Protein AF-A0A1Q9NWJ8-F1 (afdb_monomer)

Nearest PDB structures (foldseek):
  6skg-assembly1_Bf  TM=8.603E-01  e=3.031E-06  Thermococcus kodakarensis
  8p5d-assembly1_LFF  TM=8.339E-01  e=5.371E-06  Spraguea lophii 42_110
  6zu5-assembly1_LFF  TM=8.234E-01  e=5.371E-06  Paranosema locustae
  4v6u-assembly1_Bc  TM=7.972E-01  e=3.756E-05  Pyrococcus furiosus DSM 3638

Radius of gyration: 43.09 Å; Cα contacts (8 Å, |Δi|>4): 353; chains: 1; bounding box: 93×105×101 Å

Secondary structure (DSSP, 8-state):
--GGGSTT--HHHHHHHHHTT--SHHHHHHS-HHHHHHTT--HHHHHHHHHHHHHHHHHHHT-------------------TTTHHHHHHHS--BGGGSTT--HHHHHHHHHTT--BHHHHHHS-HHHHHHTT--HHHHHHHHHHHHHHHHTS-----S-SS--SS----------------------------------------------S-------PPPP-----------------------HHHHHHHHHHHHHHHHHHS--S---PPPP-----PPP-PPPP-----------------------------TTTTT---------S---------------TT-EEEEEEEEEEETTEEEEEEEEEEEPTT--HHHHTT-EEEEE-TTT--EEEEEEEEE-S-GGG-EEEEEESSPPPGGGTT-EEEE-

Sequence (436 aa):
MELTEVKGIGPATAIKLKSAGISTAEDLAKASIDEIVSAGIRKPTATKIAQNAKDVVGTSSDKKVEEKPKKAPKTTSKKPEAKKAKREIRAVKIPISYVKGVGPKTRNILENAEINFAKDLASTKVEKLVEIGISKATALKILANAQEQVGTLPSDKKEEKIHKVEKKEVEVVTKDIVEEKTPAAKPKKEKKKPAKDVAEHERSPIPQGIPTKKKRGVQVRKVDEIEEDTELVEKPAGWGVQAKELTKEEIELRKARQEEIARSRQITRQIPVKPSPVKAIKPKKLPPKGGKPEKQVKDKKVGKRAKKKTKVVIEYYSQEDLYSQTLISRKRGITGKEGTKKPRISLERDTKLGRISSHRRSRRVIHETQVILKLENGFNPDQIVGKKVYFIYPETTTKVPGSISKRFGKASSGKVLVYFKKGIRVNAINQPIFIK

Mean predicted aligned error: 23.36 Å

Solvent-accessible surface area (backbone atoms only — not comparable to full-atom values): 28926 Å² total; per-residue (Å²): 106,62,42,67,74,32,69,90,37,48,72,75,53,41,53,34,32,41,76,64,73,38,67,36,33,66,51,42,41,69,51,54,63,65,60,45,29,72,42,75,38,56,65,81,56,31,53,51,43,33,51,40,19,41,52,57,55,60,62,55,74,78,59,81,74,85,87,78,84,89,81,87,81,89,85,82,89,81,89,87,64,85,69,58,67,65,53,59,65,68,71,65,73,50,51,41,83,74,34,62,87,47,48,74,70,58,42,53,52,34,46,76,68,71,42,56,29,33,63,57,47,46,72,53,59,65,64,63,40,39,75,71,69,36,56,64,74,56,38,53,50,37,37,54,40,20,40,48,67,66,60,71,52,87,69,75,93,72,89,84,87,75,83,89,68,90,86,77,88,88,80,90,91,84,87,84,90,82,86,90,85,85,90,88,87,88,82,91,88,80,90,86,84,91,81,90,86,84,90,80,79,97,71,78,89,74,80,87,72,79,82,75,91,82,78,91,70,83,80,78,74,84,74,78,87,74,87,74,80,85,74,88,75,86,74,78,96,60,98,67,80,77,74,77,80,72,52,73,66,57,53,50,52,53,50,53,54,50,50,52,55,50,55,74,63,53,73,82,66,80,72,80,75,75,80,75,82,78,77,80,80,75,79,81,81,78,81,88,78,85,76,90,80,82,91,82,81,86,81,92,74,93,73,77,92,68,80,74,76,74,69,82,67,75,74,72,72,54,83,65,65,76,72,64,77,76,73,83,73,79,87,79,79,83,79,65,84,73,66,85,72,66,85,72,71,73,85,50,70,68,39,77,49,30,29,33,70,46,65,43,66,58,103,88,46,74,40,50,36,31,34,34,31,37,48,45,93,89,61,60,54,81,79,46,46,70,40,48,28,33,34,63,42,88,90,72,66,49,74,46,54,29,34,29,70,40,73,44,79,58,87,90,61,36,25,31,32,33,42,34,81,57,65,57,61,82,85,55,59,63,42,64,32,27,33,95

Structure (mmCIF, N/CA/C/O backbone):
data_AF-A0A1Q9NWJ8-F1
#
_entry.id   AF-A0A1Q9NWJ8-F1
#
loop_
_atom_site.group_PDB
_atom_site.id
_atom_site.type_symbol
_atom_site.label_atom_id
_atom_site.label_alt_id
_atom_site.label_comp_id
_atom_site.label_asym_id
_atom_site.label_entity_id
_atom_site.label_seq_id
_atom_site.pdbx_PDB_ins_code
_atom_site.Cartn_x
_atom_site.Cartn_y
_atom_site.Cartn_z
_atom_site.occupancy
_atom_site.B_iso_or_equiv
_atom_site.auth_seq_id
_atom_site.auth_comp_id
_atom_site.auth_asym_id
_atom_site.auth_atom_id
_atom_site.pdbx_PDB_model_num
ATOM 1 N N . MET A 1 1 ? -14.585 -13.970 34.152 1.00 88.31 1 MET A N 1
ATOM 2 C CA . MET A 1 1 ? -13.619 -13.177 33.356 1.00 88.31 1 MET A CA 1
ATOM 3 C C . MET A 1 1 ? -14.063 -11.731 33.297 1.00 88.31 1 MET A C 1
ATOM 5 O O . MET A 1 1 ? -15.257 -11.482 33.116 1.00 88.31 1 MET A O 1
ATOM 9 N N . GLU A 1 2 ? -13.134 -10.792 33.475 1.00 94.38 2 GLU A N 1
ATOM 10 C CA . GLU A 1 2 ? -13.462 -9.367 33.390 1.00 94.38 2 GLU A CA 1
ATOM 11 C C . GLU A 1 2 ? -13.669 -8.936 31.930 1.00 94.38 2 GLU A C 1
ATOM 13 O O . GLU A 1 2 ? -12.972 -9.380 31.021 1.00 94.38 2 GLU A O 1
ATOM 18 N N . LEU A 1 3 ? -14.595 -8.000 31.689 1.00 96.25 3 LEU A N 1
ATOM 19 C CA . LEU A 1 3 ? -14.855 -7.444 30.350 1.00 96.25 3 LEU A CA 1
ATOM 20 C C . LEU A 1 3 ? -13.605 -6.828 29.698 1.00 96.25 3 LEU A C 1
ATOM 22 O O . LEU A 1 3 ? -13.499 -6.778 28.477 1.00 96.25 3 LEU A O 1
ATOM 26 N N . THR A 1 4 ? -12.667 -6.336 30.505 1.00 96.56 4 THR A N 1
ATOM 27 C CA . THR A 1 4 ? -11.408 -5.701 30.082 1.00 96.56 4 THR A CA 1
ATOM 28 C C . THR A 1 4 ? -10.417 -6.680 29.451 1.00 96.56 4 THR A C 1
ATOM 30 O O . THR A 1 4 ? -9.517 -6.243 28.731 1.00 96.56 4 THR A O 1
ATOM 33 N N . GLU A 1 5 ? -10.584 -7.986 29.669 1.00 95.12 5 GLU A N 1
ATOM 34 C CA . GLU A 1 5 ? -9.757 -9.033 29.058 1.00 95.12 5 GLU A CA 1
ATOM 35 C C . GLU A 1 5 ? -10.129 -9.259 27.583 1.00 95.12 5 GLU A C 1
ATOM 37 O O . GLU A 1 5 ? -9.292 -9.669 26.773 1.00 95.12 5 GLU A O 1
ATOM 42 N N . VAL A 1 6 ? -11.363 -8.919 27.191 1.00 96.69 6 VAL A N 1
ATOM 43 C CA . VAL A 1 6 ? -11.819 -9.031 25.804 1.00 96.69 6 VAL A CA 1
ATOM 44 C C . VAL A 1 6 ? -11.183 -7.931 24.956 1.00 96.69 6 VAL A C 1
ATOM 46 O O . VAL A 1 6 ? -11.378 -6.726 25.151 1.00 96.69 6 VAL A O 1
ATOM 49 N N . LYS A 1 7 ? -10.434 -8.347 23.932 1.00 96.94 7 LYS A N 1
ATOM 50 C CA . LYS A 1 7 ? -9.739 -7.434 23.021 1.00 96.94 7 LYS A CA 1
ATOM 51 C C . LYS A 1 7 ? -10.712 -6.439 22.381 1.00 96.94 7 LYS A C 1
ATOM 53 O O . LYS A 1 7 ? -11.616 -6.810 21.637 1.00 96.94 7 LYS A O 1
ATOM 58 N N . GLY A 1 8 ? -10.455 -5.149 22.594 1.00 96.12 8 GLY A N 1
ATOM 59 C CA . GLY A 1 8 ? -11.266 -4.058 22.044 1.00 96.12 8 GLY A CA 1
ATOM 60 C C . GLY A 1 8 ? -12.268 -3.452 23.026 1.00 96.12 8 GLY A C 1
ATOM 61 O O . GLY A 1 8 ? -12.877 -2.439 22.680 1.00 96.12 8 GLY A O 1
ATOM 62 N N . ILE A 1 9 ? -12.387 -3.996 24.240 1.00 97.31 9 ILE A N 1
ATOM 63 C CA . ILE A 1 9 ? -13.128 -3.376 25.339 1.00 97.31 9 ILE A CA 1
ATOM 64 C C . ILE A 1 9 ? -12.142 -2.602 26.224 1.00 97.31 9 ILE A C 1
ATOM 66 O O . ILE A 1 9 ? -11.305 -3.169 26.915 1.00 97.31 9 ILE A O 1
ATOM 70 N N . GLY A 1 10 ? -12.223 -1.272 26.185 1.00 97.44 10 GLY A N 1
ATOM 71 C CA . GLY A 1 10 ? -11.563 -0.399 27.158 1.00 97.44 10 GLY A CA 1
ATOM 72 C C . GLY A 1 10 ? -12.426 -0.156 28.406 1.00 97.44 10 GLY A C 1
ATOM 73 O O . GLY A 1 10 ? -13.609 -0.510 28.417 1.00 97.44 10 GLY A O 1
ATOM 74 N N . PRO A 1 11 ? -11.890 0.529 29.433 1.00 97.69 11 PRO A N 1
ATOM 75 C CA . PRO A 1 11 ? -12.619 0.811 30.674 1.00 97.69 11 PRO A CA 1
ATOM 76 C C . PRO A 1 11 ? -13.917 1.597 30.427 1.00 97.69 11 PRO A C 1
ATOM 78 O O . PRO A 1 11 ? -14.961 1.261 30.973 1.00 97.69 11 PRO A O 1
ATOM 81 N N . ALA A 1 12 ? -13.896 2.579 29.518 1.00 97.56 12 ALA A N 1
ATOM 82 C CA . ALA A 1 12 ? -15.084 3.364 29.175 1.00 97.56 12 ALA A CA 1
ATOM 83 C C . ALA A 1 12 ? -16.200 2.522 28.528 1.00 97.56 12 ALA A C 1
ATOM 85 O O . ALA A 1 12 ? -17.378 2.737 28.796 1.00 97.56 12 ALA A O 1
ATOM 86 N N . THR A 1 13 ? -15.848 1.558 27.674 1.00 97.62 13 THR A N 1
ATOM 87 C CA . THR A 1 13 ? -16.820 0.626 27.080 1.00 97.62 13 THR A CA 1
ATOM 88 C C . THR A 1 13 ? -17.304 -0.411 28.085 1.00 97.62 13 THR A C 1
ATOM 90 O O . THR A 1 13 ? -18.480 -0.751 28.054 1.00 97.62 13 THR A O 1
ATOM 93 N N . ALA A 1 14 ? -16.444 -0.862 29.003 1.00 97.94 14 ALA A N 1
ATOM 94 C CA . ALA A 1 14 ? -16.841 -1.780 30.066 1.00 97.94 14 ALA A CA 1
ATOM 95 C C . ALA A 1 14 ? -17.899 -1.151 30.989 1.00 97.94 14 ALA A C 1
ATOM 97 O O . ALA A 1 14 ? -18.861 -1.821 31.339 1.00 97.94 14 ALA A O 1
ATOM 98 N N . ILE A 1 15 ? -17.781 0.143 31.318 1.00 97.94 15 ILE A N 1
ATOM 99 C CA . ILE A 1 15 ? -18.798 0.866 32.105 1.00 97.94 15 ILE A CA 1
ATOM 100 C C . ILE A 1 15 ? -20.151 0.888 31.376 1.00 97.94 15 ILE A C 1
ATOM 102 O O . ILE A 1 15 ? -21.170 0.593 31.989 1.00 97.94 15 ILE A O 1
ATOM 106 N N . LYS A 1 16 ? -20.160 1.163 30.063 1.00 97.81 16 LYS A N 1
ATOM 107 C CA . LYS A 1 16 ? -21.392 1.178 29.248 1.00 97.81 16 LYS A CA 1
ATOM 108 C C . LYS A 1 16 ? -22.075 -0.188 29.160 1.00 97.81 16 LYS A C 1
ATOM 110 O O . LYS A 1 16 ? -23.297 -0.275 29.185 1.00 97.81 16 LYS A O 1
ATOM 115 N N . LEU A 1 17 ? -21.282 -1.250 29.049 1.00 97.81 17 LEU A N 1
ATOM 116 C CA . LEU A 1 17 ? -21.788 -2.622 29.007 1.00 97.81 17 LEU A CA 1
ATOM 117 C C . LEU A 1 17 ? -22.349 -3.044 30.367 1.00 97.81 17 LEU A C 1
ATOM 119 O O . LEU A 1 17 ? -23.457 -3.566 30.423 1.00 97.81 17 LEU A O 1
ATOM 123 N N . LYS A 1 18 ? -21.657 -2.696 31.461 1.00 97.62 18 LYS A N 1
ATOM 124 C CA . LYS A 1 18 ? -22.156 -2.913 32.826 1.00 97.62 18 LYS A CA 1
ATOM 125 C C . LYS A 1 18 ? -23.469 -2.173 33.080 1.00 97.62 18 LYS A C 1
ATOM 127 O O . LYS A 1 18 ? -24.376 -2.758 33.658 1.00 97.62 18 LYS A O 1
ATOM 132 N N . SER A 1 19 ? -23.613 -0.931 32.601 1.00 97.31 19 SER A N 1
ATOM 133 C CA . SER A 1 19 ? -24.887 -0.198 32.703 1.00 97.31 19 SER A CA 1
ATOM 134 C C . SER A 1 19 ? -26.018 -0.812 31.873 1.00 97.31 19 SER A C 1
ATOM 136 O O . SER A 1 19 ? -27.178 -0.565 32.170 1.00 97.31 19 SER A O 1
ATOM 138 N N . ALA A 1 20 ? -25.692 -1.615 30.857 1.00 97.19 20 ALA A N 1
ATOM 139 C CA . ALA A 1 20 ? -26.656 -2.363 30.053 1.00 97.19 20 ALA A CA 1
ATOM 140 C C . ALA A 1 20 ? -26.921 -3.785 30.594 1.00 97.19 20 ALA A C 1
ATOM 142 O O . ALA A 1 20 ? -27.537 -4.589 29.905 1.00 97.19 20 ALA A O 1
ATOM 143 N N . GLY A 1 21 ? -26.432 -4.117 31.796 1.00 97.56 21 GLY A N 1
ATOM 144 C CA . GLY A 1 21 ? -26.608 -5.435 32.418 1.00 97.56 21 GLY A CA 1
ATOM 145 C C . GLY A 1 21 ? -25.612 -6.507 31.960 1.00 97.56 21 GLY A C 1
ATOM 146 O O . GLY A 1 21 ? -25.655 -7.626 32.457 1.00 97.56 21 GLY A O 1
ATOM 147 N N . ILE A 1 22 ? -24.675 -6.180 31.066 1.00 98.00 22 ILE A N 1
ATOM 148 C CA . ILE A 1 22 ? -23.657 -7.115 30.570 1.00 98.00 22 ILE A CA 1
ATOM 149 C C . ILE A 1 22 ? -22.400 -6.946 31.424 1.00 98.00 22 ILE A C 1
ATOM 151 O O . ILE A 1 22 ? -21.603 -6.027 31.207 1.00 98.00 22 ILE A O 1
ATOM 155 N N . SER A 1 23 ? -22.238 -7.806 32.432 1.00 97.38 23 SER A N 1
ATOM 156 C CA . SER A 1 23 ? -21.186 -7.651 33.447 1.00 97.38 23 SER A CA 1
ATOM 157 C C . SER A 1 23 ? -19.971 -8.558 33.232 1.00 97.38 23 SER A C 1
ATOM 159 O O . SER A 1 23 ? -18.859 -8.176 33.618 1.00 97.38 23 SER A O 1
ATOM 161 N N . THR A 1 24 ? -20.151 -9.704 32.567 1.00 98.00 24 THR A N 1
ATOM 162 C CA . THR A 1 24 ? -19.099 -10.704 32.326 1.00 98.00 24 THR A CA 1
ATOM 163 C C . THR A 1 24 ? -18.815 -10.921 30.835 1.00 98.00 24 THR A C 1
ATOM 165 O O . THR A 1 24 ? -19.613 -10.571 29.964 1.00 98.00 24 THR A O 1
ATOM 168 N N . ALA A 1 25 ? -17.653 -11.507 30.516 1.00 96.81 25 ALA A N 1
ATOM 169 C CA . ALA A 1 25 ? -17.318 -11.883 29.137 1.00 96.81 25 ALA A CA 1
ATOM 170 C C . ALA A 1 25 ? -18.260 -12.964 28.563 1.00 96.81 25 ALA A C 1
ATOM 172 O O . ALA A 1 25 ? -18.474 -13.005 27.354 1.00 96.81 25 ALA A O 1
ATOM 173 N N . GLU A 1 26 ? -18.844 -13.803 29.422 1.00 96.56 26 GLU A N 1
ATOM 174 C CA . GLU A 1 26 ? -19.799 -14.848 29.038 1.00 96.56 26 GLU A CA 1
ATOM 175 C C . GLU A 1 26 ? -21.153 -14.259 28.645 1.00 96.56 26 GLU A C 1
ATOM 177 O O . GLU A 1 26 ? -21.689 -14.618 27.593 1.00 96.56 26 GLU A O 1
ATOM 182 N N . ASP A 1 27 ? -21.659 -13.300 29.430 1.00 97.44 27 ASP A N 1
ATOM 183 C CA . ASP A 1 27 ? -22.872 -12.545 29.090 1.00 97.44 27 ASP A CA 1
ATOM 184 C C . ASP A 1 27 ? -22.698 -11.874 27.729 1.00 97.44 27 ASP A C 1
ATOM 186 O O . ASP A 1 27 ? -23.563 -11.941 26.861 1.00 97.44 27 ASP A O 1
ATOM 190 N N . LEU A 1 28 ? -21.522 -11.286 27.505 1.00 97.25 28 LEU A N 1
ATOM 191 C CA . LEU A 1 28 ? -21.203 -10.569 26.280 1.00 97.25 28 LEU A CA 1
ATOM 192 C C . LEU A 1 28 ? -21.042 -11.488 25.053 1.00 97.25 28 LEU A C 1
ATOM 194 O O . LEU A 1 28 ? -21.271 -11.047 23.927 1.00 97.25 28 LEU A O 1
ATOM 198 N N . ALA A 1 29 ? -20.666 -12.755 25.248 1.00 97.12 29 ALA A N 1
ATOM 199 C CA . ALA A 1 29 ? -20.606 -13.752 24.178 1.00 97.12 29 ALA A CA 1
ATOM 200 C C . ALA A 1 29 ? -22.001 -14.265 23.766 1.00 97.12 29 ALA A C 1
ATOM 202 O O . ALA A 1 29 ? -22.186 -14.665 22.609 1.00 97.12 29 ALA A O 1
ATOM 203 N N . LYS A 1 30 ? -22.964 -14.250 24.701 1.00 97.56 30 LYS A N 1
ATOM 204 C CA . LYS A 1 30 ? -24.365 -14.658 24.496 1.00 97.56 30 LYS A CA 1
ATOM 205 C C . LYS A 1 30 ? -25.267 -13.507 24.038 1.00 97.56 30 LYS A C 1
ATOM 207 O O . LYS A 1 30 ? -26.232 -13.764 23.324 1.00 97.56 30 LYS A O 1
ATOM 212 N N . ALA A 1 31 ? -24.944 -12.271 24.420 1.00 97.81 31 ALA A N 1
ATOM 213 C CA . ALA A 1 31 ? -25.721 -11.075 24.108 1.00 97.81 31 ALA A CA 1
ATOM 214 C C . ALA A 1 31 ? -25.919 -10.876 22.598 1.00 97.81 31 ALA A C 1
ATOM 216 O O . ALA A 1 31 ? -25.017 -11.115 21.780 1.00 97.81 31 ALA A O 1
ATOM 217 N N . SER A 1 32 ? -27.101 -10.385 22.226 1.00 97.81 32 SER A N 1
ATOM 218 C CA . SER A 1 32 ? -27.397 -10.045 20.837 1.00 97.81 32 SER A CA 1
ATOM 219 C C . SER A 1 32 ? -26.633 -8.785 20.403 1.00 97.81 32 SER A C 1
ATOM 221 O O . SER A 1 32 ? -26.268 -7.920 21.203 1.00 97.81 32 SER A O 1
ATOM 223 N N . ILE A 1 33 ? -26.369 -8.645 19.099 1.00 98.00 33 ILE A N 1
ATOM 224 C CA . ILE A 1 33 ? -25.666 -7.458 18.580 1.00 98.00 33 ILE A CA 1
ATOM 225 C C . ILE A 1 33 ? -26.467 -6.183 18.889 1.00 98.00 33 ILE A C 1
ATOM 227 O O . ILE A 1 33 ? -25.866 -5.139 19.147 1.00 98.00 33 ILE A O 1
ATOM 231 N N . ASP A 1 34 ? -27.798 -6.259 18.890 1.00 98.00 34 ASP A N 1
ATOM 232 C CA . ASP A 1 34 ? -28.670 -5.113 19.136 1.00 98.00 34 ASP A CA 1
ATOM 233 C C . ASP A 1 34 ? -28.679 -4.680 20.613 1.00 98.00 34 ASP A C 1
ATOM 235 O O . ASP A 1 34 ? -28.692 -3.476 20.882 1.00 98.00 34 ASP A O 1
ATOM 239 N N . GLU A 1 35 ? -28.532 -5.603 21.570 1.00 97.69 35 GLU A N 1
ATOM 240 C CA . GLU A 1 35 ? -28.295 -5.269 22.989 1.00 97.69 35 GLU A CA 1
ATOM 241 C C . GLU A 1 35 ? -26.984 -4.490 23.169 1.00 97.69 35 GLU A C 1
ATOM 243 O O . GLU A 1 35 ? -26.945 -3.432 23.805 1.00 97.69 35 GLU A O 1
ATOM 248 N N . ILE A 1 36 ? -25.906 -4.948 22.523 1.00 97.62 36 ILE A N 1
ATOM 249 C CA . ILE A 1 36 ? -24.596 -4.278 22.577 1.00 97.62 36 ILE A CA 1
ATOM 250 C C . ILE A 1 36 ? -24.665 -2.889 21.920 1.00 97.62 36 ILE A C 1
ATOM 252 O O . ILE A 1 36 ? -24.008 -1.940 22.360 1.00 97.62 36 ILE A O 1
ATOM 256 N N . VAL A 1 37 ? -25.461 -2.741 20.859 1.00 98.12 37 VAL A N 1
ATOM 257 C CA . VAL A 1 37 ? -25.671 -1.450 20.187 1.00 98.12 37 VAL A CA 1
ATOM 258 C C . VAL A 1 37 ? -26.502 -0.501 21.045 1.00 98.12 37 VAL A C 1
ATOM 260 O O . VAL A 1 37 ? -26.187 0.692 21.091 1.00 98.12 37 VAL A O 1
ATOM 263 N N . SER A 1 38 ? -27.487 -1.025 21.774 1.00 97.44 38 SER A N 1
ATOM 264 C CA . SER A 1 38 ? -28.309 -0.268 22.726 1.00 97.44 38 SER A CA 1
ATOM 265 C C . SER A 1 38 ? -27.476 0.304 23.878 1.00 97.44 38 SER A C 1
ATOM 267 O O . SER A 1 38 ? -27.737 1.416 24.329 1.00 97.44 38 SER A O 1
ATOM 269 N N . ALA A 1 39 ? -26.366 -0.350 24.245 1.00 97.19 39 ALA A N 1
ATOM 270 C CA . ALA A 1 39 ? -25.351 0.195 25.158 1.00 97.19 39 ALA A CA 1
ATOM 271 C C . ALA A 1 39 ? -24.526 1.374 24.572 1.00 97.19 39 ALA A C 1
ATOM 273 O O . ALA A 1 39 ? -23.557 1.850 25.176 1.00 97.19 39 ALA A O 1
ATOM 274 N N . GLY A 1 40 ? -24.856 1.856 23.368 1.00 97.12 40 GLY A N 1
ATOM 275 C CA . GLY A 1 40 ? -24.198 2.989 22.713 1.00 97.12 40 GLY A CA 1
ATOM 276 C C . GLY A 1 40 ? -22.902 2.628 21.981 1.00 97.12 40 GLY A C 1
ATOM 277 O O . GLY A 1 40 ? -22.045 3.496 21.760 1.00 97.12 40 GLY A O 1
ATOM 278 N N . ILE A 1 41 ? -22.724 1.355 21.611 1.00 97.56 41 ILE A N 1
ATOM 279 C CA . ILE A 1 41 ? -21.590 0.872 20.813 1.00 97.56 41 ILE A CA 1
ATOM 280 C C . ILE A 1 41 ? -22.011 0.782 19.341 1.00 97.56 41 ILE A C 1
ATOM 282 O O . ILE A 1 41 ? -23.091 0.329 18.989 1.00 97.56 41 ILE A O 1
ATOM 286 N N . ARG A 1 42 ? -21.146 1.216 18.418 1.00 97.56 42 ARG A N 1
ATOM 287 C CA . ARG A 1 42 ? -21.457 1.138 16.981 1.00 97.56 42 ARG A CA 1
ATOM 288 C C . ARG A 1 42 ? -21.507 -0.322 16.514 1.00 97.56 42 ARG A C 1
ATOM 290 O O . ARG A 1 42 ? -20.574 -1.068 16.802 1.00 97.56 42 ARG A O 1
ATOM 297 N N . LYS A 1 43 ? -22.492 -0.672 15.672 1.00 97.62 43 LYS A N 1
ATOM 298 C CA . LYS A 1 43 ? -22.666 -2.003 15.039 1.00 97.62 43 LYS A CA 1
ATOM 299 C C . LYS A 1 43 ? -21.361 -2.716 14.616 1.00 97.62 43 LYS A C 1
ATOM 301 O O . LYS A 1 43 ? -21.136 -3.828 15.079 1.00 97.62 43 LYS A O 1
ATOM 306 N N . PRO A 1 44 ? -20.444 -2.118 13.822 1.00 97.69 44 PRO A N 1
ATOM 307 C CA . PRO A 1 44 ? -19.218 -2.811 13.391 1.00 97.69 44 PRO A CA 1
ATOM 308 C C . PRO A 1 44 ? -18.203 -3.066 14.515 1.00 97.69 44 PRO A C 1
ATOM 310 O O . PRO A 1 44 ? -17.283 -3.864 14.350 1.00 97.69 44 PRO A O 1
ATOM 313 N N . THR A 1 45 ? -18.303 -2.331 15.621 1.00 97.56 45 THR A N 1
ATOM 314 C CA . THR A 1 45 ? -17.482 -2.553 16.813 1.00 97.56 45 THR A CA 1
ATOM 315 C C . THR A 1 45 ? -18.129 -3.616 17.695 1.00 97.56 45 THR A C 1
ATOM 317 O O . THR A 1 45 ? -17.421 -4.491 18.178 1.00 97.56 45 THR A O 1
ATOM 320 N N . ALA A 1 46 ? -19.459 -3.581 17.836 1.00 98.00 46 ALA A N 1
ATOM 321 C CA . ALA A 1 46 ? -20.238 -4.573 18.570 1.00 98.00 46 ALA A CA 1
ATOM 322 C C . ALA A 1 46 ? -20.015 -5.994 18.027 1.00 98.00 46 ALA A C 1
ATOM 324 O O . ALA A 1 46 ? -19.711 -6.897 18.798 1.00 98.00 46 ALA A O 1
ATOM 325 N N . THR A 1 47 ? -20.037 -6.177 16.702 1.00 97.88 47 THR A N 1
ATOM 326 C CA . THR A 1 47 ? -19.788 -7.489 16.075 1.00 97.88 47 THR A CA 1
ATOM 327 C C . THR A 1 47 ? -18.401 -8.049 16.390 1.00 97.88 47 THR A C 1
ATOM 329 O O . THR A 1 47 ? -18.269 -9.223 16.719 1.00 97.88 47 THR A O 1
ATOM 332 N N . LYS A 1 48 ? -17.361 -7.207 16.337 1.00 97.88 48 LYS A N 1
ATOM 333 C CA . LYS A 1 48 ? -15.984 -7.608 16.669 1.00 97.88 48 LYS A CA 1
ATOM 334 C C . LYS A 1 48 ? -15.820 -7.949 18.144 1.00 97.88 48 LYS A C 1
ATOM 336 O O . LYS A 1 48 ? -15.092 -8.874 18.476 1.00 97.88 48 LYS A O 1
ATOM 341 N N . ILE A 1 49 ? -16.464 -7.174 19.013 1.00 97.56 49 ILE A N 1
ATOM 342 C CA . ILE A 1 49 ? -16.435 -7.378 20.460 1.00 97.56 49 ILE A CA 1
ATOM 343 C C . ILE A 1 49 ? -17.114 -8.711 20.816 1.00 97.56 49 ILE A C 1
ATOM 345 O O . ILE A 1 49 ? -16.520 -9.500 21.544 1.00 97.56 49 ILE A O 1
ATOM 349 N N . ALA A 1 50 ? -18.275 -9.005 20.224 1.00 97.56 50 ALA A N 1
ATOM 350 C CA . ALA A 1 50 ? -18.977 -10.274 20.410 1.00 97.56 50 ALA A CA 1
ATOM 351 C C . ALA A 1 50 ? -18.162 -11.480 19.901 1.00 97.56 50 ALA A C 1
ATOM 353 O O . ALA A 1 50 ? -18.071 -12.492 20.588 1.00 97.56 50 ALA A O 1
ATOM 354 N N . GLN A 1 51 ? -17.522 -11.371 18.728 1.00 97.69 51 GLN A N 1
ATOM 355 C CA . GLN A 1 51 ? -16.638 -12.425 18.206 1.00 97.69 51 GLN A CA 1
ATOM 356 C C . GLN A 1 51 ? -15.442 -12.680 19.130 1.00 97.69 51 GLN A C 1
ATOM 358 O O . GLN A 1 51 ? -15.222 -13.813 19.540 1.00 97.69 51 GLN A O 1
ATOM 363 N N . ASN A 1 52 ? -14.726 -11.627 19.537 1.00 97.31 52 ASN A N 1
ATOM 364 C CA . ASN A 1 52 ? -13.572 -11.775 20.426 1.00 97.31 52 ASN A CA 1
ATOM 365 C C . ASN A 1 52 ? -13.961 -12.368 21.789 1.00 97.31 52 ASN A C 1
ATOM 367 O O . ASN A 1 52 ? -13.165 -13.076 22.394 1.00 97.31 52 ASN A O 1
ATOM 371 N N . ALA A 1 53 ? -15.160 -12.071 22.293 1.00 97.12 53 ALA A N 1
ATOM 372 C CA . ALA A 1 53 ? -15.642 -12.664 23.534 1.00 97.12 53 ALA A CA 1
ATOM 373 C C . ALA A 1 53 ? -15.936 -14.157 23.383 1.00 97.12 53 ALA A C 1
ATOM 375 O O . ALA A 1 53 ? -15.555 -14.930 24.256 1.00 97.12 53 ALA A O 1
ATOM 376 N N . LYS A 1 54 ? -16.524 -14.579 22.254 1.00 96.69 54 LYS A N 1
ATOM 377 C CA . LYS A 1 54 ? -16.699 -16.004 21.936 1.00 96.69 54 LYS A CA 1
ATOM 378 C C . LYS A 1 54 ? -15.361 -16.736 21.873 1.00 96.69 54 LYS A C 1
ATOM 380 O O . LYS A 1 54 ? -15.262 -17.830 22.415 1.00 96.69 54 LYS A O 1
ATOM 385 N N . ASP A 1 55 ? -14.330 -16.114 21.303 1.00 95.56 55 ASP A N 1
ATOM 386 C CA . ASP A 1 55 ? -12.986 -16.701 21.250 1.00 95.56 55 ASP A CA 1
ATOM 387 C C . ASP A 1 55 ? -12.375 -16.856 22.654 1.00 95.56 55 ASP A C 1
ATOM 389 O O . ASP A 1 55 ? -11.780 -17.884 22.974 1.00 95.56 55 ASP A O 1
ATOM 393 N N . VAL A 1 56 ? -12.531 -15.850 23.521 1.00 94.88 56 VAL A N 1
ATOM 394 C CA . VAL A 1 56 ? -12.000 -15.876 24.896 1.00 94.88 56 VAL A CA 1
ATOM 395 C C . VAL A 1 56 ? -12.730 -16.910 25.761 1.00 94.88 56 VAL A C 1
ATOM 397 O O . VAL A 1 56 ? -12.087 -17.657 26.494 1.00 94.88 56 VAL A O 1
ATOM 400 N N . VAL A 1 57 ? -14.055 -17.005 25.638 1.00 94.62 57 VAL A N 1
ATOM 401 C CA . VAL A 1 57 ? -14.856 -17.996 26.373 1.00 94.62 57 VAL A CA 1
ATOM 402 C C . VAL A 1 57 ? -14.593 -19.407 25.834 1.00 94.62 57 VAL A C 1
ATOM 404 O O . VAL A 1 57 ? -14.326 -20.318 26.614 1.00 94.62 57 VAL A O 1
ATOM 407 N N . GLY A 1 58 ? -14.561 -19.588 24.510 1.00 88.69 58 GLY A N 1
ATOM 408 C CA . GLY A 1 58 ? -14.325 -20.890 23.876 1.00 88.69 58 GLY A CA 1
ATOM 409 C C . GLY A 1 58 ? -12.913 -21.438 24.094 1.00 88.69 58 GLY A C 1
ATOM 410 O O . GLY A 1 58 ? -12.727 -22.641 24.212 1.00 88.69 58 GLY A O 1
ATOM 411 N N . THR A 1 59 ? -11.903 -20.576 24.236 1.00 78.00 59 THR A N 1
ATOM 412 C CA . THR A 1 59 ? -10.535 -21.031 24.553 1.00 78.00 59 THR A CA 1
ATOM 413 C C . THR A 1 59 ? -10.337 -21.418 26.018 1.00 78.00 59 THR A C 1
ATOM 415 O O . THR A 1 59 ? -9.305 -22.003 26.355 1.00 78.00 59 THR A O 1
ATOM 418 N N . SER A 1 60 ? -11.304 -21.124 26.890 1.00 63.69 60 SER A N 1
ATOM 419 C CA . SER A 1 60 ? -11.226 -21.471 28.310 1.00 63.69 60 SER A CA 1
ATOM 420 C C . SER A 1 60 ? -11.863 -22.814 28.667 1.00 63.69 60 SER A C 1
ATOM 422 O O . SER A 1 60 ? -11.479 -23.391 29.682 1.00 63.69 60 SER A O 1
ATOM 424 N N . SER A 1 61 ? -12.752 -23.361 27.827 1.00 58.53 61 SER A N 1
ATOM 425 C CA . SER A 1 61 ? -13.324 -24.699 28.042 1.00 58.53 61 SER A CA 1
ATOM 426 C C . SER A 1 61 ? -12.346 -25.841 27.743 1.00 58.53 61 SER A C 1
ATOM 428 O O . SER A 1 61 ? -12.455 -26.893 28.363 1.00 58.53 61 SER A O 1
ATOM 430 N N . ASP A 1 62 ? -11.338 -25.621 26.890 1.00 55.44 62 ASP A N 1
ATOM 431 C CA . ASP A 1 62 ? -10.395 -26.678 26.473 1.00 55.44 62 ASP A CA 1
ATOM 432 C C . ASP A 1 62 ? -9.058 -26.671 27.235 1.00 55.44 62 ASP A C 1
ATOM 434 O O . ASP A 1 62 ? -8.167 -27.477 26.969 1.00 55.44 62 ASP A O 1
ATOM 438 N N . LYS A 1 63 ? -8.895 -25.786 28.225 1.00 50.00 63 LYS A N 1
ATOM 439 C CA . LYS A 1 63 ? -7.705 -25.747 29.092 1.00 50.00 63 LYS A CA 1
ATOM 440 C C . LYS A 1 63 ? -8.052 -26.099 30.532 1.00 50.00 63 LYS A C 1
ATOM 442 O O . LYS A 1 63 ? -7.876 -25.301 31.452 1.00 50.00 63 LYS A O 1
ATOM 447 N N . LYS A 1 64 ? -8.478 -27.345 30.736 1.00 44.75 64 LYS A N 1
ATOM 448 C CA . LYS A 1 64 ? -8.478 -27.988 32.054 1.00 44.75 64 LYS A CA 1
ATOM 449 C C . LYS A 1 64 ? -7.037 -28.373 32.435 1.00 44.75 64 LYS A C 1
ATOM 451 O O . LYS A 1 64 ? -6.577 -29.467 32.157 1.00 44.75 64 LYS A O 1
ATOM 456 N N . VAL A 1 65 ? -6.336 -27.382 32.985 1.00 43.69 65 VAL A N 1
ATOM 457 C CA . VAL A 1 65 ? -5.357 -27.438 34.088 1.00 43.69 65 VAL A CA 1
ATOM 458 C C . VAL A 1 65 ? -4.533 -28.733 34.240 1.00 43.69 65 VAL A C 1
ATOM 460 O O . VAL A 1 65 ? -4.987 -29.694 34.849 1.00 43.69 65 VAL A O 1
ATOM 463 N N . GLU A 1 66 ? -3.262 -28.684 33.824 1.00 41.91 66 GLU A N 1
ATOM 464 C CA . GLU A 1 66 ? -2.175 -29.427 34.476 1.00 41.91 66 GLU A CA 1
ATOM 465 C C . GLU A 1 66 ? -1.485 -28.451 35.449 1.00 41.91 66 GLU A C 1
ATOM 467 O O . GLU A 1 66 ? -0.868 -27.460 35.045 1.00 41.91 66 GLU A O 1
ATOM 472 N N . GLU A 1 67 ? -1.700 -28.668 36.748 1.00 44.84 67 GLU A N 1
ATOM 473 C CA . GLU A 1 67 ? -1.134 -27.889 37.850 1.00 44.84 67 GLU A CA 1
ATOM 474 C C . GLU A 1 67 ? 0.392 -28.048 37.916 1.00 44.84 67 GLU A C 1
ATOM 476 O O . GLU A 1 67 ? 0.913 -29.155 38.042 1.00 44.84 67 GLU A O 1
ATOM 481 N N . LYS A 1 68 ? 1.126 -26.928 37.954 1.00 41.25 68 LYS A N 1
ATOM 482 C CA . LYS A 1 68 ? 2.465 -26.882 38.559 1.00 41.25 68 LYS A CA 1
ATOM 483 C C . LYS A 1 68 ? 2.527 -25.829 39.667 1.00 41.25 68 LYS A C 1
ATOM 485 O O . LYS A 1 68 ? 1.922 -24.763 39.534 1.00 41.25 68 LYS A O 1
ATOM 490 N N . PRO A 1 69 ? 3.225 -26.132 40.776 1.00 45.31 69 PRO A N 1
ATOM 491 C CA . PRO A 1 69 ? 2.950 -25.523 42.064 1.00 45.31 69 PRO A CA 1
ATOM 492 C C . PRO A 1 69 ? 3.618 -24.161 42.277 1.00 45.31 69 PRO A C 1
ATOM 494 O O . PRO A 1 69 ? 4.685 -23.834 41.759 1.00 45.31 69 PRO A O 1
ATOM 497 N N . LYS A 1 70 ? 2.917 -23.410 43.126 1.00 54.12 70 LYS A N 1
ATOM 498 C CA . LYS A 1 70 ? 3.204 -22.143 43.804 1.00 54.12 70 LYS A CA 1
ATOM 499 C C . LYS A 1 70 ? 4.692 -21.811 44.015 1.00 54.12 70 LYS A C 1
ATOM 501 O O . LYS A 1 70 ? 5.404 -22.506 44.734 1.00 54.12 70 LYS A O 1
ATOM 506 N N . LYS A 1 71 ? 5.082 -20.608 43.578 1.00 39.78 71 LYS A N 1
ATOM 507 C CA . LYS A 1 71 ? 6.109 -19.799 44.255 1.00 39.78 71 LYS A CA 1
ATOM 508 C C . LYS A 1 71 ? 5.631 -18.348 44.391 1.00 39.78 71 LYS A C 1
ATOM 510 O O . LYS A 1 71 ? 5.418 -17.653 43.403 1.00 39.78 71 LYS A O 1
ATOM 515 N N . ALA A 1 72 ? 5.415 -17.936 45.638 1.00 46.44 72 ALA A N 1
ATOM 516 C CA . ALA A 1 72 ? 5.170 -16.558 46.070 1.00 46.44 72 ALA A CA 1
ATOM 517 C C . ALA A 1 72 ? 6.522 -15.815 46.283 1.00 46.44 72 ALA A C 1
ATOM 519 O O . ALA A 1 72 ? 7.571 -16.437 46.125 1.00 46.44 72 ALA A O 1
ATOM 520 N N . PRO A 1 73 ? 6.559 -14.548 46.745 1.00 55.53 73 PRO A N 1
ATOM 521 C CA . PRO A 1 73 ? 6.080 -13.337 46.075 1.00 55.53 73 PRO A CA 1
ATOM 522 C C . PRO A 1 73 ? 7.153 -12.211 45.979 1.00 55.53 73 PRO A C 1
ATOM 524 O O . PRO A 1 73 ? 8.092 -12.153 46.759 1.00 55.53 73 PRO A O 1
ATOM 527 N N . LYS A 1 74 ? 6.931 -11.290 45.022 1.00 56.12 74 LYS A N 1
ATOM 528 C CA . LYS A 1 74 ? 7.354 -9.867 44.899 1.00 56.12 74 LYS A CA 1
ATOM 529 C C . LYS A 1 74 ? 8.699 -9.395 45.495 1.00 56.12 74 LYS A C 1
ATOM 531 O O . LYS A 1 74 ? 8.810 -9.245 46.701 1.00 56.12 74 LYS A O 1
ATOM 536 N N . THR A 1 75 ? 9.546 -8.808 44.640 1.00 36.47 75 THR A N 1
ATOM 537 C CA . THR A 1 75 ? 10.223 -7.526 44.935 1.00 36.47 75 THR A CA 1
ATOM 538 C C . THR A 1 75 ? 10.404 -6.668 43.676 1.00 36.47 75 THR A C 1
ATOM 540 O O . THR A 1 75 ? 10.288 -7.106 42.535 1.00 36.47 75 THR A O 1
ATOM 543 N N . THR A 1 76 ? 10.543 -5.381 43.943 1.00 42.38 76 THR A N 1
ATOM 544 C CA . THR A 1 76 ? 10.293 -4.188 43.141 1.00 42.38 76 THR A CA 1
ATOM 545 C C . THR A 1 76 ? 11.343 -3.847 42.076 1.00 42.38 76 THR A C 1
ATOM 547 O O . THR A 1 76 ? 12.515 -4.188 42.178 1.00 42.38 76 THR A O 1
ATOM 550 N N . SER A 1 77 ? 10.908 -3.007 41.126 1.00 47.59 77 SER A N 1
ATOM 551 C CA . SER A 1 77 ? 11.705 -2.042 40.346 1.00 47.59 77 SER A CA 1
ATOM 552 C C . SER A 1 77 ? 12.782 -2.570 39.383 1.00 47.59 77 SER A C 1
ATOM 554 O O . SER A 1 77 ? 13.917 -2.799 39.780 1.00 47.59 77 SER A O 1
ATOM 556 N N . LYS A 1 78 ? 12.465 -2.581 38.075 1.00 39.75 78 LYS A N 1
ATOM 557 C CA . LYS A 1 78 ? 13.308 -2.008 36.996 1.00 39.75 78 LYS A CA 1
ATOM 558 C C . LYS A 1 78 ? 12.593 -2.039 35.632 1.00 39.75 78 LYS A C 1
ATOM 560 O O . LYS A 1 78 ? 12.505 -3.043 34.940 1.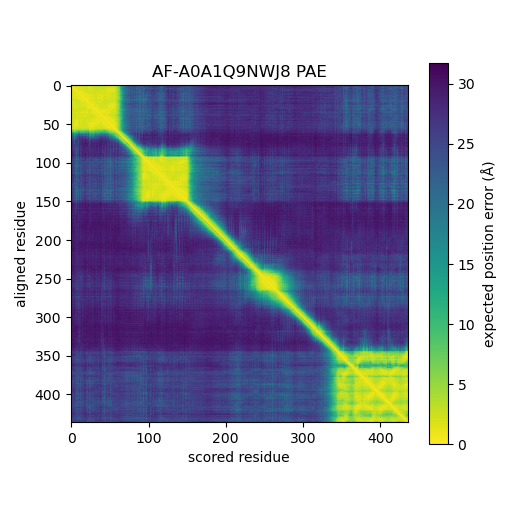00 39.75 78 LYS A O 1
ATOM 565 N N . LYS A 1 79 ? 12.100 -0.868 35.235 1.00 50.09 79 LYS A N 1
ATOM 566 C CA . LYS A 1 79 ? 11.956 -0.392 33.844 1.00 50.09 79 LYS A CA 1
ATOM 567 C C . LYS A 1 79 ? 13.398 -0.202 33.316 1.00 50.09 79 LYS A C 1
ATOM 569 O O . LYS A 1 79 ? 14.133 0.415 34.086 1.00 50.09 79 LYS A O 1
ATOM 574 N N . PRO A 1 80 ? 13.852 -0.637 32.107 1.00 49.44 80 PRO A N 1
ATOM 575 C CA . PRO A 1 80 ? 13.112 -0.859 30.845 1.00 49.44 80 PRO A CA 1
ATOM 576 C C . PRO A 1 80 ? 13.622 -2.017 29.914 1.00 49.44 80 PRO A C 1
ATOM 578 O O . PRO A 1 80 ? 14.739 -1.944 29.421 1.00 49.44 80 PRO A O 1
ATOM 581 N N . GLU A 1 81 ? 12.788 -2.979 29.477 1.00 44.78 81 GLU A N 1
ATOM 582 C CA . GLU A 1 81 ? 13.183 -3.913 28.375 1.00 44.78 81 GLU A CA 1
ATOM 583 C C . GLU A 1 81 ? 12.141 -4.163 27.265 1.00 44.78 81 GLU A C 1
ATOM 585 O O . GLU A 1 81 ? 12.437 -4.767 26.236 1.00 44.78 81 GLU A O 1
ATOM 590 N N . ALA A 1 82 ? 10.946 -3.574 27.342 1.00 45.75 82 ALA A N 1
ATOM 591 C CA . ALA A 1 82 ? 9.883 -3.821 26.354 1.00 45.75 82 ALA A CA 1
ATOM 592 C C . ALA A 1 82 ? 10.113 -3.209 24.944 1.00 45.75 82 ALA A C 1
ATOM 594 O O . ALA A 1 82 ? 9.263 -3.341 24.060 1.00 45.75 82 ALA A O 1
ATOM 595 N N . LYS A 1 83 ? 11.243 -2.525 24.696 1.00 47.19 83 LYS A N 1
ATOM 596 C CA . LYS A 1 83 ? 11.596 -1.967 23.370 1.00 47.19 83 LYS A CA 1
ATOM 597 C C . LYS A 1 83 ? 12.568 -2.830 22.553 1.00 47.19 83 LYS A C 1
ATOM 599 O O . LYS A 1 83 ? 12.638 -2.609 21.344 1.00 47.19 83 LYS A O 1
ATOM 604 N N . LYS A 1 84 ? 13.262 -3.807 23.153 1.00 48.00 84 LYS A N 1
ATOM 605 C CA . LYS A 1 84 ? 14.177 -4.706 22.419 1.00 48.00 84 LYS A CA 1
ATOM 606 C C . LYS A 1 84 ? 13.421 -5.837 21.709 1.00 48.00 84 LYS A C 1
ATOM 608 O O . LYS A 1 84 ? 13.570 -5.983 20.499 1.00 48.00 84 LYS A O 1
ATOM 613 N N . ALA A 1 85 ? 12.447 -6.463 22.375 1.00 50.00 85 ALA A N 1
ATOM 614 C CA . ALA A 1 85 ? 11.620 -7.519 21.773 1.00 50.00 85 ALA A CA 1
ATOM 615 C C . ALA A 1 85 ? 10.823 -7.058 20.528 1.00 50.00 85 ALA A C 1
ATOM 617 O O . ALA A 1 85 ? 10.660 -7.798 19.565 1.00 50.00 85 ALA A O 1
ATOM 618 N N . LYS A 1 86 ? 10.367 -5.795 20.467 1.00 48.62 86 LYS A N 1
ATOM 619 C CA . LYS A 1 86 ? 9.659 -5.265 19.278 1.00 48.62 86 LYS A CA 1
ATOM 620 C C . LYS A 1 86 ? 10.569 -4.935 18.087 1.00 48.62 86 LYS A C 1
ATOM 622 O O . LYS A 1 86 ? 10.049 -4.769 16.981 1.00 48.62 86 LYS A O 1
ATOM 627 N N . ARG A 1 87 ? 11.888 -4.806 18.282 1.00 48.12 87 ARG A N 1
ATOM 628 C CA . ARG A 1 87 ? 12.846 -4.576 17.185 1.00 48.12 87 ARG A CA 1
ATOM 629 C C . ARG A 1 87 ? 13.314 -5.886 16.560 1.00 48.12 87 ARG A C 1
ATOM 631 O O . ARG A 1 87 ? 13.382 -5.943 15.337 1.00 48.12 87 ARG A O 1
ATOM 638 N N . GLU A 1 88 ? 13.486 -6.940 17.353 1.00 51.09 88 GLU A N 1
ATOM 639 C CA . GLU A 1 88 ? 13.774 -8.284 16.835 1.00 51.09 88 GLU A CA 1
ATOM 640 C C . GLU A 1 88 ? 12.634 -8.813 15.960 1.00 51.09 88 GLU A C 1
ATOM 642 O O . GLU A 1 88 ? 12.882 -9.287 14.861 1.00 51.09 88 GLU A O 1
ATOM 647 N N . ILE A 1 89 ? 11.368 -8.603 16.340 1.00 52.03 89 ILE A N 1
ATOM 648 C CA . ILE A 1 89 ? 10.216 -9.100 15.559 1.00 52.03 89 ILE A CA 1
ATOM 649 C C . ILE A 1 89 ? 10.104 -8.441 14.163 1.00 52.03 89 ILE A C 1
ATOM 651 O O . ILE A 1 89 ? 9.545 -9.036 13.240 1.00 52.03 89 ILE A O 1
ATOM 655 N N . ARG A 1 90 ? 10.647 -7.229 13.958 1.00 50.81 90 ARG A N 1
ATOM 656 C CA . ARG A 1 90 ? 10.635 -6.559 12.638 1.00 50.81 90 ARG A CA 1
ATOM 657 C C . ARG A 1 90 ? 11.781 -6.977 11.717 1.00 50.81 90 ARG A C 1
ATOM 659 O O . ARG A 1 90 ? 11.664 -6.755 10.516 1.00 50.81 90 ARG A O 1
ATOM 666 N N . ALA A 1 91 ? 12.830 -7.599 12.248 1.00 53.09 91 ALA A N 1
ATOM 667 C CA . ALA A 1 91 ? 13.942 -8.127 11.460 1.00 53.09 91 ALA A CA 1
ATOM 668 C C . ALA A 1 91 ? 13.599 -9.440 10.725 1.00 53.09 91 ALA A C 1
ATOM 670 O O . ALA A 1 91 ? 14.308 -9.834 9.808 1.00 53.09 91 ALA A O 1
ATOM 671 N N . VAL A 1 92 ? 12.506 -10.119 11.096 1.00 61.31 92 VAL A N 1
ATOM 672 C CA . VAL A 1 92 ? 12.299 -11.533 10.721 1.00 61.31 92 VAL A CA 1
ATOM 673 C C . VAL A 1 92 ? 11.563 -11.734 9.391 1.00 61.31 92 VAL A C 1
ATOM 675 O O . VAL A 1 92 ? 11.619 -12.820 8.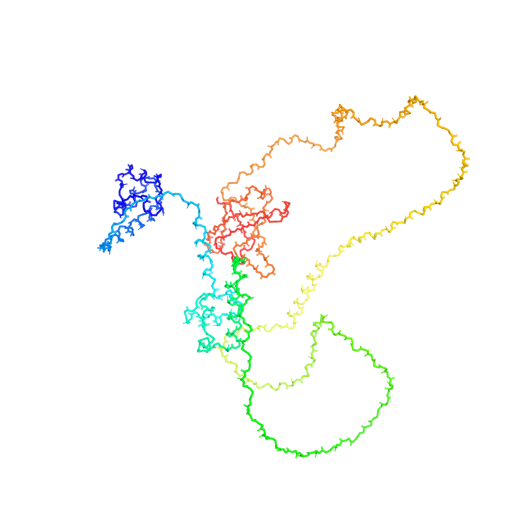830 1.00 61.31 92 VAL A O 1
ATOM 678 N N . LYS A 1 93 ? 10.891 -10.720 8.832 1.00 83.88 93 LYS A N 1
ATOM 679 C CA . LYS A 1 93 ? 9.987 -10.923 7.679 1.00 83.88 93 LYS A CA 1
ATOM 680 C C . LYS A 1 93 ? 10.362 -10.106 6.447 1.00 83.88 93 LYS A C 1
ATOM 682 O O . LYS A 1 93 ? 9.522 -9.389 5.912 1.00 83.88 93 LYS A O 1
ATOM 687 N N . ILE A 1 94 ? 11.610 -10.200 5.991 1.00 91.62 94 ILE A N 1
ATOM 688 C CA . ILE A 1 94 ? 11.969 -9.743 4.639 1.00 91.62 94 ILE A CA 1
ATOM 689 C C . ILE A 1 94 ? 11.559 -10.859 3.666 1.00 91.62 94 ILE A C 1
ATOM 691 O O . ILE A 1 94 ? 12.138 -11.947 3.738 1.00 91.62 94 ILE A O 1
ATOM 695 N N . PRO A 1 95 ? 10.562 -10.643 2.788 1.00 95.38 95 PRO A N 1
ATOM 696 C CA . PRO A 1 95 ? 10.179 -11.662 1.826 1.00 95.38 95 PRO A CA 1
ATOM 697 C C . PRO A 1 95 ? 11.237 -11.781 0.728 1.00 95.38 95 PRO A C 1
ATOM 699 O O . PRO A 1 95 ? 11.881 -10.798 0.344 1.00 95.38 95 PRO A O 1
ATOM 702 N N . ILE A 1 96 ? 11.386 -12.990 0.193 1.00 96.00 96 ILE A N 1
ATOM 703 C CA . ILE A 1 96 ? 12.433 -13.351 -0.777 1.00 96.00 96 ILE A CA 1
ATOM 704 C C . ILE A 1 96 ? 12.406 -12.513 -2.056 1.00 96.00 96 ILE A C 1
ATOM 706 O O . ILE A 1 96 ? 13.445 -12.311 -2.681 1.00 96.00 96 ILE A O 1
ATOM 710 N N . SER A 1 97 ? 11.257 -11.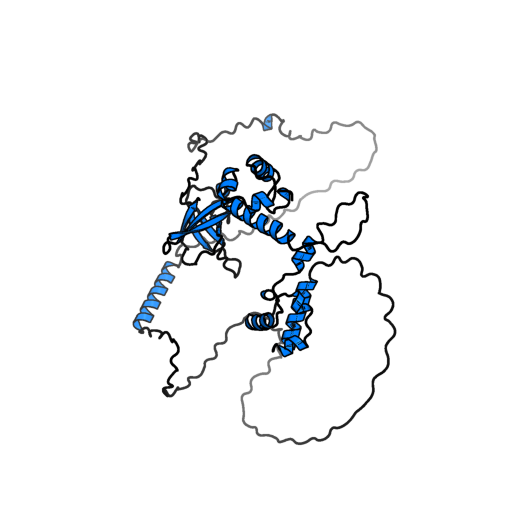931 -2.407 1.00 95.50 97 SER A N 1
ATOM 711 C CA . SER A 1 97 ? 11.124 -11.016 -3.547 1.00 95.50 97 SER A CA 1
ATOM 712 C C . SER A 1 97 ? 12.050 -9.795 -3.491 1.00 95.50 97 SER A C 1
ATOM 714 O O . SER A 1 97 ? 12.260 -9.148 -4.514 1.00 95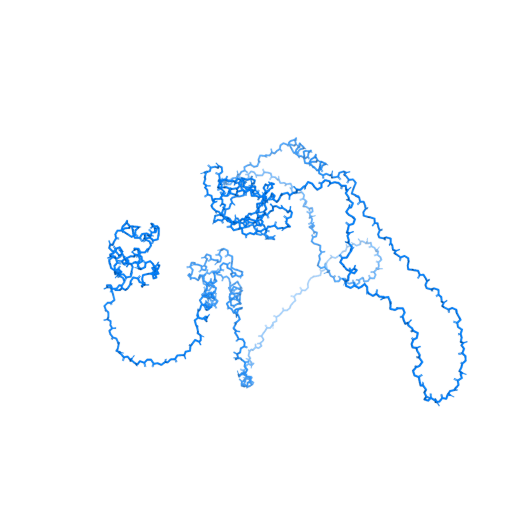.50 97 SER A O 1
ATOM 716 N N . TYR A 1 98 ? 12.562 -9.436 -2.309 1.00 95.12 98 TYR A N 1
ATOM 717 C CA . TYR A 1 98 ? 13.482 -8.310 -2.130 1.00 95.12 98 TYR A CA 1
ATOM 718 C C . TYR A 1 98 ? 14.961 -8.722 -2.128 1.00 95.12 98 TYR A C 1
ATOM 720 O O . TYR A 1 98 ? 15.831 -7.844 -2.149 1.00 95.12 98 TYR A O 1
ATOM 728 N N . VAL A 1 99 ? 15.271 -10.023 -2.138 1.00 95.88 99 VAL A N 1
ATOM 729 C CA . VAL A 1 99 ? 16.651 -10.512 -2.218 1.00 95.88 99 VAL A CA 1
ATOM 730 C C . VAL A 1 99 ? 17.167 -10.295 -3.638 1.00 95.88 99 VAL A C 1
ATOM 732 O O . VAL A 1 99 ? 16.597 -10.761 -4.627 1.00 95.88 99 VAL A O 1
ATOM 735 N N . LYS A 1 100 ? 18.269 -9.552 -3.763 1.00 96.56 100 LYS A N 1
ATOM 736 C CA . LYS A 1 100 ? 18.875 -9.252 -5.063 1.00 96.56 100 LYS A CA 1
ATOM 737 C C . LYS A 1 100 ? 19.306 -10.553 -5.750 1.00 96.56 100 LYS A C 1
ATOM 739 O O . LYS A 1 100 ? 19.982 -11.384 -5.154 1.00 96.56 100 LYS A O 1
ATOM 744 N N . GLY A 1 101 ? 18.949 -10.706 -7.023 1.00 96.25 101 GLY A N 1
ATOM 745 C CA . GLY A 1 101 ? 19.252 -11.912 -7.802 1.00 96.25 101 GLY A CA 1
ATOM 746 C C . GLY A 1 101 ? 18.151 -12.973 -7.780 1.00 96.25 101 GLY A C 1
ATOM 747 O O . GLY A 1 101 ? 18.224 -13.901 -8.579 1.00 96.25 101 GLY A O 1
ATOM 748 N N . VAL A 1 102 ? 17.107 -12.807 -6.961 1.00 97.44 102 VAL A N 1
ATOM 749 C CA . VAL A 1 102 ? 15.911 -13.652 -7.028 1.00 97.44 102 VAL A CA 1
ATOM 750 C C . VAL A 1 102 ? 14.896 -13.023 -7.987 1.00 97.44 102 VAL A C 1
ATOM 752 O O . VAL A 1 102 ? 14.245 -12.027 -7.677 1.00 97.44 102 VAL A O 1
ATOM 755 N N . GLY A 1 103 ? 14.787 -13.587 -9.189 1.00 97.00 103 GLY A N 1
ATOM 756 C CA . GLY A 1 103 ? 13.743 -13.251 -10.160 1.00 97.00 103 GLY A CA 1
ATOM 757 C C . GLY A 1 103 ? 12.439 -14.034 -9.928 1.00 97.00 103 GLY A C 1
ATOM 758 O O . GLY A 1 103 ? 12.394 -14.912 -9.068 1.00 97.00 103 GLY A O 1
ATOM 759 N N . PRO A 1 104 ? 11.378 -13.779 -10.719 1.00 97.62 104 PRO A N 1
ATOM 760 C CA . PRO A 1 104 ? 10.081 -14.450 -10.563 1.00 97.62 104 PRO A CA 1
ATOM 761 C C . PRO A 1 104 ? 10.159 -15.979 -10.674 1.00 97.62 104 PRO A C 1
ATOM 763 O O . PRO A 1 104 ? 9.570 -16.683 -9.867 1.00 97.62 104 PRO A O 1
ATOM 766 N N . LYS A 1 105 ? 10.949 -16.502 -11.624 1.00 97.75 105 LYS A N 1
ATOM 767 C CA . LYS A 1 105 ? 11.121 -17.953 -11.803 1.00 97.75 105 LYS A CA 1
ATOM 768 C C . LYS A 1 105 ? 11.786 -18.603 -10.589 1.00 97.75 105 LYS A C 1
ATOM 770 O O . LYS A 1 105 ? 11.241 -19.533 -10.016 1.00 97.75 105 LYS A O 1
ATOM 775 N N . THR A 1 106 ? 12.928 -18.067 -10.156 1.00 97.69 106 THR A N 1
ATOM 776 C CA . THR A 1 106 ? 13.637 -18.547 -8.958 1.00 97.69 106 THR A CA 1
ATOM 777 C C . THR A 1 106 ? 12.800 -18.384 -7.695 1.00 97.69 106 THR A C 1
ATOM 779 O O . THR A 1 106 ? 12.908 -19.198 -6.792 1.00 97.69 106 THR A O 1
ATOM 782 N N . ARG A 1 107 ? 11.947 -17.356 -7.631 1.00 97.69 107 ARG A N 1
ATOM 783 C CA . ARG A 1 107 ? 11.037 -17.148 -6.508 1.00 97.69 107 ARG A CA 1
ATOM 784 C C . ARG A 1 107 ? 10.012 -18.274 -6.404 1.00 97.69 107 ARG A C 1
ATOM 786 O O . ARG A 1 107 ? 9.885 -18.827 -5.326 1.00 97.69 107 ARG A O 1
ATOM 793 N N . ASN A 1 108 ? 9.349 -18.640 -7.500 1.00 97.75 108 ASN A N 1
ATOM 794 C CA . ASN A 1 108 ? 8.375 -19.737 -7.491 1.00 97.75 108 ASN A CA 1
ATOM 795 C C . ASN A 1 108 ? 9.033 -21.066 -7.089 1.00 97.75 108 ASN A C 1
ATOM 797 O O . ASN A 1 108 ? 8.463 -21.831 -6.325 1.00 97.75 108 ASN A O 1
ATOM 801 N N . ILE A 1 109 ? 10.259 -21.309 -7.565 1.00 98.00 109 ILE A N 1
ATOM 802 C CA . ILE A 1 109 ? 11.056 -22.489 -7.201 1.00 98.00 109 ILE A CA 1
ATOM 803 C C . ILE A 1 109 ? 11.339 -22.518 -5.685 1.00 98.00 109 ILE A C 1
ATOM 805 O O . ILE A 1 109 ? 11.184 -23.557 -5.054 1.00 98.00 109 ILE A O 1
ATOM 809 N N . LEU A 1 110 ? 11.710 -21.378 -5.091 1.00 97.81 110 LEU A N 1
ATOM 810 C CA . LEU A 1 110 ? 11.978 -21.261 -3.651 1.00 97.81 110 LEU A CA 1
ATOM 811 C C . LEU A 1 110 ? 10.704 -21.347 -2.795 1.00 97.81 110 LEU A C 1
ATOM 813 O O . LEU A 1 110 ? 10.725 -22.001 -1.757 1.00 97.81 110 LEU A O 1
ATOM 817 N N . GLU A 1 111 ? 9.601 -20.735 -3.238 1.00 96.50 111 GLU A N 1
ATOM 818 C CA . GLU A 1 111 ? 8.297 -20.804 -2.560 1.00 96.50 111 GLU A CA 1
ATOM 819 C C . GLU A 1 111 ? 7.743 -22.240 -2.565 1.00 96.50 111 GLU A C 1
ATOM 821 O O . GLU A 1 111 ? 7.246 -22.698 -1.538 1.00 96.50 111 GLU A O 1
ATOM 826 N N . ASN A 1 112 ? 7.913 -22.983 -3.667 1.00 97.25 112 ASN A N 1
ATOM 827 C CA . ASN A 1 112 ? 7.562 -24.407 -3.743 1.00 97.25 112 ASN A CA 1
ATOM 828 C C . ASN A 1 112 ? 8.408 -25.281 -2.801 1.00 97.25 112 ASN A C 1
ATOM 830 O O . ASN A 1 112 ? 7.956 -26.341 -2.386 1.00 97.25 112 ASN A O 1
ATOM 834 N N . ALA A 1 113 ? 9.620 -24.838 -2.458 1.00 97.38 113 ALA A N 1
ATOM 835 C CA . ALA A 1 113 ? 10.488 -25.478 -1.471 1.00 97.38 113 ALA A CA 1
ATOM 836 C C . ALA A 1 113 ? 10.254 -24.962 -0.036 1.00 97.38 113 ALA A C 1
ATOM 838 O O . ALA A 1 113 ? 11.095 -25.174 0.835 1.00 97.38 113 ALA A O 1
ATOM 839 N N . GLU A 1 114 ? 9.154 -24.236 0.199 1.00 96.88 114 GLU A N 1
ATOM 840 C CA . GLU A 1 114 ? 8.760 -23.629 1.480 1.00 96.88 114 GLU A CA 1
ATOM 841 C C . GLU A 1 114 ? 9.740 -22.581 2.045 1.00 96.88 114 GLU A C 1
ATOM 843 O O . GLU A 1 114 ? 9.568 -22.075 3.158 1.00 96.88 114 GLU A O 1
ATOM 848 N N . ILE A 1 115 ? 10.734 -22.162 1.260 1.00 97.12 115 ILE A N 1
ATOM 849 C CA . ILE A 1 115 ? 11.671 -21.101 1.622 1.00 97.12 115 ILE A CA 1
ATOM 850 C C . ILE A 1 115 ? 11.002 -19.782 1.230 1.00 97.12 115 ILE A C 1
ATOM 852 O O . ILE A 1 115 ? 10.990 -19.412 0.059 1.00 97.12 115 ILE A O 1
ATOM 856 N N . ASN A 1 116 ? 10.420 -19.079 2.209 1.00 95.94 116 ASN A N 1
ATOM 857 C CA . ASN A 1 116 ? 9.604 -17.873 1.984 1.00 95.94 116 ASN A CA 1
ATOM 858 C C . ASN A 1 116 ? 10.296 -16.560 2.406 1.00 95.94 116 ASN A C 1
ATOM 860 O O . ASN A 1 116 ? 10.003 -15.482 1.865 1.00 95.94 116 ASN A O 1
ATOM 864 N N . PHE A 1 117 ? 11.241 -16.627 3.350 1.00 96.25 117 PHE A N 1
ATOM 865 C CA . PHE A 1 117 ? 11.924 -15.456 3.904 1.00 96.25 117 PHE A CA 1
ATOM 866 C C . PHE A 1 117 ? 13.435 -15.468 3.651 1.00 96.25 117 PHE A C 1
ATOM 868 O O . PHE A 1 117 ? 14.068 -16.513 3.527 1.00 96.25 117 PHE A O 1
ATOM 875 N N . ALA A 1 118 ? 14.038 -14.273 3.616 1.00 95.38 118 ALA A N 1
ATOM 876 C CA . ALA A 1 118 ? 15.483 -14.120 3.418 1.00 95.38 118 ALA A CA 1
ATOM 877 C C . ALA A 1 118 ? 16.313 -14.815 4.516 1.00 95.38 118 ALA A C 1
ATOM 879 O O . ALA A 1 118 ? 17.427 -15.259 4.251 1.00 95.38 118 ALA A O 1
ATOM 880 N N . LYS A 1 119 ? 15.761 -14.934 5.732 1.00 94.62 119 LYS A N 1
ATOM 881 C CA . LYS A 1 119 ? 16.394 -15.628 6.861 1.00 94.62 119 LYS A CA 1
ATOM 882 C C . LYS A 1 119 ? 16.499 -17.134 6.617 1.00 94.62 119 LYS A C 1
ATOM 884 O O . LYS A 1 119 ? 17.571 -17.692 6.817 1.00 94.62 119 LYS A O 1
ATOM 889 N N . ASP A 1 120 ? 15.414 -17.749 6.154 1.00 95.69 120 ASP A N 1
ATOM 890 C CA . ASP A 1 120 ? 15.369 -19.180 5.839 1.00 95.69 120 ASP A CA 1
ATOM 891 C C . ASP A 1 120 ? 16.300 -19.485 4.667 1.00 95.69 120 ASP A C 1
ATOM 893 O O . ASP A 1 120 ? 17.028 -20.470 4.666 1.00 95.69 120 ASP A O 1
ATOM 897 N N . LEU A 1 121 ? 16.350 -18.576 3.690 1.00 96.31 121 LEU A N 1
ATOM 898 C CA . LEU A 1 121 ? 17.271 -18.708 2.578 1.00 96.31 121 LEU A CA 1
ATOM 899 C C . LEU A 1 121 ? 18.734 -18.606 3.038 1.00 96.31 121 LEU A C 1
ATOM 901 O O . LEU A 1 121 ? 19.548 -19.425 2.630 1.00 96.31 121 LEU A O 1
ATOM 905 N N . ALA A 1 122 ? 19.077 -17.665 3.920 1.00 95.69 122 ALA A N 1
ATOM 906 C CA . ALA A 1 122 ? 20.442 -17.500 4.425 1.00 95.69 122 ALA A CA 1
ATOM 907 C C . ALA A 1 122 ? 20.956 -18.693 5.258 1.00 95.69 122 ALA A C 1
ATOM 909 O O . ALA A 1 122 ? 22.171 -18.877 5.346 1.00 95.69 122 ALA A O 1
ATOM 910 N N . SER A 1 123 ? 20.063 -19.492 5.859 1.00 95.50 123 SER A N 1
ATOM 911 C CA . SER A 1 123 ? 20.416 -20.715 6.598 1.00 95.50 123 SER A CA 1
ATOM 912 C C . SER A 1 123 ? 20.461 -21.977 5.727 1.00 95.50 123 SER A C 1
ATOM 914 O O . SER A 1 123 ? 20.917 -23.024 6.193 1.00 95.50 123 SER A O 1
ATOM 916 N N . THR A 1 124 ? 20.016 -21.910 4.468 1.00 97.19 124 THR A N 1
ATOM 917 C CA . THR A 1 124 ? 20.046 -23.063 3.556 1.00 97.19 124 THR A CA 1
ATOM 918 C C . THR A 1 124 ? 21.455 -23.366 3.037 1.00 97.19 124 THR A C 1
ATOM 920 O O . THR A 1 124 ? 22.260 -22.473 2.773 1.00 97.19 124 THR A O 1
ATOM 923 N N . LYS A 1 125 ? 21.763 -24.661 2.874 1.00 98.00 125 LYS A N 1
ATOM 924 C CA . LYS A 1 125 ? 23.007 -25.123 2.240 1.00 98.00 125 LYS A CA 1
ATOM 925 C C . LYS A 1 125 ? 22.915 -24.977 0.719 1.00 98.00 125 LYS A C 1
ATOM 927 O O . LYS A 1 125 ? 21.846 -25.151 0.138 1.00 98.00 125 LYS A O 1
ATOM 932 N N . VAL A 1 126 ? 24.058 -24.733 0.075 1.00 98.19 126 VAL A N 1
ATOM 933 C CA . VAL A 1 126 ? 24.164 -24.582 -1.390 1.00 98.19 126 VAL A CA 1
ATOM 934 C C . VAL A 1 126 ? 23.628 -25.814 -2.126 1.00 98.19 126 VAL A C 1
ATOM 936 O O . VAL A 1 126 ? 22.962 -25.664 -3.142 1.00 98.19 126 VAL A O 1
ATOM 939 N N . GLU A 1 127 ? 23.883 -27.013 -1.601 1.00 98.12 127 GLU A N 1
ATOM 940 C CA . GLU A 1 127 ? 23.475 -28.297 -2.192 1.00 98.12 127 GLU A CA 1
ATOM 941 C C . GLU A 1 127 ? 21.958 -28.405 -2.355 1.00 98.12 127 GLU A C 1
ATOM 943 O O . GLU A 1 127 ? 21.488 -28.667 -3.457 1.00 98.12 127 GLU A O 1
ATOM 948 N N . LYS A 1 128 ? 21.189 -28.047 -1.316 1.00 97.75 128 LYS A N 1
ATOM 949 C CA . LYS A 1 128 ? 19.720 -28.033 -1.378 1.00 97.75 128 LYS A CA 1
ATOM 950 C C . LYS A 1 128 ? 19.202 -27.116 -2.484 1.00 97.75 128 LYS A C 1
ATOM 952 O O . LYS A 1 128 ? 18.243 -27.442 -3.161 1.00 97.75 128 LYS A O 1
ATOM 957 N N . LEU A 1 129 ? 19.840 -25.967 -2.713 1.00 97.81 129 LEU A N 1
ATOM 958 C CA . LEU A 1 129 ? 19.427 -25.058 -3.789 1.00 97.81 129 LEU A CA 1
ATOM 959 C C . LEU A 1 129 ? 19.725 -25.633 -5.181 1.00 97.81 129 LEU A C 1
ATOM 961 O O . LEU A 1 129 ? 18.976 -25.370 -6.122 1.00 97.81 129 LEU A O 1
ATOM 965 N N . VAL A 1 130 ? 20.797 -26.419 -5.307 1.00 98.19 130 VAL A N 1
ATOM 966 C CA . VAL A 1 130 ? 21.139 -27.120 -6.551 1.00 98.19 130 VAL A CA 1
ATOM 967 C C . VAL A 1 130 ? 20.147 -28.249 -6.834 1.00 98.19 130 VAL A C 1
ATOM 969 O O . VAL A 1 130 ? 19.717 -28.376 -7.978 1.00 98.19 130 VAL A O 1
ATOM 972 N N . GLU A 1 131 ? 19.712 -28.988 -5.810 1.00 98.19 131 GLU A N 1
ATOM 973 C CA . GLU A 1 131 ? 18.677 -30.031 -5.923 1.00 98.19 131 GLU A CA 1
ATOM 974 C C . GLU A 1 131 ? 17.336 -29.478 -6.424 1.00 98.19 131 GLU A C 1
ATOM 976 O O . GLU A 1 131 ? 16.688 -30.093 -7.266 1.00 98.19 131 GLU A O 1
ATOM 981 N N . ILE A 1 132 ? 16.950 -28.271 -5.994 1.00 97.38 132 ILE A N 1
ATOM 982 C CA . ILE A 1 132 ? 15.715 -27.601 -6.450 1.00 97.38 132 ILE A CA 1
ATOM 983 C C . ILE A 1 132 ? 15.905 -26.962 -7.857 1.00 97.38 132 ILE A C 1
ATOM 985 O O . ILE A 1 132 ? 15.047 -26.244 -8.370 1.00 97.38 132 ILE A O 1
ATOM 989 N N . GLY A 1 133 ? 17.039 -27.199 -8.526 1.00 97.31 133 GLY A N 1
ATOM 990 C CA . GLY A 1 133 ? 17.280 -26.778 -9.912 1.00 97.31 133 GLY A CA 1
ATOM 991 C C . GLY A 1 133 ? 17.878 -25.377 -10.079 1.00 97.31 133 GLY A C 1
ATOM 992 O O . GLY A 1 133 ? 17.823 -24.804 -11.172 1.00 97.31 133 GLY A O 1
ATOM 993 N N . ILE A 1 134 ? 18.472 -24.791 -9.033 1.00 97.81 134 ILE A N 1
ATOM 994 C CA . ILE A 1 134 ? 19.205 -23.520 -9.133 1.00 97.81 134 ILE A CA 1
ATOM 995 C C . ILE A 1 134 ? 20.690 -23.809 -9.371 1.00 97.81 134 ILE A C 1
ATOM 997 O O . ILE A 1 134 ? 21.359 -24.434 -8.558 1.00 97.81 134 ILE A O 1
ATOM 1001 N N . SER A 1 135 ? 21.266 -23.280 -10.456 1.00 98.00 135 SER A N 1
ATOM 1002 C CA . SER A 1 135 ? 22.705 -23.444 -10.731 1.00 98.00 135 SER A CA 1
ATOM 1003 C C . SER A 1 135 ? 23.580 -22.996 -9.543 1.00 98.00 135 SER A C 1
ATOM 1005 O O . SER A 1 135 ? 23.334 -21.931 -8.965 1.00 98.00 135 SER A O 1
ATOM 1007 N N . LYS A 1 136 ? 24.654 -23.741 -9.240 1.00 98.19 136 LYS A N 1
ATOM 1008 C CA . LYS A 1 136 ? 25.570 -23.499 -8.103 1.00 98.19 136 LYS A CA 1
ATOM 1009 C C . LYS A 1 136 ? 26.077 -22.051 -8.017 1.00 98.19 136 LYS A C 1
ATOM 1011 O O . LYS A 1 136 ? 26.086 -21.454 -6.943 1.00 98.19 136 LYS A O 1
ATOM 1016 N N . ALA A 1 137 ? 26.439 -21.450 -9.153 1.00 97.75 137 ALA A N 1
ATOM 1017 C CA . ALA A 1 137 ? 26.909 -20.062 -9.212 1.00 97.75 137 ALA A CA 1
ATOM 1018 C C . ALA A 1 137 ? 25.826 -19.042 -8.813 1.00 97.75 137 ALA A C 1
ATOM 1020 O O . ALA A 1 137 ? 26.117 -18.036 -8.164 1.00 97.75 137 ALA A O 1
ATOM 1021 N N . THR A 1 138 ? 24.574 -19.295 -9.195 1.00 97.75 138 THR A N 1
ATOM 1022 C CA . THR A 1 138 ? 23.431 -18.449 -8.834 1.00 97.75 138 THR A CA 1
ATOM 1023 C C . THR A 1 138 ? 23.039 -18.661 -7.373 1.00 97.75 138 THR A C 1
ATOM 1025 O O . THR A 1 138 ? 22.809 -17.676 -6.675 1.00 97.75 138 THR A O 1
ATOM 1028 N N . ALA A 1 139 ? 23.058 -19.905 -6.884 1.00 98.12 139 ALA A N 1
ATOM 1029 C CA . ALA A 1 139 ? 22.803 -20.233 -5.481 1.00 98.12 139 ALA A CA 1
ATOM 1030 C C . ALA A 1 139 ? 23.765 -19.489 -4.537 1.00 98.12 139 ALA A C 1
ATOM 1032 O O . ALA A 1 139 ? 23.316 -18.806 -3.618 1.00 98.12 139 ALA A O 1
ATOM 1033 N N . LEU A 1 140 ? 25.073 -19.511 -4.823 1.00 98.00 140 LEU A N 1
ATOM 1034 C CA . LEU A 1 140 ? 26.081 -18.780 -4.041 1.00 98.00 140 LEU A CA 1
ATOM 1035 C C . LEU A 1 140 ? 25.834 -17.263 -4.022 1.00 98.00 140 LEU A C 1
ATOM 1037 O O . LEU A 1 140 ? 25.926 -16.633 -2.970 1.00 98.00 140 LEU A O 1
ATOM 1041 N N . LYS A 1 141 ? 25.478 -16.666 -5.169 1.00 97.81 141 LYS A N 1
ATOM 1042 C CA . LYS A 1 141 ? 25.158 -15.229 -5.253 1.00 97.81 141 LYS A CA 1
ATOM 1043 C C . LYS A 1 141 ? 23.913 -14.866 -4.442 1.00 97.81 141 LYS A C 1
ATOM 1045 O O . LYS A 1 141 ? 23.894 -13.819 -3.801 1.00 97.81 141 LYS A O 1
ATOM 1050 N N . ILE A 1 142 ? 22.875 -15.702 -4.493 1.00 97.44 142 ILE A N 1
ATOM 1051 C CA . ILE A 1 142 ? 21.625 -15.475 -3.759 1.00 97.44 142 ILE A CA 1
ATOM 1052 C C . ILE A 1 142 ? 21.870 -15.605 -2.247 1.00 97.44 142 ILE A C 1
ATOM 1054 O O . ILE A 1 142 ? 21.426 -14.735 -1.499 1.00 97.44 142 ILE A O 1
ATOM 1058 N N . LEU A 1 143 ? 22.635 -16.612 -1.811 1.00 97.00 143 LEU A N 1
ATOM 1059 C CA . LEU A 1 143 ? 23.017 -16.796 -0.407 1.00 97.00 143 LEU A CA 1
ATOM 1060 C C . LEU A 1 143 ? 23.829 -15.616 0.131 1.00 97.00 143 LEU A C 1
ATOM 1062 O O . LEU A 1 143 ? 23.481 -15.080 1.179 1.00 97.00 143 LEU A O 1
ATOM 1066 N N . ALA A 1 144 ? 24.843 -15.153 -0.608 1.00 96.62 144 ALA A N 1
ATOM 1067 C CA . ALA A 1 144 ? 25.643 -13.995 -0.207 1.00 96.62 144 ALA A CA 1
ATOM 1068 C C . ALA A 1 144 ? 24.781 -12.728 -0.045 1.00 96.62 144 ALA A C 1
ATOM 1070 O O . ALA A 1 144 ? 24.887 -12.028 0.960 1.00 96.62 144 ALA A O 1
ATOM 1071 N N . ASN A 1 145 ? 23.865 -12.465 -0.987 1.00 96.06 145 ASN A N 1
ATOM 1072 C CA . ASN A 1 145 ? 22.963 -11.310 -0.909 1.00 96.06 145 ASN A CA 1
ATOM 1073 C C . ASN A 1 145 ? 21.945 -11.437 0.237 1.00 96.06 145 ASN A C 1
ATOM 1075 O O . ASN A 1 145 ? 21.589 -10.435 0.855 1.00 96.06 145 ASN A O 1
ATOM 1079 N N . ALA A 1 146 ? 21.448 -12.644 0.517 1.00 95.38 146 ALA A N 1
ATOM 1080 C CA . ALA A 1 146 ? 20.535 -12.880 1.631 1.00 95.38 146 ALA A CA 1
ATOM 1081 C C . ALA A 1 146 ? 21.243 -12.707 2.979 1.00 95.38 146 ALA A C 1
ATOM 1083 O O . ALA A 1 146 ? 20.712 -12.032 3.859 1.00 95.38 146 ALA A O 1
ATOM 1084 N N . GLN A 1 147 ? 22.463 -13.231 3.117 1.00 94.38 147 GLN A N 1
ATOM 1085 C CA . GLN A 1 147 ? 23.303 -13.027 4.298 1.00 94.38 147 GLN A CA 1
ATOM 1086 C C . GLN A 1 147 ? 23.628 -11.546 4.511 1.00 94.38 147 GLN A C 1
ATOM 1088 O O . GLN A 1 147 ? 23.522 -11.067 5.635 1.00 94.38 147 GLN A O 1
ATOM 1093 N N . GLU A 1 148 ? 23.931 -10.789 3.453 1.00 92.81 148 GLU A N 1
ATOM 1094 C CA . GLU A 1 148 ? 24.132 -9.338 3.544 1.00 92.81 148 GLU A CA 1
ATOM 1095 C C . GLU A 1 148 ? 22.853 -8.620 4.010 1.00 92.81 148 GLU A C 1
ATOM 1097 O O . GLU A 1 148 ? 22.908 -7.762 4.888 1.00 92.81 148 GLU A O 1
ATOM 1102 N N . GLN A 1 149 ? 21.677 -8.990 3.494 1.00 91.25 149 GLN A N 1
ATOM 1103 C CA . GLN A 1 149 ? 20.404 -8.380 3.907 1.00 91.25 149 GLN A CA 1
ATOM 1104 C C . GLN A 1 149 ? 19.997 -8.723 5.346 1.00 91.25 149 GLN A C 1
ATOM 1106 O O . GLN A 1 149 ? 19.372 -7.899 6.013 1.00 91.25 149 GLN A O 1
ATOM 1111 N N . VAL A 1 150 ? 20.346 -9.917 5.827 1.00 89.38 150 VAL A N 1
ATOM 1112 C CA . VAL A 1 150 ? 20.095 -10.338 7.213 1.00 89.38 150 VAL A CA 1
ATOM 1113 C C . VAL A 1 150 ? 21.141 -9.738 8.166 1.00 89.38 150 VAL A C 1
ATOM 1115 O O . VAL A 1 150 ? 20.792 -9.326 9.271 1.00 89.38 150 VAL A O 1
ATOM 1118 N N . GLY A 1 151 ? 22.401 -9.635 7.731 1.00 76.38 151 GLY A N 1
ATOM 1119 C CA . GLY A 1 151 ? 23.541 -9.158 8.521 1.00 76.38 151 GLY A CA 1
ATOM 1120 C C . GLY A 1 151 ? 23.750 -7.639 8.536 1.00 76.38 151 GLY A C 1
ATOM 1121 O O . GLY A 1 151 ? 24.412 -7.129 9.430 1.00 76.38 151 GLY A O 1
ATOM 1122 N N . THR A 1 152 ? 23.162 -6.877 7.608 1.00 56.91 152 THR A N 1
ATOM 1123 C CA . THR A 1 152 ? 23.211 -5.395 7.613 1.00 56.91 152 THR A CA 1
ATOM 1124 C C . THR A 1 152 ? 22.239 -4.742 8.599 1.00 56.91 152 THR A C 1
ATOM 1126 O O . THR A 1 152 ? 22.060 -3.520 8.602 1.00 56.91 152 THR A O 1
ATOM 1129 N N . LEU A 1 153 ? 21.641 -5.523 9.497 1.00 51.25 153 LEU A N 1
ATOM 1130 C CA . LEU A 1 153 ? 21.095 -4.971 10.727 1.00 51.25 153 LEU A CA 1
ATOM 1131 C C . LEU A 1 153 ? 22.277 -4.574 11.623 1.00 51.25 153 LEU A C 1
ATOM 1133 O O . LEU A 1 153 ? 23.192 -5.375 11.779 1.00 51.25 153 LEU A O 1
ATOM 1137 N N . PRO A 1 154 ? 22.305 -3.356 12.195 1.00 41.84 154 PRO A N 1
ATOM 1138 C CA . PRO A 1 154 ? 23.370 -2.941 13.096 1.00 41.84 154 PRO A CA 1
ATOM 1139 C C . PRO A 1 154 ? 23.334 -3.835 14.338 1.00 41.84 154 PRO A C 1
ATOM 1141 O O . PRO A 1 154 ? 22.619 -3.553 15.295 1.00 41.84 154 PRO A O 1
ATOM 1144 N N . SER A 1 155 ? 24.079 -4.936 14.308 1.00 43.00 155 SER A N 1
ATOM 1145 C CA . SER A 1 155 ? 24.551 -5.587 15.514 1.00 43.00 155 SER A CA 1
ATOM 1146 C C . SER A 1 155 ? 25.467 -4.573 16.180 1.00 43.00 155 SER A C 1
ATOM 1148 O O . SER A 1 155 ? 26.449 -4.130 15.573 1.00 43.00 155 SER A O 1
ATOM 1150 N N . ASP A 1 156 ? 25.091 -4.128 17.375 1.00 44.19 156 ASP A N 1
ATOM 1151 C CA . ASP A 1 156 ? 25.904 -3.248 18.197 1.00 44.19 156 ASP A CA 1
ATOM 1152 C C . ASP A 1 156 ? 27.339 -3.796 18.223 1.00 44.19 156 ASP A C 1
ATOM 1154 O O . ASP A 1 156 ? 27.605 -4.856 18.779 1.00 44.19 156 ASP A O 1
ATOM 1158 N N . LYS A 1 157 ? 28.271 -3.087 17.571 1.00 43.00 157 LYS A N 1
ATOM 1159 C CA . LYS A 1 157 ? 29.712 -3.325 17.689 1.00 43.00 157 LYS A CA 1
ATOM 1160 C C . LYS A 1 157 ? 30.131 -2.964 19.112 1.00 43.00 157 LYS A C 1
ATOM 1162 O O . LYS A 1 157 ? 30.641 -1.875 19.373 1.00 43.00 157 LYS A O 1
ATOM 1167 N N . LYS A 1 158 ? 29.892 -3.877 20.037 1.00 44.31 158 LYS A N 1
ATOM 1168 C CA . LYS A 1 158 ? 30.530 -3.953 21.343 1.00 44.31 158 LYS A CA 1
ATOM 1169 C C . LYS A 1 158 ? 30.693 -5.442 21.599 1.00 44.31 158 LYS A C 1
ATOM 1171 O O . LYS A 1 158 ? 29.704 -6.148 21.547 1.00 44.31 158 LYS A O 1
ATOM 1176 N N . GLU A 1 159 ? 31.933 -5.858 21.848 1.00 44.06 159 GLU A N 1
ATOM 1177 C CA . GLU A 1 159 ? 32.362 -7.242 22.129 1.00 44.06 159 GLU A CA 1
ATOM 1178 C C . GLU A 1 159 ? 32.905 -8.050 20.938 1.00 44.06 159 GLU A C 1
ATOM 1180 O O . GLU A 1 159 ? 32.588 -9.210 20.761 1.00 44.06 159 GLU A O 1
ATOM 1185 N N . GLU A 1 160 ? 33.848 -7.477 20.187 1.00 43.22 160 GLU A N 1
ATOM 1186 C CA . GLU A 1 160 ? 34.963 -8.266 19.632 1.00 43.22 160 GLU A CA 1
ATOM 1187 C C . GLU A 1 160 ? 36.263 -7.488 19.867 1.00 43.22 160 GLU A C 1
ATOM 1189 O O . GLU A 1 160 ? 36.776 -6.757 19.019 1.00 43.22 160 GLU A O 1
ATOM 1194 N N . LYS A 1 161 ? 36.755 -7.563 21.106 1.00 41.03 161 LYS A N 1
ATOM 1195 C CA . LYS A 1 161 ? 38.116 -7.143 21.480 1.00 41.03 161 LYS A CA 1
ATOM 1196 C C . LYS A 1 161 ? 38.821 -8.174 22.370 1.00 41.03 161 LYS A C 1
ATOM 1198 O O . LYS A 1 161 ? 39.847 -7.869 22.961 1.00 41.03 161 LYS A O 1
ATOM 1203 N N . ILE A 1 162 ? 38.290 -9.390 22.439 1.00 40.31 162 ILE A N 1
ATOM 1204 C CA . ILE A 1 162 ? 38.850 -10.525 23.174 1.00 40.31 162 ILE A CA 1
ATOM 1205 C C . ILE A 1 162 ? 38.826 -11.690 22.174 1.00 40.31 162 ILE A C 1
ATOM 1207 O O . ILE A 1 162 ? 37.841 -11.828 21.461 1.00 40.31 162 ILE A O 1
ATOM 1211 N N . HIS A 1 163 ? 39.914 -12.451 22.059 1.00 37.03 163 HIS A N 1
ATOM 1212 C CA . HIS A 1 163 ? 40.274 -13.356 20.944 1.00 37.03 163 HIS A CA 1
ATOM 1213 C C . HIS A 1 163 ? 41.019 -12.695 19.773 1.00 37.03 163 HIS A C 1
ATOM 1215 O O . HIS A 1 163 ? 40.745 -12.914 18.596 1.00 37.03 163 HIS A O 1
ATOM 1221 N N . LYS A 1 164 ? 42.048 -11.912 20.114 1.00 38.06 164 LYS A N 1
ATOM 1222 C CA . LYS A 1 164 ? 43.215 -11.696 19.244 1.00 38.06 164 LYS A CA 1
ATOM 1223 C C . LYS A 1 164 ? 44.495 -12.121 19.969 1.00 38.06 164 LYS A C 1
ATOM 1225 O O . LYS A 1 164 ? 45.446 -11.359 20.058 1.00 38.06 164 LYS A O 1
ATOM 1230 N N . VAL A 1 165 ? 44.469 -13.321 20.533 1.00 39.19 165 VAL A N 1
ATOM 1231 C CA . VAL A 1 165 ? 45.614 -14.112 21.004 1.00 39.19 165 VAL A CA 1
ATOM 1232 C C . VAL A 1 165 ? 45.165 -15.564 20.794 1.00 39.19 165 VAL A C 1
ATOM 1234 O O . VAL A 1 165 ? 43.983 -15.830 20.977 1.00 39.19 165 VAL A O 1
ATOM 1237 N N . GLU A 1 166 ? 46.052 -16.451 20.345 1.00 40.62 166 GLU A N 1
ATOM 1238 C CA . GLU A 1 166 ? 45.778 -17.857 19.964 1.00 40.62 166 GLU A CA 1
ATOM 1239 C C . GLU A 1 166 ? 45.178 -18.067 18.562 1.00 40.62 166 GLU A C 1
ATOM 1241 O O . GLU A 1 166 ? 44.029 -18.458 18.380 1.00 40.62 166 GLU A O 1
ATOM 1246 N N . LYS A 1 167 ? 45.998 -17.791 17.542 1.00 38.12 167 LYS A N 1
ATOM 1247 C CA . LYS A 1 167 ? 46.067 -18.554 16.275 1.00 38.12 167 LYS A CA 1
ATOM 1248 C C . LYS A 1 167 ? 47.324 -18.131 15.504 1.00 38.12 167 LYS A C 1
ATOM 1250 O O . LYS A 1 167 ? 47.284 -17.575 14.410 1.00 38.12 167 LYS A O 1
ATOM 1255 N N . LYS A 1 168 ? 48.461 -18.324 16.166 1.00 40.78 168 LYS A N 1
ATOM 1256 C CA . LYS A 1 168 ? 49.741 -18.698 15.555 1.00 40.78 168 LYS A CA 1
ATOM 1257 C C . LYS A 1 168 ? 49.982 -20.127 16.040 1.00 40.78 168 LYS A C 1
ATOM 1259 O O . LYS A 1 168 ? 49.596 -20.402 17.166 1.00 40.78 168 LYS A O 1
ATOM 1264 N N . GLU A 1 169 ? 50.583 -20.967 15.205 1.00 41.81 169 GLU A N 1
ATOM 1265 C CA . GLU A 1 169 ? 50.706 -22.430 15.358 1.00 41.81 169 GLU A CA 1
ATOM 1266 C C . GLU A 1 169 ? 49.481 -23.188 14.831 1.00 41.81 169 GLU A C 1
ATOM 1268 O O . GLU A 1 169 ? 48.543 -23.472 15.558 1.00 41.81 169 GLU A O 1
ATOM 1273 N N . VAL A 1 170 ? 49.439 -23.393 13.512 1.00 37.84 170 VAL A N 1
ATOM 1274 C CA . VAL A 1 170 ? 49.518 -24.714 12.855 1.00 37.84 170 VAL A CA 1
ATOM 1275 C C . VAL A 1 170 ? 49.793 -24.405 11.380 1.00 37.84 170 VAL A C 1
ATOM 1277 O O . VAL A 1 170 ? 48.892 -24.193 10.572 1.00 37.84 170 VAL A O 1
ATOM 1280 N N . GLU A 1 171 ? 51.075 -24.284 11.065 1.00 39.91 171 GLU A N 1
ATOM 1281 C CA . GLU A 1 171 ? 51.606 -24.484 9.722 1.00 39.91 171 GLU A CA 1
ATOM 1282 C C . GLU A 1 171 ? 52.344 -25.831 9.762 1.00 39.91 171 GLU A C 1
ATOM 1284 O O . GLU A 1 171 ? 52.793 -26.244 10.831 1.00 39.91 171 GLU A O 1
ATOM 1289 N N . VAL A 1 172 ? 52.506 -26.456 8.595 1.00 40.97 172 VAL A N 1
ATOM 1290 C CA . VAL A 1 172 ? 53.272 -27.682 8.300 1.00 40.97 172 VAL A CA 1
ATOM 1291 C C . VAL A 1 172 ? 52.427 -28.964 8.175 1.00 40.97 172 VAL A C 1
ATOM 1293 O O . VAL A 1 172 ? 51.573 -29.275 8.993 1.00 40.97 172 VAL A O 1
ATOM 1296 N N . VAL A 1 173 ? 52.757 -29.720 7.117 1.00 36.94 173 VAL A N 1
ATOM 1297 C CA . VAL A 1 173 ? 52.285 -31.055 6.695 1.00 36.94 173 VAL A CA 1
ATOM 1298 C C . VAL A 1 173 ? 51.119 -31.071 5.692 1.00 36.94 173 VAL A C 1
ATOM 1300 O O . VAL A 1 173 ? 49.967 -31.326 6.021 1.00 36.94 173 VAL A O 1
ATOM 1303 N N . THR A 1 174 ? 51.433 -30.807 4.419 1.00 35.06 174 THR A N 1
ATOM 1304 C CA . THR A 1 174 ? 51.350 -31.793 3.309 1.00 35.06 174 THR A CA 1
ATOM 1305 C C . THR A 1 174 ? 51.561 -31.088 1.960 1.00 35.06 174 THR A C 1
ATOM 1307 O O . THR A 1 174 ? 50.632 -30.671 1.273 1.00 35.06 174 THR A O 1
ATOM 1310 N N . LYS A 1 175 ? 52.833 -30.947 1.578 1.00 39.34 175 LYS A N 1
ATOM 1311 C CA . LYS A 1 175 ? 53.256 -31.107 0.185 1.00 39.34 175 LYS A CA 1
ATOM 1312 C C . LYS A 1 175 ? 53.796 -32.528 0.096 1.00 39.34 175 LYS A C 1
ATOM 1314 O O . LYS A 1 175 ? 54.509 -32.918 1.012 1.00 39.34 175 LYS A O 1
ATOM 1319 N N . ASP A 1 176 ? 53.365 -33.272 -0.915 1.00 38.72 176 ASP A N 1
ATOM 1320 C CA . ASP A 1 176 ? 54.158 -34.198 -1.737 1.00 38.72 176 ASP A CA 1
ATOM 1321 C C . ASP A 1 176 ? 53.214 -35.161 -2.473 1.00 38.72 176 ASP A C 1
ATOM 1323 O O . ASP A 1 176 ? 52.139 -35.479 -1.967 1.00 38.72 176 ASP A O 1
ATOM 1327 N N . ILE A 1 177 ? 53.671 -35.631 -3.645 1.00 38.84 177 ILE A N 1
ATOM 1328 C CA . ILE A 1 177 ? 53.096 -36.648 -4.555 1.00 38.84 177 ILE A CA 1
ATOM 1329 C C . ILE A 1 177 ? 52.198 -36.059 -5.672 1.00 38.84 177 ILE A C 1
ATOM 1331 O O . ILE A 1 177 ? 51.145 -35.503 -5.392 1.00 38.84 177 ILE A O 1
ATOM 1335 N N . VAL A 1 178 ? 52.482 -36.160 -6.980 1.00 38.97 178 VAL A N 1
ATOM 1336 C CA . VAL A 1 178 ? 53.560 -36.796 -7.765 1.00 38.97 178 VAL A CA 1
ATOM 1337 C C . VAL A 1 178 ? 53.592 -36.143 -9.165 1.00 38.97 178 VAL A C 1
ATOM 1339 O O . VAL A 1 178 ? 52.563 -35.694 -9.678 1.00 38.97 178 VAL A O 1
ATOM 1342 N N . GLU A 1 179 ? 54.789 -36.089 -9.750 1.00 40.06 179 GLU A N 1
ATOM 1343 C CA . GLU A 1 179 ? 55.121 -35.649 -11.109 1.00 40.06 179 GLU A CA 1
ATOM 1344 C C . GLU A 1 179 ? 54.685 -36.619 -12.229 1.00 40.06 179 GLU A C 1
ATOM 1346 O O . GLU A 1 179 ? 54.391 -37.789 -12.013 1.00 40.06 179 GLU A O 1
ATOM 1351 N N . GLU A 1 180 ? 54.808 -36.096 -13.456 1.00 37.34 180 GLU A N 1
ATOM 1352 C CA . GLU A 1 180 ? 55.203 -36.804 -14.684 1.00 37.34 180 GLU A CA 1
ATOM 1353 C C . GLU A 1 180 ? 54.127 -37.499 -15.545 1.00 37.34 180 GLU A C 1
ATOM 1355 O O . GLU A 1 180 ? 53.708 -38.629 -15.311 1.00 37.34 180 GLU A O 1
ATOM 1360 N N . LYS A 1 181 ? 53.787 -36.853 -16.674 1.00 37.94 181 LYS A N 1
ATOM 1361 C CA . LYS A 1 181 ? 54.200 -37.303 -18.025 1.00 37.94 181 LYS A CA 1
ATOM 1362 C C . LYS A 1 181 ? 53.650 -36.380 -19.123 1.00 37.94 181 LYS A C 1
ATOM 1364 O O . LYS A 1 181 ? 52.451 -36.304 -19.367 1.00 37.94 181 LYS A O 1
ATOM 1369 N N . THR A 1 182 ? 54.564 -35.731 -19.841 1.00 43.06 182 THR A N 1
ATOM 1370 C CA . THR A 1 182 ? 54.428 -35.464 -21.287 1.00 43.06 182 THR A CA 1
ATOM 1371 C C . THR A 1 182 ? 55.360 -36.451 -21.998 1.00 43.06 182 THR A C 1
ATOM 1373 O O . THR A 1 182 ? 56.346 -36.869 -21.389 1.00 43.06 182 THR A O 1
ATOM 1376 N N . PRO A 1 183 ? 55.056 -36.896 -23.232 1.00 50.44 183 PRO A N 1
ATOM 1377 C CA . PRO A 1 183 ? 55.589 -36.175 -24.392 1.00 50.44 183 PRO A CA 1
ATOM 1378 C C . PRO A 1 183 ? 54.716 -36.268 -25.662 1.00 50.44 183 PRO A C 1
ATOM 1380 O O . PRO A 1 183 ? 53.936 -37.196 -25.836 1.00 50.44 183 PRO A O 1
ATOM 1383 N N . ALA A 1 184 ? 54.906 -35.319 -26.582 1.00 36.59 184 ALA A N 1
ATOM 1384 C CA . ALA A 1 184 ? 55.277 -35.566 -27.986 1.00 36.59 184 ALA A CA 1
ATOM 1385 C C . ALA A 1 184 ? 54.834 -34.407 -28.892 1.00 36.59 184 ALA A C 1
ATOM 1387 O O . ALA A 1 184 ? 53.685 -33.979 -28.914 1.00 36.59 184 ALA A O 1
ATOM 1388 N N . ALA A 1 185 ? 55.804 -33.909 -29.649 1.00 45.09 185 ALA A N 1
ATOM 1389 C CA . ALA A 1 185 ? 55.717 -32.781 -30.556 1.00 45.09 185 ALA A CA 1
ATOM 1390 C C . ALA A 1 185 ? 55.738 -33.228 -32.031 1.00 45.09 185 ALA A C 1
ATOM 1392 O O . ALA A 1 185 ? 56.219 -34.321 -32.328 1.00 45.09 185 ALA A O 1
ATOM 1393 N N . LYS A 1 186 ? 55.405 -32.258 -32.910 1.00 47.44 186 LYS A N 1
ATOM 1394 C CA . LYS A 1 186 ? 55.708 -32.086 -34.362 1.00 47.44 186 LYS A CA 1
ATOM 1395 C C . LYS A 1 186 ? 54.561 -32.419 -35.349 1.00 47.44 186 LYS A C 1
ATOM 1397 O O . LYS A 1 186 ? 53.745 -33.269 -35.023 1.00 47.44 186 LYS A O 1
ATOM 1402 N N . PRO A 1 187 ? 54.542 -31.865 -36.594 1.00 52.28 187 PRO A N 1
ATOM 1403 C CA . PRO A 1 187 ? 55.292 -30.727 -37.163 1.00 52.28 187 PRO A CA 1
ATOM 1404 C C . PRO A 1 187 ? 54.457 -29.706 -37.990 1.00 52.28 187 PRO A C 1
ATOM 1406 O O . PRO A 1 187 ? 53.300 -29.903 -38.344 1.00 52.28 187 PRO A O 1
ATOM 1409 N N . LYS A 1 188 ? 55.156 -28.613 -38.333 1.00 48.00 188 LYS A N 1
ATOM 1410 C CA . LYS A 1 188 ? 54.895 -27.558 -39.331 1.00 48.00 188 LYS A CA 1
ATOM 1411 C C . LYS A 1 188 ? 54.324 -28.041 -40.680 1.00 48.00 188 LYS A C 1
ATOM 1413 O O . LYS A 1 188 ? 54.800 -29.037 -41.221 1.00 48.00 188 LYS A O 1
ATOM 1418 N N . LYS A 1 189 ? 53.519 -27.188 -41.332 1.00 46.09 189 LYS A N 1
ATOM 1419 C CA . LYS A 1 189 ? 53.552 -27.034 -42.799 1.00 46.09 189 LYS A CA 1
ATOM 1420 C C . LYS A 1 189 ? 53.432 -25.567 -43.223 1.00 46.09 189 LYS A C 1
ATOM 1422 O O . LYS A 1 189 ? 52.685 -24.785 -42.644 1.00 46.09 189 LYS A O 1
ATOM 1427 N N . GLU A 1 190 ? 54.279 -25.222 -44.183 1.00 41.09 190 GLU A N 1
ATOM 1428 C CA . GLU A 1 190 ? 54.626 -23.892 -44.671 1.00 41.09 190 GLU A CA 1
ATOM 1429 C C . GLU A 1 190 ? 53.708 -23.366 -45.793 1.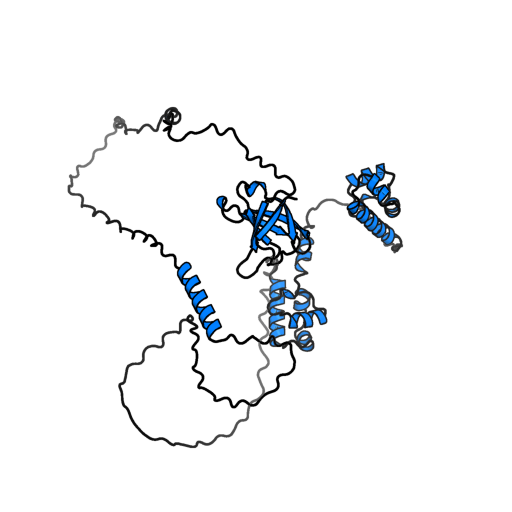00 41.09 190 GLU A C 1
ATOM 1431 O O . GLU A 1 190 ? 53.155 -24.136 -46.568 1.00 41.09 190 GLU A O 1
ATOM 1436 N N . LYS A 1 191 ? 53.697 -22.025 -45.903 1.00 42.31 191 LYS A N 1
ATOM 1437 C CA . LYS A 1 191 ? 53.748 -21.170 -47.113 1.00 42.31 191 LYS A CA 1
ATOM 1438 C C . LYS A 1 191 ? 52.757 -21.400 -48.269 1.00 42.31 191 LYS A C 1
ATOM 1440 O O . LYS A 1 191 ? 52.856 -22.370 -49.007 1.00 42.31 191 LYS A O 1
ATOM 1445 N N . LYS A 1 192 ? 52.032 -20.318 -48.598 1.00 40.16 192 LYS A N 1
ATOM 1446 C CA . LYS A 1 192 ? 52.056 -19.671 -49.932 1.00 40.16 192 LYS A CA 1
ATOM 1447 C C . LYS A 1 192 ? 51.570 -18.205 -49.851 1.00 40.16 192 LYS A C 1
ATOM 1449 O O . LYS A 1 192 ? 50.397 -17.934 -49.640 1.00 40.16 192 LYS A O 1
ATOM 1454 N N . LYS A 1 193 ? 52.512 -17.266 -49.996 1.00 45.66 193 LYS A N 1
ATOM 1455 C CA . LYS A 1 193 ? 52.372 -15.959 -50.692 1.00 45.66 193 LYS A CA 1
ATOM 1456 C C . LYS A 1 193 ? 52.901 -16.190 -52.137 1.00 45.66 193 LYS A C 1
ATOM 1458 O O . LYS A 1 193 ? 53.592 -17.207 -52.273 1.00 45.66 193 LYS A O 1
ATOM 1463 N N . PRO A 1 194 ? 52.692 -15.341 -53.181 1.00 54.56 194 PRO A N 1
ATOM 1464 C CA . PRO A 1 194 ? 52.659 -13.863 -53.111 1.00 54.56 194 PRO A CA 1
ATOM 1465 C C . PRO A 1 194 ? 51.824 -13.091 -54.175 1.00 54.56 194 PRO A C 1
ATOM 1467 O O . PRO A 1 194 ? 51.394 -13.656 -55.169 1.00 54.56 194 PRO A O 1
ATOM 1470 N N . ALA A 1 195 ? 51.672 -11.773 -53.967 1.00 39.09 195 ALA A N 1
ATOM 1471 C CA . ALA A 1 195 ? 51.891 -10.655 -54.921 1.00 39.09 195 ALA A CA 1
ATOM 1472 C C . ALA A 1 195 ? 51.341 -9.356 -54.275 1.00 39.09 195 ALA A C 1
ATOM 1474 O O . ALA A 1 195 ? 50.204 -9.362 -53.817 1.00 39.09 195 ALA A O 1
ATOM 1475 N N . LYS A 1 196 ? 52.213 -8.398 -53.902 1.00 40.84 196 LYS A N 1
ATOM 1476 C CA . LYS A 1 196 ? 52.545 -7.126 -54.606 1.00 40.84 196 LYS A CA 1
ATOM 1477 C C . LYS A 1 196 ? 51.374 -6.138 -54.654 1.00 40.84 196 LYS A C 1
ATOM 1479 O O . LYS A 1 196 ? 50.271 -6.545 -54.971 1.00 40.84 196 LYS A O 1
ATOM 1484 N N . ASP A 1 197 ? 51.486 -4.835 -54.449 1.00 44.28 197 ASP A N 1
ATOM 1485 C CA . ASP A 1 197 ? 52.503 -3.859 -54.031 1.00 44.28 197 ASP A CA 1
ATOM 1486 C C . ASP A 1 197 ? 51.669 -2.577 -53.842 1.00 44.28 197 ASP A C 1
ATOM 1488 O O . ASP A 1 197 ? 50.876 -2.303 -54.731 1.00 44.28 197 ASP A O 1
ATOM 1492 N N . VAL A 1 198 ? 51.820 -1.807 -52.760 1.00 40.44 198 VAL A N 1
ATOM 1493 C CA . VAL A 1 198 ? 51.850 -0.325 -52.786 1.00 40.44 198 VAL A CA 1
ATOM 1494 C C . VAL A 1 198 ? 52.511 0.113 -51.479 1.00 40.44 198 VAL A C 1
ATOM 1496 O O . VAL A 1 198 ? 52.012 -0.142 -50.383 1.00 40.44 198 VAL A O 1
ATOM 1499 N N . ALA A 1 199 ? 53.678 0.730 -51.619 1.00 52.16 199 ALA A N 1
ATOM 1500 C CA . ALA A 1 199 ? 54.401 1.395 -50.555 1.00 52.16 199 ALA A CA 1
ATOM 1501 C C . ALA A 1 199 ? 53.709 2.715 -50.211 1.00 52.16 199 ALA A C 1
ATOM 1503 O O . ALA A 1 199 ? 53.459 3.502 -51.113 1.00 52.16 199 ALA A O 1
ATOM 1504 N N . GLU A 1 200 ? 53.485 2.994 -48.926 1.00 44.12 200 GLU A N 1
ATOM 1505 C CA . GLU A 1 200 ? 53.359 4.372 -48.453 1.00 44.12 200 GLU A CA 1
ATOM 1506 C C . GLU A 1 200 ? 53.714 4.479 -46.961 1.00 44.12 200 GLU A C 1
ATOM 1508 O O . GLU A 1 200 ? 53.041 3.953 -46.080 1.00 44.12 200 GLU A O 1
ATOM 1513 N N . HIS A 1 201 ? 54.838 5.158 -46.741 1.00 45.78 201 HIS A N 1
ATOM 1514 C CA . HIS A 1 201 ? 55.273 5.909 -45.568 1.00 45.78 201 HIS A CA 1
ATOM 1515 C C . HIS A 1 201 ? 55.051 5.367 -44.148 1.00 45.78 201 HIS A C 1
ATOM 1517 O O . HIS A 1 201 ? 53.986 5.470 -43.541 1.00 45.78 201 HIS A O 1
ATOM 1523 N N . GLU A 1 202 ? 56.188 5.011 -43.549 1.00 50.72 202 GLU A N 1
ATOM 1524 C CA . GLU A 1 202 ? 56.462 5.066 -42.117 1.00 50.72 202 GLU A CA 1
ATOM 1525 C C . GLU A 1 202 ? 55.944 6.377 -41.495 1.00 50.72 202 GLU A C 1
ATOM 1527 O O . GLU A 1 202 ? 56.485 7.465 -41.709 1.00 50.72 202 GLU A O 1
ATOM 1532 N N . ARG A 1 203 ? 54.885 6.272 -40.688 1.00 46.34 203 ARG A N 1
ATOM 1533 C CA . ARG A 1 203 ? 54.531 7.272 -39.679 1.00 46.34 203 ARG A CA 1
ATOM 1534 C C . ARG A 1 203 ? 54.588 6.615 -38.307 1.00 46.34 203 ARG A C 1
ATOM 1536 O O . ARG A 1 203 ? 54.092 5.513 -38.094 1.00 46.34 203 ARG A O 1
ATOM 1543 N N . SER A 1 204 ? 55.257 7.325 -37.415 1.00 55.09 204 SER A N 1
ATOM 1544 C CA . SER A 1 204 ? 55.614 6.997 -36.040 1.00 55.09 204 SER A CA 1
ATOM 1545 C C . SER A 1 204 ? 54.481 6.385 -35.194 1.00 55.09 204 SER A C 1
ATOM 1547 O O . SER A 1 204 ? 53.305 6.700 -35.391 1.00 55.09 204 SER A O 1
ATOM 1549 N N . PRO A 1 205 ? 54.821 5.538 -34.200 1.00 53.97 205 PRO A N 1
ATOM 1550 C CA . PRO A 1 205 ? 53.842 4.916 -33.319 1.00 53.97 205 PRO A CA 1
ATOM 1551 C C . PRO A 1 205 ? 53.204 5.974 -32.412 1.00 53.97 205 PRO A C 1
ATOM 1553 O O . PRO A 1 205 ? 53.818 6.492 -31.481 1.00 53.97 205 PRO A O 1
ATOM 1556 N N . ILE A 1 206 ? 51.946 6.304 -32.696 1.00 53.12 206 ILE A N 1
ATOM 1557 C CA . ILE A 1 206 ? 51.115 7.164 -31.851 1.00 53.12 206 ILE A CA 1
ATOM 1558 C C . ILE A 1 206 ? 50.837 6.404 -30.538 1.00 53.12 206 ILE A C 1
ATOM 1560 O O . ILE A 1 206 ? 50.416 5.244 -30.590 1.00 53.12 206 ILE A O 1
ATOM 1564 N N . PRO A 1 207 ? 51.049 7.013 -29.356 1.00 51.25 207 PRO A N 1
ATOM 1565 C CA . PRO A 1 207 ? 50.831 6.348 -28.076 1.00 51.25 207 PRO A CA 1
ATOM 1566 C C . PRO A 1 207 ? 49.367 5.922 -27.927 1.00 51.25 207 PRO A C 1
ATOM 1568 O O . PRO A 1 207 ? 48.446 6.713 -28.141 1.00 51.25 207 PRO A O 1
ATOM 1571 N N . GLN A 1 208 ? 49.165 4.660 -27.541 1.00 48.19 208 GLN A N 1
ATOM 1572 C CA . GLN A 1 208 ? 47.863 4.063 -27.252 1.00 48.19 208 GLN A CA 1
ATOM 1573 C C . GLN A 1 208 ? 47.141 4.855 -26.152 1.00 48.19 208 GLN A C 1
ATOM 1575 O O . GLN A 1 208 ? 47.348 4.659 -24.955 1.00 48.19 208 GLN A O 1
ATOM 1580 N N . GLY A 1 209 ? 46.273 5.768 -26.581 1.00 44.59 209 GLY A N 1
ATOM 1581 C CA . GLY A 1 209 ? 45.352 6.485 -25.718 1.00 44.59 209 GLY A CA 1
ATOM 1582 C C . GLY A 1 209 ? 44.367 5.520 -25.065 1.00 44.59 209 GLY A C 1
ATOM 1583 O O . GLY A 1 209 ? 43.633 4.793 -25.733 1.00 44.59 209 GLY A O 1
ATOM 1584 N N . ILE A 1 210 ? 44.347 5.548 -23.736 1.00 53.69 210 ILE A N 1
ATOM 1585 C CA . ILE A 1 210 ? 43.403 4.855 -22.860 1.00 53.69 210 ILE A CA 1
ATOM 1586 C C . ILE A 1 210 ? 41.964 5.079 -23.369 1.00 53.69 210 ILE A C 1
ATOM 1588 O O . ILE A 1 210 ? 41.517 6.230 -23.446 1.00 53.69 210 ILE A O 1
ATOM 1592 N N . PRO A 1 211 ? 41.192 4.020 -23.685 1.00 46.81 211 PRO A N 1
ATOM 1593 C CA . PRO A 1 211 ? 39.833 4.173 -24.180 1.00 46.81 211 PRO A CA 1
ATOM 1594 C C . PRO A 1 211 ? 38.930 4.658 -23.044 1.00 46.81 211 PRO A C 1
ATOM 1596 O O . PRO A 1 211 ? 38.528 3.909 -22.147 1.00 46.81 211 PRO A O 1
ATOM 1599 N N . THR A 1 212 ? 38.584 5.944 -23.076 1.00 53.84 212 THR A N 1
ATOM 1600 C CA . THR A 1 212 ? 37.584 6.502 -22.170 1.00 53.84 212 THR A CA 1
ATOM 1601 C C . THR A 1 212 ? 36.209 5.942 -22.535 1.00 53.84 212 THR A C 1
ATOM 1603 O O . THR A 1 212 ? 35.628 6.194 -23.590 1.00 53.84 212 THR A O 1
ATOM 1606 N N . LYS A 1 213 ? 35.666 5.133 -21.624 1.00 57.56 213 LYS A N 1
ATOM 1607 C CA . LYS A 1 213 ? 34.285 4.645 -21.646 1.00 57.56 213 LYS A CA 1
ATOM 1608 C C . LYS A 1 213 ? 33.322 5.835 -21.685 1.00 57.56 213 LYS A C 1
ATOM 1610 O O . LYS A 1 213 ? 33.020 6.375 -20.624 1.00 57.56 213 LYS A O 1
ATOM 1615 N N . LYS A 1 214 ? 32.825 6.218 -22.867 1.00 58.38 214 LYS A N 1
ATOM 1616 C CA . LYS A 1 214 ? 31.488 6.811 -23.114 1.00 58.38 214 LYS A CA 1
ATOM 1617 C C . LYS A 1 214 ? 31.373 7.292 -24.561 1.00 58.38 214 LYS A C 1
ATOM 1619 O O . LYS A 1 214 ? 31.648 8.447 -24.854 1.00 58.38 214 LYS A O 1
ATOM 1624 N N . LYS A 1 215 ? 30.887 6.409 -25.431 1.00 55.16 215 LYS A N 1
ATOM 1625 C CA . LYS A 1 215 ? 29.982 6.702 -26.558 1.00 55.16 215 LYS A CA 1
ATOM 1626 C C . LYS A 1 215 ? 29.603 5.355 -27.177 1.00 55.16 215 LYS A C 1
ATOM 1628 O O . LYS A 1 215 ? 30.309 4.824 -28.020 1.00 55.16 215 LYS A O 1
ATOM 1633 N N . ARG A 1 216 ? 28.503 4.760 -26.702 1.00 49.59 216 ARG A N 1
ATOM 1634 C CA . ARG A 1 216 ? 27.826 3.678 -27.431 1.00 49.59 216 ARG A CA 1
ATOM 1635 C C . ARG A 1 216 ? 27.127 4.323 -28.628 1.00 49.59 216 ARG A C 1
ATOM 1637 O O . ARG A 1 216 ? 25.959 4.681 -28.532 1.00 49.59 216 ARG A O 1
ATOM 1644 N N . GLY A 1 217 ? 27.879 4.558 -29.698 1.00 45.41 217 GLY A N 1
ATOM 1645 C CA . GLY A 1 217 ? 27.309 4.714 -31.029 1.00 45.41 217 GLY A CA 1
ATOM 1646 C C . GLY A 1 217 ? 26.918 3.324 -31.509 1.00 45.41 217 GLY A C 1
ATOM 1647 O O . GLY A 1 217 ? 27.756 2.427 -31.536 1.00 45.41 217 GLY A O 1
ATOM 1648 N N . VAL A 1 218 ? 25.636 3.124 -31.792 1.00 48.03 218 VAL A N 1
ATOM 1649 C CA . VAL A 1 218 ? 25.148 1.915 -32.451 1.00 48.03 218 VAL A CA 1
ATOM 1650 C C . VAL A 1 218 ? 25.700 1.958 -33.874 1.00 48.03 218 VAL A C 1
ATOM 1652 O O . VAL A 1 218 ? 25.236 2.747 -34.691 1.00 48.03 218 VAL A O 1
ATOM 1655 N N . GLN A 1 219 ? 26.744 1.176 -34.147 1.00 44.44 219 GLN A N 1
ATOM 1656 C CA . GLN A 1 219 ? 27.161 0.889 -35.515 1.00 44.44 219 GLN A CA 1
ATOM 1657 C C . GLN A 1 219 ? 26.085 -0.001 -36.134 1.00 44.44 219 GLN A C 1
ATOM 1659 O O . GLN A 1 219 ? 25.987 -1.185 -35.817 1.00 44.44 219 GLN A O 1
ATOM 1664 N N . VAL A 1 220 ? 25.254 0.595 -36.984 1.00 41.81 220 VAL A N 1
ATOM 1665 C CA . VAL A 1 220 ? 24.401 -0.142 -37.913 1.00 41.81 220 VAL A CA 1
ATOM 1666 C C . VAL A 1 220 ? 25.344 -0.753 -38.944 1.00 41.81 220 VAL A C 1
ATOM 1668 O O . VAL A 1 220 ? 25.936 -0.036 -39.749 1.00 41.81 220 VAL A O 1
ATOM 1671 N N . ARG A 1 221 ? 25.558 -2.068 -38.864 1.00 46.34 221 ARG A N 1
ATOM 1672 C CA . ARG A 1 221 ? 26.167 -2.814 -39.965 1.00 46.34 221 ARG A CA 1
ATOM 1673 C C . ARG A 1 221 ? 25.133 -2.855 -41.085 1.00 46.34 221 ARG A C 1
ATOM 1675 O O . ARG A 1 221 ? 23.990 -3.224 -40.827 1.00 46.34 221 ARG A O 1
ATOM 1682 N N . LYS A 1 222 ? 25.527 -2.429 -42.286 1.00 48.50 222 LYS A N 1
ATOM 1683 C CA . LYS A 1 222 ? 24.789 -2.755 -43.506 1.00 48.50 222 LYS A CA 1
ATOM 1684 C C . LYS A 1 222 ? 24.784 -4.280 -43.601 1.00 48.50 222 LYS A C 1
ATOM 1686 O O . LYS A 1 222 ? 25.848 -4.889 -43.532 1.00 48.50 222 LYS A O 1
ATOM 1691 N N . VAL A 1 223 ? 23.591 -4.857 -43.584 1.00 44.50 223 VAL A N 1
ATOM 1692 C CA . VAL A 1 223 ? 23.367 -6.262 -43.903 1.00 44.50 223 VAL A CA 1
ATOM 1693 C C . VAL A 1 223 ? 23.190 -6.267 -45.410 1.00 44.50 223 VAL A C 1
ATOM 1695 O O . VAL A 1 223 ? 22.331 -5.540 -45.908 1.00 44.50 223 VAL A O 1
ATOM 1698 N N . ASP A 1 224 ? 24.076 -6.972 -46.100 1.00 44.31 224 ASP A N 1
ATOM 1699 C CA . ASP A 1 224 ? 23.961 -7.200 -47.532 1.00 44.31 224 ASP A CA 1
ATOM 1700 C C . ASP A 1 224 ? 22.651 -7.948 -47.803 1.00 44.31 224 ASP A C 1
ATOM 1702 O O . ASP A 1 224 ? 22.250 -8.822 -47.029 1.00 44.31 224 ASP A O 1
ATOM 1706 N N . GLU A 1 225 ? 21.958 -7.508 -48.849 1.00 49.88 225 GLU A N 1
ATOM 1707 C CA . GLU A 1 225 ? 20.685 -8.043 -49.319 1.00 49.88 225 GLU A CA 1
ATOM 1708 C C . GLU A 1 225 ? 20.818 -9.550 -49.553 1.00 49.88 225 GLU A C 1
ATOM 1710 O O . GLU A 1 225 ? 21.577 -10.003 -50.406 1.00 49.88 225 GLU A O 1
ATOM 1715 N N . ILE A 1 226 ? 20.096 -10.323 -48.746 1.00 41.50 226 ILE A N 1
ATOM 1716 C CA . ILE A 1 226 ? 19.840 -11.735 -49.000 1.00 41.50 226 ILE A CA 1
ATOM 1717 C C . ILE A 1 226 ? 18.542 -11.750 -49.802 1.00 41.50 226 ILE A C 1
ATOM 1719 O O . ILE A 1 226 ? 17.495 -11.351 -49.290 1.00 41.50 226 ILE A O 1
ATOM 1723 N N . GLU A 1 227 ? 18.637 -12.139 -51.070 1.00 50.31 227 GLU A N 1
ATOM 1724 C CA . GLU A 1 227 ? 17.489 -12.492 -51.900 1.00 50.31 227 GLU A CA 1
ATOM 1725 C C . GLU A 1 227 ? 16.789 -13.687 -51.233 1.00 50.31 227 GLU A C 1
ATOM 1727 O O . GLU A 1 227 ? 17.312 -14.799 -51.204 1.00 50.31 227 GLU A O 1
ATOM 1732 N N . GLU A 1 228 ? 15.649 -13.430 -50.587 1.00 46.91 228 GLU A N 1
ATOM 1733 C CA . GLU A 1 228 ? 14.807 -14.465 -49.990 1.00 46.91 228 GLU A CA 1
ATOM 1734 C C . GLU A 1 228 ? 13.842 -14.994 -51.057 1.00 46.91 228 GLU A C 1
ATOM 1736 O O . GLU A 1 228 ? 12.830 -14.362 -51.378 1.00 46.91 228 GLU A O 1
ATOM 1741 N N . ASP A 1 229 ? 14.157 -16.178 -51.585 1.00 43.28 229 ASP A N 1
ATOM 1742 C CA . ASP A 1 229 ? 13.189 -17.049 -52.242 1.00 43.28 229 ASP A CA 1
ATOM 1743 C C . ASP A 1 229 ? 12.037 -17.337 -51.267 1.00 43.28 229 ASP A C 1
ATOM 1745 O O . ASP A 1 229 ? 12.216 -17.825 -50.147 1.00 43.28 229 ASP A O 1
ATOM 1749 N N . THR A 1 230 ? 10.828 -16.974 -51.684 1.00 44.72 230 THR A N 1
ATOM 1750 C CA . THR A 1 230 ? 9.614 -17.060 -50.869 1.00 44.72 230 THR A CA 1
ATOM 1751 C C . THR A 1 230 ? 9.036 -18.471 -50.907 1.00 44.72 230 THR A C 1
ATOM 1753 O O . THR A 1 230 ? 8.066 -18.750 -51.607 1.00 44.72 230 THR A O 1
ATOM 1756 N N . GLU A 1 231 ? 9.587 -19.371 -50.097 1.00 48.78 231 GLU A N 1
ATOM 1757 C CA . GLU A 1 231 ? 8.858 -20.579 -49.707 1.00 48.78 231 GLU A CA 1
ATOM 1758 C C . GLU A 1 231 ? 7.837 -20.229 -48.612 1.00 48.78 231 GLU A C 1
ATOM 1760 O O . GLU A 1 231 ? 8.173 -19.747 -47.525 1.00 48.78 231 GLU A O 1
ATOM 1765 N N . LEU A 1 232 ? 6.552 -20.443 -48.921 1.00 51.28 232 LEU A N 1
ATOM 1766 C CA . LEU A 1 232 ? 5.428 -20.295 -47.997 1.00 51.28 232 LEU A CA 1
ATOM 1767 C C . LEU A 1 232 ? 5.592 -21.245 -46.799 1.00 51.28 232 LEU A C 1
ATOM 1769 O O . LEU A 1 232 ? 5.171 -22.398 -46.826 1.00 51.28 232 LEU A O 1
ATOM 1773 N N . VAL A 1 233 ? 6.163 -20.739 -45.709 1.00 45.44 233 VAL A N 1
ATOM 1774 C CA . VAL A 1 233 ? 6.128 -21.414 -44.409 1.00 45.44 233 VAL A CA 1
ATOM 1775 C C . VAL A 1 233 ? 4.800 -21.087 -43.724 1.00 45.44 233 VAL A C 1
ATOM 1777 O O . VAL A 1 233 ? 4.589 -19.968 -43.241 1.00 45.44 233 VAL A O 1
ATOM 1780 N N . GLU A 1 234 ? 3.902 -22.072 -43.667 1.00 53.19 234 GLU A N 1
ATOM 1781 C CA . GLU A 1 234 ? 2.654 -22.014 -42.900 1.00 53.19 234 GLU A CA 1
ATOM 1782 C C . GLU A 1 234 ? 2.959 -21.801 -41.408 1.00 53.19 234 GLU A C 1
ATOM 1784 O O . GLU A 1 234 ? 3.474 -22.673 -40.705 1.00 53.19 234 GLU A O 1
ATOM 1789 N N . LYS A 1 235 ? 2.672 -20.595 -40.904 1.00 60.12 235 LYS A N 1
ATOM 1790 C CA . LYS A 1 235 ? 2.853 -20.258 -39.487 1.00 60.12 235 LYS A CA 1
ATOM 1791 C C . LYS A 1 235 ? 1.696 -20.835 -38.659 1.00 60.12 235 LYS A C 1
ATOM 1793 O O . LYS A 1 235 ? 0.538 -20.656 -39.036 1.00 60.12 235 LYS A O 1
ATOM 1798 N N . PRO A 1 236 ? 1.974 -21.460 -37.499 1.00 57.56 236 PRO A N 1
ATOM 1799 C CA . PRO A 1 236 ? 0.943 -22.054 -36.656 1.00 57.56 236 PRO A CA 1
ATOM 1800 C C . PRO A 1 236 ? -0.000 -20.988 -36.083 1.00 57.56 236 PRO A C 1
ATOM 1802 O O . PRO A 1 236 ? 0.424 -19.887 -35.722 1.00 57.56 236 PRO A O 1
ATOM 1805 N N . ALA A 1 237 ? -1.280 -21.352 -35.974 1.00 58.78 237 ALA A N 1
ATOM 1806 C CA . ALA A 1 237 ? -2.402 -20.531 -35.521 1.00 58.78 237 ALA A CA 1
ATOM 1807 C C . ALA A 1 237 ? -2.290 -20.101 -34.041 1.00 58.78 237 ALA A C 1
ATOM 1809 O O . ALA A 1 237 ? -3.011 -20.571 -33.164 1.00 58.78 237 ALA A O 1
ATOM 1810 N N . GLY A 1 238 ? -1.370 -19.188 -33.744 1.00 60.19 238 GLY A N 1
ATOM 1811 C CA . GLY A 1 238 ? -1.398 -18.359 -32.541 1.00 60.19 238 GLY A CA 1
ATOM 1812 C C . GLY A 1 238 ? -2.042 -17.013 -32.861 1.00 60.19 238 GLY A C 1
ATOM 1813 O O . GLY A 1 238 ? -1.959 -16.564 -33.999 1.00 60.19 238 GLY A O 1
ATOM 1814 N N . TRP A 1 239 ? -2.674 -16.365 -31.874 1.00 53.12 239 TRP A N 1
ATOM 1815 C CA . TRP A 1 239 ? -3.269 -15.020 -31.961 1.00 53.12 239 TRP A CA 1
ATOM 1816 C C . TRP A 1 239 ? -2.276 -13.961 -32.484 1.00 53.12 239 TRP A C 1
ATOM 1818 O O . TRP A 1 239 ? -1.692 -13.184 -31.728 1.00 53.12 239 TRP A O 1
ATOM 1828 N N . GLY A 1 240 ? -2.074 -13.931 -33.796 1.00 50.09 240 GLY A N 1
ATOM 1829 C CA . GLY A 1 240 ? -1.353 -12.897 -34.508 1.00 50.09 240 GLY A CA 1
ATOM 1830 C C . GLY A 1 240 ? -2.343 -11.803 -34.850 1.00 50.09 240 GLY A C 1
ATOM 1831 O O . GLY A 1 240 ? -3.199 -11.982 -35.711 1.00 50.09 240 GLY A O 1
ATOM 1832 N N . VAL A 1 241 ? -2.246 -10.662 -34.172 1.00 55.59 241 VAL A N 1
ATOM 1833 C CA . VAL A 1 241 ? -2.898 -9.444 -34.651 1.00 55.59 241 VAL A CA 1
ATOM 1834 C C . VAL A 1 241 ? -2.245 -9.122 -35.991 1.00 55.59 241 VAL A C 1
ATOM 1836 O O . VAL A 1 241 ? -1.090 -8.699 -36.020 1.00 55.59 241 VAL A O 1
ATOM 1839 N N . GLN A 1 242 ? -2.950 -9.384 -37.093 1.00 55.62 242 GLN A N 1
ATOM 1840 C CA . GLN A 1 242 ? -2.495 -8.995 -38.422 1.00 55.62 242 GLN A CA 1
ATOM 1841 C C . GLN A 1 242 ? -2.361 -7.473 -38.426 1.00 55.62 242 GLN A C 1
ATOM 1843 O O . GLN A 1 242 ? -3.346 -6.738 -38.316 1.00 55.62 242 GLN A O 1
ATOM 1848 N N . ALA A 1 243 ? -1.120 -6.989 -38.451 1.00 68.06 243 ALA A N 1
ATOM 1849 C CA . ALA A 1 243 ? -0.858 -5.575 -38.614 1.00 68.06 243 ALA A CA 1
ATOM 1850 C C . ALA A 1 243 ? -1.365 -5.204 -40.005 1.00 68.06 243 ALA A C 1
ATOM 1852 O O . ALA A 1 243 ? -0.824 -5.669 -41.001 1.00 68.06 243 ALA A O 1
ATOM 1853 N N . LYS A 1 244 ? -2.442 -4.417 -40.062 1.00 83.00 244 LYS A N 1
ATOM 1854 C CA . LYS A 1 244 ? -2.971 -3.902 -41.321 1.00 83.00 244 LYS A CA 1
ATOM 1855 C C . LYS A 1 244 ? -1.849 -3.128 -42.011 1.00 83.00 244 LYS A C 1
ATOM 1857 O O . LYS A 1 244 ? -1.396 -2.111 -41.480 1.00 83.00 244 LYS A O 1
ATOM 1862 N N . GLU A 1 245 ? -1.373 -3.650 -43.134 1.00 83.38 245 GLU A N 1
ATOM 1863 C CA . GLU A 1 245 ? -0.358 -2.992 -43.945 1.00 83.38 245 GLU A CA 1
ATOM 1864 C C . GLU A 1 245 ? -0.964 -1.689 -44.464 1.00 83.38 245 GLU A C 1
ATOM 1866 O O . GLU A 1 245 ? -1.967 -1.684 -45.175 1.00 83.38 245 GLU A O 1
ATOM 1871 N N . LEU A 1 246 ? -0.424 -0.568 -43.988 1.00 87.56 246 LEU A N 1
ATOM 1872 C CA . LEU A 1 246 ? -0.868 0.751 -44.415 1.00 87.56 246 LEU A CA 1
ATOM 1873 C C . LEU A 1 246 ? -0.381 0.976 -45.841 1.00 87.56 246 LEU A C 1
ATOM 1875 O O . LEU A 1 246 ? 0.778 0.703 -46.165 1.00 87.56 246 LEU A O 1
ATOM 1879 N N . THR A 1 247 ? -1.263 1.512 -46.672 1.00 93.94 247 THR A N 1
ATOM 1880 C CA . THR A 1 247 ? -0.911 1.898 -48.040 1.00 93.94 247 THR A CA 1
ATOM 1881 C C . THR A 1 247 ? 0.143 3.013 -48.021 1.00 93.94 247 THR A C 1
ATOM 1883 O O . THR A 1 247 ? 0.252 3.775 -47.055 1.00 93.94 247 THR A O 1
ATOM 1886 N N . LYS A 1 248 ? 0.950 3.129 -49.085 1.00 94.25 248 LYS A N 1
ATOM 1887 C CA . LYS A 1 248 ? 2.009 4.157 -49.179 1.00 94.25 248 LYS A CA 1
ATOM 1888 C C . LYS A 1 248 ? 1.449 5.575 -48.978 1.00 94.25 248 LYS A C 1
ATOM 1890 O O . LYS A 1 248 ? 2.062 6.378 -48.279 1.00 94.25 248 LYS A O 1
ATOM 1895 N N . GLU A 1 249 ? 0.243 5.830 -49.478 1.00 91.38 249 GLU A N 1
ATOM 1896 C CA . GLU A 1 249 ? -0.471 7.103 -49.327 1.00 91.38 249 GLU A CA 1
ATOM 1897 C C . GLU A 1 249 ? -0.832 7.414 -47.863 1.00 91.38 249 GLU A C 1
ATOM 1899 O O . GLU A 1 249 ? -0.631 8.532 -47.382 1.00 91.38 249 GLU A O 1
ATOM 1904 N N . GLU A 1 250 ? -1.294 6.421 -47.097 1.00 91.50 250 GLU A N 1
ATOM 1905 C CA . GLU A 1 250 ? -1.586 6.591 -45.667 1.00 91.50 250 GLU A CA 1
ATOM 1906 C C . GLU A 1 250 ? -0.317 6.859 -44.846 1.00 91.50 250 GLU A C 1
ATOM 1908 O O . GLU A 1 250 ? -0.348 7.610 -43.860 1.00 91.50 250 GLU A O 1
ATOM 1913 N N . ILE A 1 251 ? 0.813 6.267 -45.243 1.00 93.19 251 ILE A N 1
ATOM 1914 C CA . ILE A 1 251 ? 2.115 6.509 -44.610 1.00 93.19 251 ILE A CA 1
ATOM 1915 C C . ILE A 1 251 ? 2.554 7.959 -44.845 1.00 93.19 251 ILE A C 1
ATOM 1917 O O . ILE A 1 251 ? 2.980 8.631 -43.897 1.00 93.19 251 ILE A O 1
ATOM 1921 N N . GLU A 1 252 ? 2.405 8.467 -46.068 1.00 93.81 252 GLU A N 1
ATOM 1922 C CA . GLU A 1 252 ? 2.739 9.850 -46.421 1.00 93.81 252 GLU A CA 1
ATOM 1923 C C . GLU A 1 252 ? 1.835 10.863 -45.712 1.00 93.81 252 GLU A C 1
ATOM 1925 O O . GLU A 1 252 ? 2.343 11.806 -45.098 1.00 93.81 252 GLU A O 1
ATOM 1930 N N . LEU A 1 253 ? 0.522 10.619 -45.660 1.00 95.56 253 LEU A N 1
ATOM 1931 C CA . LEU A 1 253 ? -0.423 11.440 -44.891 1.00 95.56 253 LEU A CA 1
ATOM 1932 C C . LEU A 1 253 ? -0.062 11.494 -43.404 1.00 95.56 253 LEU A C 1
ATOM 1934 O O . LEU A 1 253 ? -0.103 12.551 -42.763 1.00 95.56 253 LEU A O 1
ATOM 1938 N N . ARG A 1 254 ? 0.331 10.354 -42.828 1.00 94.44 254 ARG A N 1
ATOM 1939 C CA . ARG A 1 254 ? 0.736 10.285 -41.421 1.00 94.44 254 ARG A CA 1
ATOM 1940 C C . ARG A 1 254 ? 2.040 11.040 -41.172 1.00 94.44 254 ARG A C 1
ATOM 1942 O O . ARG A 1 254 ? 2.174 11.665 -40.115 1.00 94.44 254 ARG A O 1
ATOM 1949 N N . LYS A 1 255 ? 2.972 11.012 -42.126 1.00 95.81 255 LYS A N 1
ATOM 1950 C CA . LYS A 1 255 ? 4.233 11.760 -42.073 1.00 95.81 255 LYS A CA 1
ATOM 1951 C C . LYS A 1 255 ? 3.993 13.268 -42.195 1.00 95.81 255 LYS A C 1
ATOM 1953 O O . LYS A 1 255 ? 4.463 14.012 -41.335 1.00 95.81 255 LYS A O 1
ATOM 1958 N N . ALA A 1 256 ? 3.167 13.703 -43.147 1.00 95.44 256 ALA A N 1
ATOM 1959 C CA . ALA A 1 256 ? 2.773 15.103 -43.317 1.00 95.44 256 ALA A CA 1
ATOM 1960 C C . ALA A 1 256 ? 2.110 15.670 -42.049 1.00 95.44 256 ALA A C 1
ATOM 1962 O O . ALA A 1 256 ? 2.498 16.728 -41.549 1.00 95.44 256 ALA A O 1
ATOM 1963 N N . ARG A 1 257 ? 1.191 14.910 -41.439 1.00 95.81 257 ARG A N 1
ATOM 1964 C CA . ARG A 1 257 ? 0.548 15.291 -40.171 1.00 95.81 257 ARG A CA 1
ATOM 1965 C C . ARG A 1 257 ? 1.547 15.430 -39.018 1.00 95.81 257 ARG A C 1
ATOM 1967 O O . ARG A 1 257 ? 1.395 16.303 -38.164 1.00 95.81 257 ARG A O 1
ATOM 1974 N N . GLN A 1 258 ? 2.564 14.569 -38.951 1.00 94.88 258 GLN A N 1
ATOM 1975 C CA . GLN A 1 258 ? 3.610 14.686 -37.929 1.00 94.88 258 GLN A CA 1
ATOM 1976 C C . GLN A 1 258 ? 4.495 15.917 -38.145 1.00 94.88 258 GLN A C 1
ATOM 1978 O O . GLN A 1 258 ? 4.847 16.580 -37.166 1.00 94.88 258 GLN A O 1
ATOM 1983 N N . GLU A 1 259 ? 4.817 16.252 -39.392 1.00 95.00 259 GLU A N 1
ATOM 1984 C CA . GLU A 1 259 ? 5.581 17.456 -39.725 1.00 95.00 259 GLU A CA 1
ATOM 1985 C C . GLU A 1 259 ? 4.810 18.739 -39.398 1.00 95.00 259 GLU A C 1
ATOM 1987 O O . GLU A 1 259 ? 5.390 19.674 -38.848 1.00 95.00 259 GLU A O 1
ATOM 1992 N N . GLU A 1 260 ? 3.498 18.775 -39.626 1.00 93.44 260 GLU A N 1
ATOM 1993 C CA . GLU A 1 260 ? 2.647 19.908 -39.244 1.00 93.44 260 GLU A CA 1
ATOM 1994 C C . GLU A 1 260 ? 2.596 20.101 -37.714 1.00 93.44 260 GLU A C 1
ATOM 1996 O O . GLU A 1 260 ? 2.739 21.213 -37.189 1.00 93.44 260 GLU A O 1
ATOM 2001 N N . ILE A 1 261 ? 2.501 19.000 -36.957 1.00 93.19 261 ILE A N 1
ATOM 2002 C CA . ILE A 1 261 ? 2.595 19.031 -35.489 1.00 93.19 261 ILE A CA 1
ATOM 2003 C C . ILE A 1 261 ? 3.987 19.508 -35.042 1.00 93.19 261 ILE A C 1
ATOM 2005 O O . ILE A 1 261 ? 4.107 20.235 -34.055 1.00 93.19 261 ILE A O 1
ATOM 2009 N N . ALA A 1 262 ? 5.051 19.115 -35.741 1.00 91.44 262 ALA A N 1
ATOM 2010 C CA . ALA A 1 262 ? 6.403 19.572 -35.437 1.00 91.44 262 ALA A CA 1
ATOM 2011 C C . ALA A 1 262 ? 6.581 21.074 -35.725 1.00 91.44 262 ALA A C 1
ATOM 2013 O O . ALA A 1 262 ? 7.132 21.784 -34.881 1.00 91.44 262 ALA A O 1
ATOM 2014 N N . ARG A 1 263 ? 6.054 21.574 -36.853 1.00 91.81 263 ARG A N 1
ATOM 2015 C CA . ARG A 1 263 ? 6.078 23.002 -37.215 1.00 91.81 263 ARG A CA 1
ATOM 2016 C C . ARG A 1 263 ? 5.289 23.856 -36.225 1.00 91.81 263 ARG A C 1
ATOM 2018 O O . ARG A 1 263 ? 5.813 24.849 -35.739 1.00 91.81 263 ARG A O 1
ATOM 2025 N N . SER A 1 264 ? 4.084 23.437 -35.837 1.00 86.88 264 SER A N 1
ATOM 2026 C CA . SER A 1 264 ? 3.280 24.163 -34.832 1.00 86.88 264 SER A CA 1
ATOM 2027 C C . SER A 1 264 ? 3.912 24.176 -33.433 1.00 86.88 264 SER A C 1
ATOM 2029 O O . SER A 1 264 ? 3.640 25.068 -32.629 1.00 86.88 264 SER A O 1
ATOM 2031 N N . ARG A 1 265 ? 4.785 23.207 -33.129 1.00 85.31 265 ARG A N 1
ATOM 2032 C CA . ARG A 1 265 ? 5.567 23.165 -31.884 1.00 85.31 265 ARG A CA 1
ATOM 2033 C C . ARG A 1 265 ? 6.858 23.972 -31.932 1.00 85.31 265 ARG A C 1
ATOM 2035 O O . ARG A 1 265 ? 7.413 24.233 -30.862 1.00 85.31 265 ARG A O 1
ATOM 2042 N N . GLN A 1 266 ? 7.357 24.359 -33.107 1.00 86.62 266 GLN A N 1
ATOM 2043 C CA . GLN A 1 266 ? 8.475 25.292 -33.173 1.00 86.62 266 GLN A CA 1
ATOM 2044 C C . GLN A 1 266 ? 7.997 26.646 -32.656 1.00 86.62 266 GLN A C 1
ATOM 2046 O O . GLN A 1 266 ? 7.193 27.343 -33.266 1.00 86.62 266 GLN A O 1
ATOM 2051 N N . ILE A 1 267 ? 8.482 27.003 -31.472 1.00 70.38 267 ILE A N 1
ATOM 2052 C CA . ILE A 1 267 ? 8.223 28.295 -30.853 1.00 70.38 267 ILE A CA 1
ATOM 2053 C C . ILE A 1 267 ? 8.964 29.337 -31.699 1.00 70.38 267 ILE A C 1
ATOM 2055 O O . ILE A 1 267 ? 10.158 29.548 -31.520 1.00 70.38 267 ILE A O 1
ATOM 2059 N N . THR A 1 268 ? 8.254 29.989 -32.620 1.00 76.62 268 THR A N 1
ATOM 2060 C CA . THR A 1 268 ? 8.772 31.073 -33.481 1.00 76.62 268 THR A CA 1
ATOM 2061 C C . THR A 1 268 ? 9.039 32.372 -32.720 1.00 76.62 268 THR A C 1
ATOM 2063 O O . THR A 1 268 ? 9.499 33.357 -33.292 1.00 76.62 268 THR A O 1
ATOM 2066 N N . ARG A 1 269 ? 8.774 32.402 -31.409 1.00 72.38 269 ARG A N 1
ATOM 2067 C CA . ARG A 1 269 ? 9.113 33.552 -30.574 1.00 72.38 269 ARG A CA 1
ATOM 2068 C C . ARG A 1 269 ? 10.628 33.623 -30.442 1.00 72.38 269 ARG A C 1
ATOM 2070 O O . ARG A 1 269 ? 11.229 32.705 -29.885 1.00 72.38 269 ARG A O 1
ATOM 2077 N N . GLN A 1 270 ? 11.217 34.722 -30.919 1.00 72.38 270 GLN A N 1
ATOM 2078 C CA . GLN A 1 270 ? 12.620 35.048 -30.677 1.00 72.38 270 GLN A CA 1
ATOM 2079 C C . GLN A 1 270 ? 12.891 34.913 -29.178 1.00 72.38 270 GLN A C 1
ATOM 2081 O O . GLN A 1 270 ? 12.334 35.645 -28.358 1.00 72.38 270 GLN A O 1
ATOM 2086 N N . ILE A 1 271 ? 13.694 33.912 -28.814 1.00 75.69 271 ILE A N 1
ATOM 2087 C CA . ILE A 1 271 ? 14.132 33.730 -27.436 1.00 75.69 271 ILE A CA 1
ATOM 2088 C C . ILE A 1 271 ? 14.962 34.974 -27.119 1.00 75.69 271 ILE A C 1
ATOM 2090 O O . ILE A 1 271 ? 15.966 35.187 -27.801 1.00 75.69 271 ILE A O 1
ATOM 2094 N N . PRO A 1 272 ? 14.570 35.804 -26.133 1.00 72.94 272 PRO A N 1
ATOM 2095 C CA . PRO A 1 272 ? 15.354 36.974 -25.779 1.00 72.94 272 PRO A CA 1
ATOM 2096 C C . PRO A 1 272 ? 16.757 36.497 -25.406 1.00 72.94 272 PRO A C 1
ATOM 2098 O O . PRO A 1 272 ? 16.941 35.739 -24.446 1.00 72.94 272 PRO A O 1
ATOM 2101 N N . VAL A 1 273 ? 17.734 36.880 -26.229 1.00 81.19 273 VAL A N 1
ATOM 2102 C CA . VAL A 1 273 ? 19.137 36.538 -26.022 1.00 81.19 273 VAL A CA 1
ATOM 2103 C C . VAL A 1 273 ? 19.527 37.136 -24.681 1.00 81.19 273 VAL A C 1
ATOM 2105 O O . VAL A 1 273 ? 19.375 38.335 -24.453 1.00 81.19 273 VAL A O 1
ATOM 2108 N N . LYS A 1 274 ? 19.969 36.286 -23.750 1.00 77.62 274 LYS A N 1
ATOM 2109 C CA . LYS A 1 274 ? 20.425 36.763 -22.444 1.00 77.62 274 LYS A CA 1
ATOM 2110 C C . LYS A 1 274 ? 21.572 37.749 -22.687 1.00 77.62 274 LYS A C 1
ATOM 2112 O O . LYS A 1 274 ? 22.506 37.371 -23.398 1.00 77.62 274 LYS A O 1
ATOM 2117 N N . PRO A 1 275 ? 21.526 38.968 -22.121 1.00 76.31 275 PRO A N 1
ATOM 2118 C CA . PRO A 1 275 ? 22.602 39.929 -22.303 1.00 76.31 275 PRO A CA 1
ATOM 2119 C C . PRO A 1 275 ? 23.907 39.293 -21.824 1.00 76.31 275 PRO A C 1
ATOM 2121 O O . PRO A 1 275 ? 23.985 38.756 -20.714 1.00 76.31 275 PRO A O 1
ATOM 2124 N N . SER A 1 276 ? 24.914 39.291 -22.694 1.00 77.69 276 SER A N 1
ATOM 2125 C CA . SER A 1 276 ? 26.244 38.791 -22.368 1.00 77.69 276 SER A CA 1
ATOM 2126 C C . SER A 1 276 ? 26.799 39.576 -21.176 1.00 77.69 276 SER A C 1
ATOM 2128 O O . SER A 1 276 ? 26.695 40.805 -21.172 1.00 77.69 276 SER A O 1
ATOM 2130 N N . PRO A 1 277 ? 27.387 38.910 -20.168 1.00 71.19 277 PRO A N 1
ATOM 2131 C CA . PRO A 1 277 ? 27.918 39.593 -18.999 1.00 71.19 277 PRO A CA 1
ATOM 2132 C C . PRO A 1 277 ? 29.031 40.552 -19.430 1.00 71.19 277 PRO A C 1
ATOM 2134 O O . PRO A 1 277 ? 30.094 40.125 -19.885 1.00 71.19 277 PRO A O 1
ATOM 2137 N N . VAL A 1 278 ? 28.779 41.853 -19.287 1.00 72.56 278 VAL A N 1
ATOM 2138 C CA . VAL A 1 278 ? 29.789 42.894 -19.477 1.00 72.56 278 VAL A CA 1
ATOM 2139 C C . VAL A 1 278 ? 30.849 42.679 -18.400 1.00 72.56 278 VAL A C 1
ATOM 2141 O O . VAL A 1 278 ? 30.580 42.830 -17.207 1.00 72.56 278 VAL A O 1
ATOM 2144 N N . LYS A 1 279 ? 32.050 42.250 -18.803 1.00 70.00 279 LYS A N 1
ATOM 2145 C CA . LYS A 1 279 ? 33.189 42.111 -17.891 1.00 70.00 279 LYS A CA 1
ATOM 2146 C C . LYS A 1 279 ? 33.478 43.486 -17.292 1.00 70.00 279 LYS A C 1
ATOM 2148 O O . LYS A 1 279 ? 33.844 44.405 -18.017 1.00 70.00 279 LYS A O 1
ATOM 2153 N N . ALA A 1 280 ? 33.318 43.617 -15.977 1.00 66.94 280 ALA A N 1
ATOM 2154 C CA . ALA A 1 280 ? 33.667 44.833 -15.258 1.00 66.94 280 ALA A CA 1
ATOM 2155 C C . ALA A 1 280 ? 35.159 45.142 -15.470 1.00 66.94 280 ALA A C 1
ATOM 2157 O O . ALA A 1 280 ? 36.033 44.385 -15.035 1.00 66.94 280 ALA A O 1
ATOM 2158 N N . ILE A 1 281 ? 35.441 46.246 -16.159 1.00 66.94 281 ILE A N 1
ATOM 2159 C CA . ILE A 1 281 ? 36.788 46.792 -16.310 1.00 66.94 281 ILE A CA 1
ATOM 2160 C C . ILE A 1 281 ? 37.206 47.275 -14.919 1.00 66.94 281 ILE A C 1
ATOM 2162 O O . ILE A 1 281 ? 36.660 48.243 -14.395 1.00 66.94 281 ILE A O 1
ATOM 2166 N N . LYS A 1 282 ? 38.136 46.558 -14.279 1.00 67.12 282 LYS A N 1
ATOM 2167 C CA . LYS A 1 282 ? 38.695 46.972 -12.987 1.00 67.12 282 LYS A CA 1
ATOM 2168 C C . LYS A 1 282 ? 39.387 48.334 -13.167 1.00 67.12 282 LYS A C 1
ATOM 2170 O O . LYS A 1 282 ? 40.255 48.430 -14.038 1.00 67.12 282 LYS A O 1
ATOM 2175 N N . PRO A 1 283 ? 39.066 49.365 -12.365 1.00 61.59 283 PRO A N 1
ATOM 2176 C CA . PRO A 1 283 ? 39.762 50.642 -12.453 1.00 61.59 283 PRO A CA 1
ATOM 2177 C C . PRO A 1 283 ? 41.236 50.458 -12.063 1.00 61.59 283 PRO A C 1
ATOM 2179 O O . PRO A 1 283 ? 41.550 49.896 -11.009 1.00 61.59 283 PRO A O 1
ATOM 2182 N N . LYS A 1 284 ? 42.149 50.911 -12.934 1.00 64.12 284 LYS A N 1
ATOM 2183 C CA . LYS A 1 284 ? 43.590 50.968 -12.655 1.00 64.12 284 LYS A CA 1
ATOM 2184 C C . LYS A 1 284 ? 43.821 51.901 -11.464 1.00 64.12 284 LYS A C 1
ATOM 2186 O O . LYS A 1 284 ? 43.520 53.088 -11.528 1.00 64.12 284 LYS A O 1
ATOM 2191 N N . LYS A 1 285 ? 44.356 51.346 -10.377 1.00 63.12 285 LYS A N 1
ATOM 2192 C CA . LYS A 1 285 ? 44.779 52.081 -9.181 1.00 63.12 285 LYS A CA 1
ATOM 2193 C C . LYS A 1 285 ? 45.963 52.981 -9.563 1.00 63.12 285 LYS A C 1
ATOM 2195 O O . LYS A 1 285 ? 47.013 52.466 -9.938 1.00 63.12 285 LYS A O 1
ATOM 2200 N N . LEU A 1 286 ? 45.782 54.299 -9.508 1.00 63.50 286 LEU A N 1
ATOM 2201 C CA . LEU A 1 286 ? 46.872 55.263 -9.671 1.00 63.50 286 LEU A CA 1
ATOM 2202 C C . LEU A 1 286 ? 47.819 55.186 -8.456 1.00 63.50 286 LEU A C 1
ATOM 2204 O O . LEU A 1 286 ? 47.336 55.029 -7.330 1.00 63.50 286 LEU A O 1
ATOM 2208 N N . PRO A 1 287 ? 49.148 55.264 -8.652 1.00 61.31 287 PRO A N 1
ATOM 2209 C CA . PRO A 1 287 ? 50.109 55.223 -7.557 1.00 61.31 287 PRO A CA 1
ATOM 2210 C C . PRO A 1 287 ? 50.061 56.518 -6.722 1.00 61.31 287 PRO A C 1
ATOM 2212 O O . PRO A 1 287 ? 49.948 57.607 -7.293 1.00 61.31 287 PRO A O 1
ATOM 2215 N N . PRO A 1 288 ? 50.168 56.433 -5.382 1.00 59.91 288 PRO A N 1
ATOM 2216 C CA . PRO A 1 288 ? 50.252 57.609 -4.525 1.00 59.91 288 PRO A CA 1
ATOM 2217 C C . PRO A 1 288 ? 51.593 58.331 -4.732 1.00 59.91 288 PRO A C 1
ATOM 2219 O O . PRO A 1 288 ? 52.663 57.744 -4.568 1.00 59.91 288 PRO A O 1
ATOM 2222 N N . LYS A 1 289 ? 51.522 59.615 -5.099 1.00 50.66 289 LYS A N 1
ATOM 2223 C CA . LYS A 1 289 ? 52.651 60.554 -5.122 1.00 50.66 289 LYS A CA 1
ATOM 2224 C C . LYS A 1 289 ? 52.818 61.214 -3.749 1.00 50.66 289 LYS A C 1
ATOM 2226 O O . LYS A 1 289 ? 51.842 61.703 -3.192 1.00 50.66 289 LYS A O 1
ATOM 2231 N N . GLY A 1 290 ? 54.076 61.319 -3.313 1.00 46.81 290 GLY A N 1
ATOM 2232 C CA . GLY A 1 290 ? 54.547 62.188 -2.225 1.00 46.81 290 GLY A CA 1
ATOM 2233 C C . GLY A 1 290 ? 54.395 61.561 -0.839 1.00 46.81 290 GLY A C 1
ATOM 2234 O O . GLY A 1 290 ? 53.401 60.916 -0.546 1.00 46.81 290 GLY A O 1
ATOM 2235 N N . GLY A 1 291 ? 55.332 61.662 0.091 1.00 46.09 291 GLY A N 1
ATOM 2236 C CA . GLY A 1 291 ? 56.589 62.393 0.199 1.00 46.09 291 GLY A CA 1
ATOM 2237 C C . GLY A 1 291 ? 57.004 62.214 1.664 1.00 46.09 291 GLY A C 1
ATOM 2238 O O . GLY A 1 291 ? 56.153 62.289 2.549 1.00 46.09 291 GLY A O 1
ATOM 2239 N N . LYS A 1 292 ? 58.265 61.861 1.924 1.00 53.19 292 LYS A N 1
ATOM 2240 C CA . LYS A 1 292 ? 58.794 61.707 3.289 1.00 53.19 292 LYS A CA 1
ATOM 2241 C C . LYS A 1 292 ? 58.780 63.067 4.003 1.00 53.19 292 LYS A C 1
ATOM 2243 O O . LYS A 1 292 ? 59.129 64.057 3.365 1.00 53.19 292 LYS A O 1
ATOM 2248 N N . PRO A 1 293 ? 58.515 63.096 5.317 1.00 54.72 293 PRO A N 1
ATOM 2249 C CA . PRO A 1 293 ? 59.288 63.979 6.177 1.00 54.72 293 PRO A CA 1
ATOM 2250 C C . PRO A 1 293 ? 60.040 63.244 7.289 1.00 54.72 293 PRO A C 1
ATOM 2252 O O . PRO A 1 293 ? 59.710 62.129 7.702 1.00 54.72 293 PRO A O 1
ATOM 2255 N N . GLU A 1 294 ? 61.108 63.927 7.681 1.00 46.44 294 GLU A N 1
ATOM 2256 C CA . GLU A 1 294 ? 62.221 63.561 8.543 1.00 46.44 294 GLU A CA 1
ATOM 2257 C C . GLU A 1 294 ? 61.869 63.154 9.977 1.00 46.44 294 GLU A C 1
ATOM 2259 O O . GLU A 1 294 ? 60.872 63.555 10.576 1.00 46.44 294 GLU A O 1
ATOM 2264 N N . LYS A 1 295 ? 62.804 62.385 10.544 1.00 49.56 295 LYS A N 1
ATOM 2265 C CA . LYS A 1 295 ? 62.944 62.109 11.972 1.00 49.56 295 LYS A CA 1
ATOM 2266 C C . LYS A 1 295 ? 63.291 63.393 12.729 1.00 49.56 295 LYS A C 1
ATOM 2268 O O . LYS A 1 295 ? 64.312 64.004 12.434 1.00 49.56 295 LYS A O 1
ATOM 2273 N N . GLN A 1 296 ? 62.581 63.658 13.822 1.00 51.66 296 GLN A N 1
ATOM 2274 C CA . GLN A 1 296 ? 63.190 64.254 15.010 1.00 51.66 296 GLN A CA 1
ATOM 2275 C C . GLN A 1 296 ? 62.853 63.438 16.259 1.00 51.66 296 GLN A C 1
ATOM 2277 O O . GLN A 1 296 ? 61.834 62.751 16.352 1.00 51.66 296 GLN A O 1
ATOM 2282 N N . VAL A 1 297 ? 63.832 63.440 17.153 1.00 43.09 297 VAL A N 1
ATOM 2283 C CA . VAL A 1 297 ? 64.067 62.536 18.273 1.00 43.09 297 VAL A CA 1
ATOM 2284 C C . VAL A 1 297 ? 63.468 63.121 19.556 1.00 43.09 297 VAL A C 1
ATOM 2286 O O . VAL A 1 297 ? 63.528 64.322 19.759 1.00 43.09 297 VAL A O 1
ATOM 2289 N N . LYS A 1 298 ? 62.900 62.213 20.367 1.00 48.31 298 LYS A N 1
ATOM 2290 C CA . LYS A 1 298 ? 62.662 62.198 21.829 1.00 48.31 298 LYS A CA 1
ATOM 2291 C C . LYS A 1 298 ? 62.510 63.539 22.567 1.00 48.31 298 LYS A C 1
ATOM 2293 O O . LYS A 1 298 ? 63.431 64.330 22.599 1.00 48.31 298 LYS A O 1
ATOM 2298 N N . ASP A 1 299 ? 61.454 63.630 23.383 1.00 43.16 299 ASP A N 1
ATOM 2299 C CA . ASP A 1 299 ? 61.655 63.626 24.837 1.00 43.16 299 ASP A CA 1
ATOM 2300 C C . ASP A 1 299 ? 60.390 63.291 25.636 1.00 43.16 299 ASP A C 1
ATOM 2302 O O . ASP A 1 299 ? 59.257 63.609 25.272 1.00 43.16 299 ASP A O 1
ATOM 2306 N N . LYS A 1 300 ? 60.614 62.573 26.740 1.00 53.72 300 LYS A N 1
ATOM 2307 C CA . LYS A 1 300 ? 59.610 62.186 27.730 1.00 53.72 300 LYS A CA 1
ATOM 2308 C C . LYS A 1 300 ? 59.153 63.430 28.491 1.00 53.72 300 LYS A C 1
ATOM 2310 O O . LYS A 1 300 ? 59.958 64.046 29.184 1.00 53.72 300 LYS A O 1
ATOM 2315 N N . LYS A 1 301 ? 57.850 63.725 28.497 1.00 46.22 301 LYS A N 1
ATOM 2316 C CA . LYS A 1 301 ? 57.256 64.506 29.590 1.00 46.22 301 LYS A CA 1
ATOM 2317 C C . LYS A 1 301 ? 55.790 64.162 29.825 1.00 46.22 301 LYS A C 1
ATOM 2319 O O . LYS A 1 301 ? 54.952 64.188 28.929 1.00 46.22 301 LYS A O 1
ATOM 2324 N N . VAL A 1 302 ? 55.535 63.814 31.080 1.00 50.09 302 VAL A N 1
ATOM 2325 C CA . VAL A 1 302 ? 54.238 63.625 31.723 1.00 50.09 302 VAL A CA 1
ATOM 2326 C C . VAL A 1 302 ? 53.399 64.889 31.534 1.00 50.09 302 VAL A C 1
ATOM 2328 O O . VAL A 1 302 ? 53.851 65.985 31.860 1.00 50.09 302 VAL A O 1
ATOM 2331 N N . GLY A 1 303 ? 52.178 64.756 31.015 1.00 40.56 303 GLY A N 1
ATOM 2332 C CA . GLY A 1 303 ? 51.325 65.915 30.784 1.00 40.56 303 GLY A CA 1
ATOM 2333 C C . GLY A 1 303 ? 49.923 65.558 30.314 1.00 40.56 303 GLY A C 1
ATOM 2334 O O . GLY A 1 303 ? 49.729 65.156 29.176 1.00 40.56 303 GLY A O 1
ATOM 2335 N N . LYS A 1 304 ? 48.966 65.730 31.232 1.00 44.00 304 LYS A N 1
ATOM 2336 C CA . LYS A 1 304 ? 47.617 66.289 31.034 1.00 44.00 304 LYS A CA 1
ATOM 2337 C C . LYS A 1 304 ? 46.897 65.855 29.747 1.00 44.00 304 LYS A C 1
ATOM 2339 O O . LYS A 1 304 ? 47.208 66.320 28.658 1.00 44.00 304 LYS A O 1
ATOM 2344 N N . ARG A 1 305 ? 45.852 65.026 29.909 1.00 45.25 305 ARG A N 1
ATOM 2345 C CA . ARG A 1 305 ? 44.877 64.657 28.865 1.00 45.25 305 ARG A CA 1
ATOM 2346 C C . ARG A 1 305 ? 44.345 65.911 28.160 1.00 45.25 305 ARG A C 1
ATOM 2348 O O . ARG A 1 305 ? 43.374 66.523 28.599 1.00 45.25 305 ARG A O 1
ATOM 2355 N N . ALA A 1 306 ? 44.984 66.268 27.054 1.00 45.16 306 ALA A N 1
ATOM 2356 C CA . ALA A 1 306 ? 44.483 67.244 26.112 1.00 45.16 306 ALA A CA 1
ATOM 2357 C C . ALA A 1 306 ? 43.237 66.666 25.434 1.00 45.16 306 ALA A C 1
ATOM 2359 O O . ALA A 1 306 ? 43.184 65.489 25.060 1.00 45.16 306 ALA A O 1
ATOM 2360 N N . LYS A 1 307 ? 42.218 67.518 25.350 1.00 52.06 307 LYS A N 1
ATOM 2361 C CA . LYS A 1 307 ? 40.876 67.254 24.840 1.00 52.06 307 LYS A CA 1
ATOM 2362 C C . LYS A 1 307 ? 40.955 66.454 23.538 1.00 52.06 307 LYS A C 1
ATOM 2364 O O . LYS A 1 307 ? 41.484 66.934 22.536 1.00 52.06 307 LYS A O 1
ATOM 2369 N N . LYS A 1 308 ? 40.422 65.224 23.563 1.00 49.19 308 LYS A N 1
ATOM 2370 C CA . LYS A 1 308 ? 40.143 64.463 22.344 1.00 49.19 308 LYS A CA 1
ATOM 2371 C C . LYS A 1 308 ? 39.307 65.376 21.461 1.00 49.19 308 LYS A C 1
ATOM 2373 O O . LYS A 1 308 ? 38.202 65.740 21.853 1.00 49.19 308 LYS A O 1
ATOM 2378 N N . LYS A 1 309 ? 39.846 65.734 20.291 1.00 48.88 309 LYS A N 1
ATOM 2379 C CA . LYS A 1 309 ? 39.032 66.212 19.178 1.00 48.88 309 LYS A CA 1
ATOM 2380 C C . LYS A 1 309 ? 37.889 65.222 19.071 1.00 48.88 309 LYS A C 1
ATOM 2382 O O . LYS A 1 309 ? 38.126 64.019 18.917 1.00 48.88 309 LYS A O 1
ATOM 2387 N N . THR A 1 310 ? 36.694 65.740 19.312 1.00 47.97 310 THR A N 1
ATOM 2388 C CA . THR A 1 310 ? 35.435 65.053 19.123 1.00 47.97 310 THR A CA 1
ATOM 2389 C C . THR A 1 310 ? 35.541 64.373 17.772 1.00 47.97 310 THR A C 1
ATOM 2391 O O . THR A 1 310 ? 35.569 65.010 16.721 1.00 47.97 310 THR A O 1
ATOM 2394 N N . LYS A 1 311 ? 35.694 63.044 17.798 1.00 47.62 311 LYS A N 1
ATOM 2395 C CA . LYS A 1 311 ? 35.232 62.258 16.668 1.00 47.62 311 LYS A CA 1
ATOM 2396 C C . LYS A 1 311 ? 33.816 62.756 16.463 1.00 47.62 311 LYS A C 1
ATOM 2398 O O . LYS A 1 311 ? 33.064 62.810 17.436 1.00 47.62 311 LYS A O 1
ATOM 2403 N N . VAL A 1 312 ? 33.515 63.175 15.242 1.00 45.47 312 VAL A N 1
ATOM 2404 C CA . VAL A 1 312 ? 32.145 63.259 14.764 1.00 45.47 312 VAL A CA 1
ATOM 2405 C C . VAL A 1 312 ? 31.591 61.859 14.986 1.00 45.47 312 VAL A C 1
ATOM 2407 O O . VAL A 1 312 ? 31.809 60.934 14.205 1.00 45.47 312 VAL A O 1
ATOM 2410 N N . VAL A 1 313 ? 31.025 61.675 16.174 1.00 42.16 313 VAL A N 1
ATOM 2411 C CA . VAL A 1 313 ? 30.050 60.655 16.456 1.00 42.16 313 VAL A CA 1
ATOM 2412 C C . VAL A 1 313 ? 28.938 61.090 15.534 1.00 42.16 313 VAL A C 1
ATOM 2414 O O . VAL A 1 313 ? 28.273 62.090 15.770 1.00 42.16 313 VAL A O 1
ATOM 2417 N N . ILE A 1 314 ? 28.858 60.418 14.393 1.00 49.28 314 ILE A N 1
ATOM 2418 C CA . ILE A 1 314 ? 27.594 60.298 13.699 1.00 49.28 314 ILE A CA 1
ATOM 2419 C C . ILE A 1 314 ? 26.690 59.726 14.783 1.00 49.28 314 ILE A C 1
ATOM 2421 O O . ILE A 1 314 ? 26.871 58.571 15.180 1.00 49.28 314 ILE A O 1
ATOM 2425 N N . GLU A 1 315 ? 25.871 60.591 15.379 1.00 45.16 315 GLU A N 1
ATOM 2426 C CA . GLU A 1 315 ? 24.819 60.182 16.286 1.00 45.16 315 GLU A CA 1
ATOM 2427 C C . GLU A 1 315 ? 24.032 59.128 15.526 1.00 45.16 315 GLU A C 1
ATOM 2429 O O . GLU A 1 315 ? 23.400 59.375 14.499 1.00 45.16 315 GLU A O 1
ATOM 2434 N N . TYR A 1 316 ? 24.194 57.894 15.989 1.00 52.16 316 TYR A N 1
ATOM 2435 C CA . TYR A 1 316 ? 23.201 56.878 15.762 1.00 52.16 316 TYR A CA 1
ATOM 2436 C C . TYR A 1 316 ? 21.901 57.488 16.260 1.00 52.16 316 TYR A C 1
ATOM 2438 O O . TYR A 1 316 ? 21.825 57.867 17.427 1.00 52.16 316 TYR A O 1
ATOM 2446 N N . TYR A 1 317 ? 20.960 57.630 15.330 1.00 54.22 317 TYR A N 1
ATOM 2447 C CA . TYR A 1 317 ? 19.541 57.867 15.540 1.00 54.22 317 TYR A CA 1
ATOM 2448 C C . TYR A 1 317 ? 19.129 57.639 16.995 1.00 54.22 317 TYR A C 1
ATOM 2450 O O . TYR A 1 317 ? 19.280 56.529 17.522 1.00 54.22 317 TYR A O 1
ATOM 2458 N N . SER A 1 318 ? 18.617 58.694 17.630 1.00 58.72 318 SER A N 1
ATOM 2459 C CA . SER A 1 318 ? 17.968 58.564 18.927 1.00 58.72 318 SER A CA 1
ATOM 2460 C C . SER A 1 318 ? 16.854 57.515 18.811 1.00 58.72 318 SER A C 1
ATOM 2462 O O . SER A 1 318 ? 16.291 57.299 17.734 1.00 58.72 318 SER A O 1
ATOM 2464 N N . GLN A 1 319 ? 16.524 56.823 19.903 1.00 56.94 319 GLN A N 1
ATOM 2465 C CA . GLN A 1 319 ? 15.449 55.823 19.882 1.00 56.94 319 GLN A CA 1
ATOM 2466 C C . GLN A 1 319 ? 14.098 56.405 19.425 1.00 56.94 319 GLN A C 1
ATOM 2468 O O . GLN A 1 319 ? 13.250 55.637 18.987 1.00 56.94 319 GLN A O 1
ATOM 2473 N N . GLU A 1 320 ? 13.915 57.728 19.441 1.00 55.28 320 GLU A N 1
ATOM 2474 C CA . GLU A 1 320 ? 12.728 58.420 18.926 1.00 55.28 320 GLU A CA 1
ATOM 2475 C C . GLU A 1 320 ? 12.758 58.614 17.393 1.00 55.28 320 GLU A C 1
ATOM 2477 O O . GLU A 1 320 ? 11.709 58.554 16.747 1.00 55.28 320 GLU A O 1
ATOM 2482 N N . ASP A 1 321 ? 13.941 58.702 16.770 1.00 53.47 321 ASP A N 1
ATOM 2483 C CA . ASP A 1 321 ? 14.095 58.808 15.306 1.00 53.47 321 ASP A CA 1
ATOM 2484 C C . ASP A 1 321 ? 13.874 57.476 14.567 1.00 53.47 321 ASP A C 1
ATOM 2486 O O . ASP A 1 321 ? 13.647 57.450 13.355 1.00 53.47 321 ASP A O 1
ATOM 2490 N N . LEU A 1 322 ? 13.889 56.352 15.290 1.00 55.25 322 LEU A N 1
ATOM 2491 C CA . LEU A 1 322 ? 13.470 55.044 14.771 1.00 55.25 322 LEU A CA 1
ATOM 2492 C C . LEU A 1 322 ? 11.941 54.860 14.754 1.00 55.25 322 LEU A C 1
ATOM 2494 O O . LEU A 1 322 ? 11.466 53.923 14.109 1.00 55.25 322 LEU A O 1
ATOM 2498 N N . TYR A 1 323 ? 11.167 55.742 15.402 1.00 54.03 323 TYR A N 1
ATOM 2499 C CA . TYR A 1 323 ? 9.702 55.626 15.491 1.00 54.03 323 TYR A CA 1
ATOM 2500 C C . TYR A 1 323 ? 8.909 56.740 14.787 1.00 54.03 323 TYR A C 1
ATOM 2502 O O . TYR A 1 323 ? 7.686 56.634 14.706 1.00 54.03 323 TYR A O 1
ATOM 2510 N N . SER A 1 324 ? 9.551 57.757 14.202 1.00 52.47 324 SER A N 1
ATOM 2511 C CA . SER A 1 324 ? 8.850 58.903 13.590 1.00 52.47 324 SER A CA 1
ATOM 2512 C C . SER A 1 324 ? 8.943 59.006 12.059 1.00 52.47 324 SER A C 1
ATOM 2514 O O . SER A 1 324 ? 8.505 60.004 11.484 1.00 52.47 324 SER A O 1
ATOM 2516 N N . GLN A 1 325 ? 9.382 57.958 11.348 1.00 49.94 325 GLN A N 1
ATOM 2517 C CA . GLN A 1 325 ? 9.126 57.854 9.903 1.00 49.94 325 GLN A CA 1
ATOM 2518 C C . GLN A 1 325 ? 7.682 57.414 9.646 1.00 49.94 325 GLN A C 1
ATOM 2520 O O . GLN A 1 325 ? 7.369 56.269 9.315 1.00 49.94 325 GLN A O 1
ATOM 2525 N N . THR A 1 326 ? 6.794 58.396 9.767 1.00 54.12 326 THR A N 1
ATOM 2526 C CA . THR A 1 326 ? 5.520 58.448 9.058 1.00 54.12 326 THR A CA 1
ATOM 2527 C C . THR A 1 326 ? 5.795 58.274 7.566 1.00 54.12 326 THR A C 1
ATOM 2529 O O . THR A 1 326 ? 6.154 59.192 6.832 1.00 54.12 326 THR A O 1
ATOM 2532 N N . LEU A 1 327 ? 5.672 57.027 7.116 1.00 49.25 327 LEU A N 1
ATOM 2533 C CA . LEU A 1 327 ? 5.724 56.651 5.716 1.00 49.25 327 LEU A CA 1
ATOM 2534 C C . LEU A 1 327 ? 4.698 57.483 4.943 1.00 49.25 327 LEU A C 1
ATOM 2536 O O . LEU A 1 327 ? 3.487 57.270 5.038 1.00 49.25 327 LEU A O 1
ATOM 2540 N N . ILE A 1 328 ? 5.222 58.410 4.143 1.00 46.66 328 ILE A N 1
ATOM 2541 C CA . ILE A 1 328 ? 4.539 59.061 3.032 1.00 46.66 328 ILE A CA 1
ATOM 2542 C C . ILE A 1 328 ? 4.070 57.946 2.095 1.00 46.66 328 ILE A C 1
ATOM 2544 O O . ILE A 1 328 ? 4.780 57.455 1.215 1.00 46.66 328 ILE A O 1
ATOM 2548 N N . SER A 1 329 ? 2.844 57.504 2.346 1.00 46.72 329 SER A N 1
ATOM 2549 C CA . SER A 1 329 ? 2.101 56.588 1.506 1.00 46.72 329 SER A CA 1
ATOM 2550 C C . SER A 1 329 ? 1.810 57.294 0.185 1.00 46.72 329 SER A C 1
ATOM 2552 O O . SER A 1 329 ? 0.919 58.135 0.065 1.00 46.72 329 SER A O 1
ATOM 2554 N N . ARG A 1 330 ? 2.584 56.957 -0.851 1.00 45.56 330 ARG A N 1
ATOM 2555 C CA . ARG A 1 330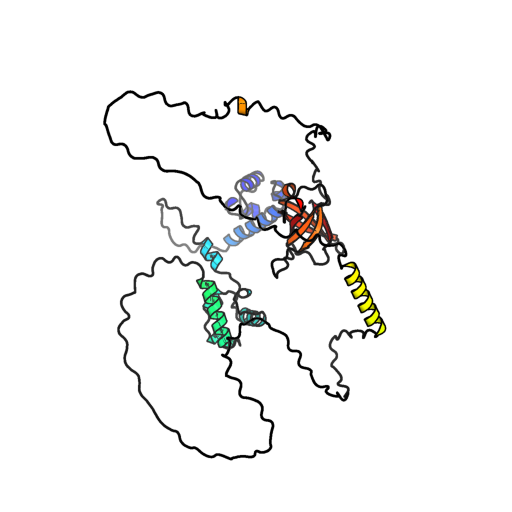 ? 2.205 57.259 -2.232 1.00 45.56 330 ARG A CA 1
ATOM 2556 C C . ARG A 1 330 ? 0.888 56.538 -2.526 1.00 45.56 330 ARG A C 1
ATOM 2558 O O . ARG A 1 330 ? 0.869 55.357 -2.857 1.00 45.56 330 ARG A O 1
ATOM 2565 N N . LYS A 1 331 ? -0.221 57.269 -2.409 1.00 51.88 331 LYS A N 1
ATOM 2566 C CA . LYS A 1 331 ? -1.529 56.887 -2.940 1.00 51.88 331 LYS A CA 1
ATOM 2567 C C . LYS A 1 331 ? -1.459 56.863 -4.468 1.00 51.88 331 LYS A C 1
ATOM 2569 O O . LYS A 1 331 ? -1.600 57.910 -5.089 1.00 51.88 331 LYS A O 1
ATOM 2574 N N . ARG A 1 332 ? -1.310 55.683 -5.073 1.00 43.69 332 ARG A N 1
ATOM 2575 C CA . ARG A 1 332 ? -1.920 55.354 -6.375 1.00 43.69 332 ARG A CA 1
ATOM 2576 C C . ARG A 1 332 ? -2.275 53.872 -6.401 1.00 43.69 332 ARG A C 1
ATOM 2578 O O . ARG A 1 332 ? -1.393 53.025 -6.380 1.00 43.69 332 ARG A O 1
ATOM 2585 N N . GLY A 1 333 ? -3.579 53.606 -6.448 1.00 42.88 333 GLY A N 1
ATOM 2586 C CA . GLY A 1 333 ? -4.149 52.270 -6.602 1.00 42.88 333 GLY A CA 1
ATOM 2587 C C . GLY A 1 333 ? -4.907 51.775 -5.376 1.00 42.88 333 GLY A C 1
ATOM 2588 O O . GLY A 1 333 ? -4.511 50.781 -4.791 1.00 42.88 333 GLY A O 1
ATOM 2589 N N . ILE A 1 334 ? -5.961 52.503 -4.987 1.00 49.16 334 ILE A N 1
ATOM 2590 C CA . ILE A 1 334 ? -7.183 52.001 -4.332 1.00 49.16 334 ILE A CA 1
ATOM 2591 C C . ILE A 1 334 ? -6.951 50.734 -3.492 1.00 49.16 334 ILE A C 1
ATOM 2593 O O . ILE A 1 334 ? -7.309 49.622 -3.877 1.00 49.16 334 ILE A O 1
ATOM 2597 N N . THR A 1 335 ? -6.397 50.917 -2.296 1.00 44.00 335 THR A N 1
ATOM 2598 C CA . THR A 1 335 ? -6.664 50.012 -1.182 1.00 44.00 335 THR A CA 1
ATOM 2599 C C . THR A 1 335 ? -8.121 50.224 -0.790 1.00 44.00 335 THR A C 1
ATOM 2601 O O . THR A 1 335 ? -8.456 50.965 0.136 1.00 44.00 335 THR A O 1
ATOM 2604 N N . GLY A 1 336 ? -9.023 49.581 -1.538 1.00 43.00 336 GLY A N 1
ATOM 2605 C CA . GLY A 1 336 ? -10.317 49.231 -0.981 1.00 43.00 336 GLY A CA 1
ATOM 2606 C C . GLY A 1 336 ? -10.023 48.575 0.358 1.00 43.00 336 GLY A C 1
ATOM 2607 O O . GLY A 1 336 ? -9.139 47.722 0.434 1.00 43.00 336 GLY A O 1
ATOM 2608 N N . LYS A 1 337 ? -10.675 49.043 1.422 1.00 47.94 337 LYS A N 1
ATOM 2609 C CA . LYS A 1 337 ? -10.669 48.367 2.714 1.00 47.94 337 LYS A CA 1
ATOM 2610 C C . LYS A 1 337 ? -11.054 46.916 2.430 1.00 47.94 337 LYS A C 1
ATOM 2612 O O . LYS A 1 337 ? -12.235 46.606 2.291 1.00 47.94 337 LYS A O 1
ATOM 2617 N N . GLU A 1 338 ? -10.057 46.047 2.283 1.00 51.59 338 GLU A N 1
ATOM 2618 C CA . GLU A 1 338 ? -10.210 44.605 2.307 1.00 51.59 338 GLU A CA 1
ATOM 2619 C C . GLU A 1 338 ? -10.595 44.304 3.747 1.00 51.59 338 GLU A C 1
ATOM 2621 O O . GLU A 1 338 ? -9.789 43.900 4.584 1.00 51.59 338 GLU A O 1
ATOM 2626 N N . GLY A 1 339 ? -11.875 44.555 4.053 1.00 45.69 339 GLY A N 1
ATOM 2627 C CA . GLY A 1 339 ? -12.562 43.828 5.095 1.00 45.69 339 GLY A CA 1
ATOM 2628 C C . GLY A 1 339 ? -12.129 42.393 4.906 1.00 45.69 339 GLY A C 1
ATOM 2629 O O . GLY A 1 339 ? -12.130 41.909 3.773 1.00 45.69 339 GLY A O 1
ATOM 2630 N N . THR A 1 340 ? -11.640 41.801 5.987 1.00 51.06 340 THR A N 1
ATOM 2631 C CA . THR A 1 340 ? -11.114 40.448 6.080 1.00 51.06 340 THR A CA 1
ATOM 2632 C C . THR A 1 340 ? -12.162 39.466 5.565 1.00 51.06 340 THR A C 1
ATOM 2634 O O . THR A 1 340 ? -12.821 38.746 6.314 1.00 51.06 340 THR A O 1
ATOM 2637 N N . LYS A 1 341 ? -12.319 39.415 4.241 1.00 53.53 341 LYS A N 1
ATOM 2638 C CA . LYS A 1 341 ? -12.998 38.384 3.490 1.00 53.53 341 LYS A CA 1
ATOM 2639 C C . LYS A 1 341 ? -12.051 37.219 3.625 1.00 53.53 341 LYS A C 1
ATOM 2641 O O . LYS A 1 341 ? -11.275 36.908 2.728 1.00 53.53 341 LYS A O 1
ATOM 2646 N N . LYS A 1 342 ? -12.087 36.598 4.810 1.00 52.81 342 LYS A N 1
ATOM 2647 C CA . LYS A 1 342 ? -11.722 35.204 4.982 1.00 52.81 342 LYS A CA 1
ATOM 2648 C C . LYS A 1 342 ? -12.301 34.546 3.735 1.00 52.81 342 LYS A C 1
ATOM 2650 O O . LYS A 1 342 ? -13.520 34.653 3.561 1.00 52.81 342 LYS A O 1
ATOM 2655 N N . PRO A 1 343 ? -11.505 33.925 2.854 1.00 51.62 343 PRO A N 1
ATOM 2656 C CA . PRO A 1 343 ? -12.077 33.009 1.895 1.00 51.62 343 PRO A CA 1
ATOM 2657 C C . PRO A 1 343 ? -12.592 31.835 2.734 1.00 51.62 343 PRO A C 1
ATOM 2659 O O . PRO A 1 343 ? -11.947 30.804 2.880 1.00 51.62 343 PRO A O 1
ATOM 2662 N N . ARG A 1 344 ? -13.744 32.030 3.384 1.00 54.53 344 ARG A N 1
ATOM 2663 C CA . ARG A 1 344 ? -14.603 30.978 3.896 1.00 54.53 344 ARG A CA 1
ATOM 2664 C C . ARG A 1 344 ? -15.329 30.464 2.666 1.00 54.53 344 ARG A C 1
ATOM 2666 O O . ARG A 1 344 ? -16.533 30.618 2.542 1.00 54.53 344 ARG A O 1
ATOM 2673 N N . ILE A 1 345 ? -14.577 29.886 1.732 1.00 63.91 345 ILE A N 1
ATOM 2674 C CA . ILE A 1 345 ? -15.182 28.862 0.900 1.00 63.91 345 ILE A CA 1
ATOM 2675 C C . ILE A 1 345 ? -15.436 27.743 1.905 1.00 63.91 345 ILE A C 1
ATOM 2677 O O . ILE A 1 345 ? -14.506 27.059 2.342 1.00 63.91 345 ILE A O 1
ATOM 2681 N N . SER A 1 346 ? -16.667 27.681 2.410 1.00 73.38 346 SER A N 1
ATOM 2682 C CA . SER A 1 346 ? -17.141 26.539 3.174 1.00 73.38 346 SER A CA 1
ATOM 2683 C C . SER A 1 346 ? -16.889 25.320 2.297 1.00 73.38 346 SER A C 1
ATOM 2685 O O . SER A 1 346 ? -17.404 25.213 1.189 1.00 73.38 346 SER A O 1
ATOM 2687 N N . LEU A 1 347 ? -16.007 24.429 2.752 1.00 83.88 347 LEU A N 1
ATOM 2688 C CA . LEU A 1 347 ? -15.771 23.153 2.086 1.00 83.88 347 LEU A CA 1
ATOM 2689 C C . LEU A 1 347 ? -16.989 22.276 2.374 1.00 83.88 347 LEU A C 1
ATOM 2691 O O . LEU A 1 347 ? -16.996 21.506 3.337 1.00 83.88 347 LEU A O 1
ATOM 2695 N N . GLU A 1 348 ? -18.045 22.474 1.596 1.00 86.88 348 GLU A N 1
ATOM 2696 C CA . GLU A 1 348 ? -19.252 21.659 1.649 1.00 86.88 348 GLU A CA 1
ATOM 2697 C C . GLU A 1 348 ? -18.951 20.249 1.138 1.00 86.88 348 GLU A C 1
ATOM 2699 O O . GLU A 1 348 ? -18.018 20.031 0.356 1.00 86.88 348 GLU A O 1
ATOM 2704 N N . ARG A 1 349 ? -19.716 19.260 1.609 1.00 87.75 349 ARG A N 1
ATOM 2705 C CA . ARG A 1 349 ? -19.593 17.894 1.089 1.00 87.75 349 ARG A CA 1
ATOM 2706 C C . ARG A 1 349 ? -19.916 17.896 -0.399 1.00 87.75 349 ARG A C 1
ATOM 2708 O O . ARG A 1 349 ? -20.726 18.689 -0.856 1.00 87.75 349 ARG A O 1
ATOM 2715 N N . ASP A 1 350 ? -19.244 17.027 -1.142 1.00 89.25 350 ASP A N 1
ATOM 2716 C CA . ASP A 1 350 ? -19.423 16.869 -2.586 1.00 89.25 350 ASP A CA 1
ATOM 2717 C C . ASP A 1 350 ? -19.017 18.096 -3.422 1.00 89.25 350 ASP A C 1
ATOM 2719 O O . ASP A 1 350 ? -19.247 18.136 -4.630 1.00 89.25 350 ASP A O 1
ATOM 2723 N N . THR A 1 351 ? -18.303 19.063 -2.830 1.00 91.19 351 THR A N 1
ATOM 2724 C CA . THR A 1 351 ? -17.652 20.116 -3.616 1.00 91.19 351 THR A CA 1
ATOM 2725 C C . THR A 1 351 ? -16.539 19.535 -4.475 1.00 91.19 351 THR A C 1
ATOM 2727 O O . THR A 1 351 ? -15.677 18.764 -4.028 1.00 91.19 351 THR A O 1
ATOM 2730 N N . LYS A 1 352 ? -16.556 19.927 -5.748 1.00 93.88 352 LYS A N 1
ATOM 2731 C CA . LYS A 1 352 ? -15.524 19.584 -6.717 1.00 93.88 352 LYS A CA 1
ATOM 2732 C C . LYS A 1 352 ? -14.240 20.332 -6.366 1.00 93.88 352 LYS A C 1
ATOM 2734 O O . LYS A 1 352 ? -14.194 21.556 -6.369 1.00 93.88 352 LYS A O 1
ATOM 2739 N N . LEU A 1 353 ? -13.188 19.580 -6.071 1.00 90.06 353 LEU A N 1
ATOM 2740 C CA . LEU A 1 353 ? -11.914 20.132 -5.615 1.00 90.06 353 LEU A CA 1
ATOM 2741 C C . LEU A 1 353 ? -10.984 20.500 -6.780 1.00 90.06 353 LEU A C 1
ATOM 2743 O O . LEU A 1 353 ? -10.162 21.413 -6.700 1.00 90.06 353 LEU A O 1
ATOM 2747 N N . GLY A 1 354 ? -11.056 19.721 -7.856 1.00 92.19 354 GLY A N 1
ATOM 2748 C CA . GLY A 1 354 ? -10.178 19.853 -9.006 1.00 92.19 354 GLY A CA 1
ATOM 2749 C C . GLY A 1 354 ? -10.057 18.560 -9.792 1.00 92.19 354 GLY A C 1
ATOM 2750 O O . GLY A 1 354 ? -10.882 17.654 -9.659 1.00 92.19 354 GLY A O 1
ATOM 2751 N N . ARG A 1 355 ? -9.019 18.480 -10.627 1.00 92.38 355 ARG A N 1
ATOM 2752 C CA . ARG A 1 355 ? -8.803 17.357 -11.549 1.00 92.38 355 ARG A CA 1
ATOM 2753 C C . ARG A 1 355 ? -7.480 16.657 -11.281 1.00 92.38 355 ARG A C 1
ATOM 2755 O O . ARG A 1 355 ? -6.481 17.276 -10.890 1.00 92.38 355 ARG A O 1
ATOM 2762 N N . ILE A 1 356 ? -7.460 15.354 -11.541 1.00 89.25 356 ILE A N 1
ATOM 2763 C CA . ILE A 1 356 ? -6.228 14.564 -11.542 1.00 89.25 356 ILE A CA 1
ATOM 2764 C C . ILE A 1 356 ? -5.318 15.070 -12.660 1.00 89.25 356 ILE A C 1
ATOM 2766 O O . ILE A 1 356 ? -5.651 14.947 -13.834 1.00 89.25 356 ILE A O 1
ATOM 2770 N N . SER A 1 357 ? -4.154 15.610 -12.294 1.00 88.88 357 SER A N 1
ATOM 2771 C CA . SER A 1 357 ? -3.178 16.097 -13.274 1.00 88.88 357 SER A CA 1
ATOM 2772 C C . SER A 1 357 ? -2.228 15.000 -13.742 1.00 88.88 357 SER A C 1
ATOM 2774 O O . SER A 1 357 ? -1.899 14.915 -14.919 1.00 88.88 357 SER A O 1
ATOM 2776 N N . SER A 1 358 ? -1.736 14.179 -12.813 1.00 88.25 358 SER A N 1
ATOM 2777 C CA . SER A 1 358 ? -0.753 13.137 -13.104 1.00 88.25 358 SER A CA 1
ATOM 2778 C C . SER A 1 358 ? -0.611 12.172 -11.935 1.00 88.25 358 SER A C 1
ATOM 2780 O O . SER A 1 358 ? -0.868 12.518 -10.782 1.00 88.25 358 SER A O 1
ATOM 2782 N N . HIS A 1 359 ? -0.142 10.964 -12.227 1.00 85.31 359 HIS A N 1
ATOM 2783 C CA . HIS A 1 359 ? 0.321 10.040 -11.198 1.00 85.31 359 HIS A CA 1
ATOM 2784 C C . HIS A 1 359 ? 1.662 10.511 -10.639 1.00 85.31 359 HIS A C 1
ATOM 2786 O O . HIS A 1 359 ? 2.506 11.033 -11.377 1.00 85.31 359 HIS A O 1
ATOM 2792 N N . ARG A 1 360 ? 1.902 10.285 -9.344 1.00 79.31 360 ARG A N 1
ATOM 2793 C CA . ARG A 1 360 ? 3.223 10.544 -8.775 1.00 79.31 360 ARG A CA 1
ATOM 2794 C C . ARG A 1 360 ? 4.210 9.544 -9.373 1.00 79.31 360 ARG A C 1
ATOM 2796 O O . ARG A 1 360 ? 4.105 8.340 -9.150 1.00 79.31 360 ARG A O 1
ATOM 2803 N N . ARG A 1 361 ? 5.199 10.058 -10.100 1.00 79.06 361 ARG A N 1
ATOM 2804 C CA . ARG A 1 361 ? 6.309 9.268 -10.635 1.00 79.06 361 ARG A CA 1
ATOM 2805 C C . ARG A 1 361 ? 7.568 9.552 -9.825 1.00 79.06 361 ARG A C 1
ATOM 2807 O O . ARG A 1 361 ? 7.945 10.709 -9.653 1.00 79.06 361 ARG A O 1
ATOM 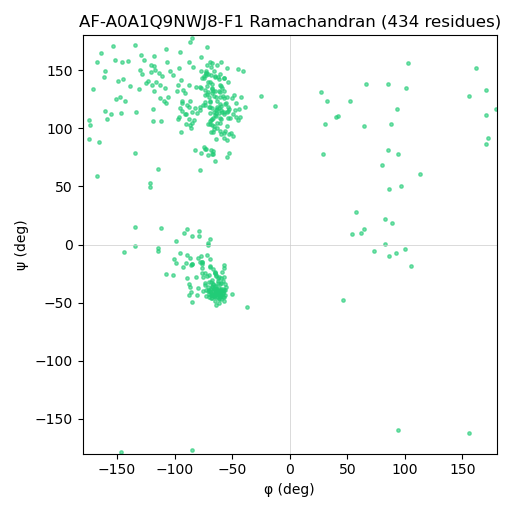2814 N N . SER A 1 362 ? 8.214 8.509 -9.320 1.00 75.00 362 SER A N 1
ATOM 2815 C CA . SER A 1 362 ? 9.536 8.598 -8.696 1.00 75.00 362 SER A CA 1
ATOM 2816 C C . SER A 1 362 ? 10.535 7.879 -9.584 1.00 75.00 362 SER A C 1
ATOM 2818 O O . SER A 1 362 ? 10.491 6.658 -9.611 1.00 75.00 362 SER A O 1
ATOM 2820 N N . ARG A 1 363 ? 11.398 8.621 -10.301 1.00 63.03 363 ARG A N 1
ATOM 2821 C CA . ARG A 1 363 ? 12.491 8.195 -11.217 1.00 63.03 363 ARG A CA 1
ATOM 2822 C C . ARG A 1 363 ? 12.183 7.081 -12.244 1.00 63.03 363 ARG A C 1
ATOM 2824 O O . ARG A 1 363 ? 12.530 7.257 -13.402 1.00 63.03 363 ARG A O 1
ATOM 2831 N N . ARG A 1 364 ? 11.573 5.959 -11.854 1.00 55.25 364 ARG A N 1
ATOM 2832 C CA . ARG A 1 364 ? 11.131 4.822 -12.682 1.00 55.25 364 ARG A CA 1
ATOM 2833 C C . ARG A 1 364 ? 9.820 4.159 -12.217 1.00 55.25 364 ARG A C 1
ATOM 2835 O O . ARG A 1 364 ? 9.326 3.286 -12.911 1.00 55.25 364 ARG A O 1
ATOM 2842 N N . VAL A 1 365 ? 9.254 4.550 -11.071 1.00 77.38 365 VAL A N 1
ATOM 2843 C CA . VAL A 1 365 ? 8.066 3.910 -10.478 1.00 77.38 365 VAL A CA 1
ATOM 2844 C C . VAL A 1 365 ? 6.882 4.870 -10.511 1.00 77.38 365 VAL A C 1
ATOM 2846 O O . VAL A 1 365 ? 6.977 6.001 -10.021 1.00 77.38 365 VAL A O 1
ATOM 2849 N N . ILE A 1 366 ? 5.772 4.419 -11.092 1.00 78.00 366 ILE A N 1
ATOM 2850 C CA . ILE A 1 366 ? 4.480 5.102 -11.032 1.00 78.00 366 ILE A CA 1
ATOM 2851 C C . ILE A 1 366 ? 3.758 4.578 -9.793 1.00 78.00 366 ILE A C 1
ATOM 2853 O O . ILE A 1 366 ? 3.519 3.382 -9.672 1.00 78.00 366 ILE A O 1
ATOM 2857 N N . HIS A 1 367 ? 3.433 5.458 -8.851 1.00 82.62 367 HIS A N 1
ATOM 2858 C CA . HIS A 1 367 ? 2.638 5.067 -7.693 1.00 82.62 367 HIS A CA 1
ATOM 2859 C C . HIS A 1 367 ? 1.152 5.136 -8.051 1.00 82.62 367 HIS A C 1
ATOM 2861 O O . HIS A 1 367 ? 0.579 6.221 -8.094 1.00 82.62 367 HIS A O 1
ATOM 2867 N N . GLU A 1 368 ? 0.519 3.985 -8.267 1.00 86.38 368 GLU A N 1
ATOM 2868 C CA . GLU A 1 368 ? -0.907 3.888 -8.631 1.00 86.38 368 GLU A CA 1
ATOM 2869 C C . GLU A 1 368 ? -1.845 4.456 -7.554 1.00 86.38 368 GLU A C 1
ATOM 2871 O O . GLU A 1 368 ? -2.930 4.947 -7.846 1.00 86.38 368 GLU A O 1
ATOM 2876 N N . THR A 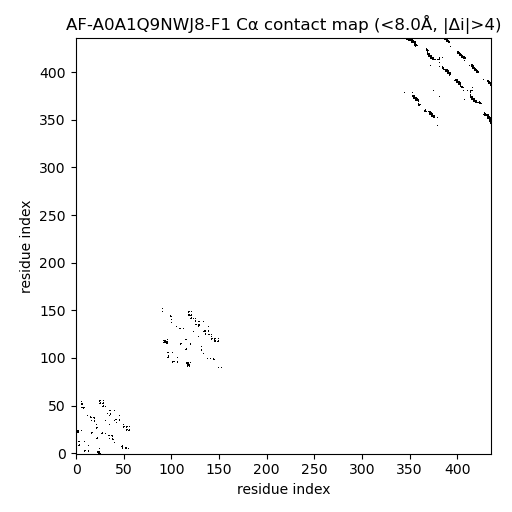1 369 ? -1.423 4.429 -6.290 1.00 92.06 369 THR A N 1
ATOM 2877 C CA . THR A 1 369 ? -2.197 4.952 -5.152 1.00 92.06 369 THR A CA 1
ATOM 2878 C C . THR A 1 369 ? -1.982 6.442 -4.900 1.00 92.06 369 THR A C 1
ATOM 2880 O O . THR A 1 369 ? -2.714 7.036 -4.108 1.00 92.06 369 THR A O 1
ATOM 2883 N N . GLN A 1 370 ? -0.978 7.059 -5.533 1.00 93.81 370 GLN A N 1
ATOM 2884 C CA . GLN A 1 370 ? -0.590 8.444 -5.274 1.00 93.81 370 GLN A CA 1
ATOM 2885 C C . GLN A 1 370 ? -0.747 9.301 -6.516 1.00 93.81 370 GLN A C 1
ATOM 2887 O O . GLN A 1 370 ? -0.033 9.152 -7.510 1.00 93.81 370 GLN A O 1
ATOM 2892 N N . VAL A 1 371 ? -1.634 10.278 -6.410 1.00 94.06 371 VAL A N 1
ATOM 2893 C CA . VAL A 1 371 ? -2.021 11.117 -7.534 1.00 94.06 371 VAL A CA 1
ATOM 2894 C C . VAL A 1 371 ? -1.817 12.582 -7.181 1.00 94.06 371 VAL A C 1
ATOM 2896 O O . VAL A 1 371 ? -2.083 13.018 -6.061 1.00 94.06 371 VAL A O 1
ATOM 2899 N N . ILE A 1 372 ? -1.303 13.346 -8.140 1.00 94.50 372 ILE A N 1
ATOM 2900 C CA . ILE A 1 372 ? -1.146 14.792 -8.034 1.00 94.50 372 ILE A CA 1
ATOM 2901 C C . ILE A 1 372 ? -2.428 15.426 -8.563 1.00 94.50 372 ILE A C 1
ATOM 2903 O O . ILE A 1 372 ? -2.720 15.378 -9.765 1.00 94.50 372 ILE A O 1
ATOM 2907 N N . LEU A 1 373 ? -3.179 16.046 -7.664 1.00 94.62 373 LEU A N 1
ATOM 2908 C CA . LEU A 1 373 ? -4.381 16.794 -7.992 1.00 94.62 373 LEU A CA 1
ATOM 2909 C C . LEU A 1 373 ? -4.030 18.267 -8.204 1.00 94.62 373 LEU A C 1
ATOM 2911 O O . LEU A 1 373 ? -3.306 18.860 -7.400 1.00 94.62 373 LEU A O 1
ATOM 2915 N N . LYS A 1 374 ? -4.541 18.844 -9.295 1.00 95.88 374 LYS A N 1
ATOM 2916 C CA . LYS A 1 374 ? -4.521 20.287 -9.546 1.00 95.88 374 LYS A CA 1
ATOM 2917 C C . LYS A 1 374 ? -5.859 20.857 -9.075 1.00 95.88 374 LYS A C 1
ATOM 2919 O O . LYS A 1 374 ? -6.901 20.455 -9.592 1.00 95.88 374 LYS A O 1
ATOM 2924 N N . LEU A 1 375 ? -5.801 21.734 -8.080 1.00 94.94 375 LEU A N 1
ATOM 2925 C CA . LEU A 1 375 ? -6.956 22.405 -7.494 1.00 94.94 375 LEU A CA 1
ATOM 2926 C C . LEU A 1 375 ? -7.567 23.388 -8.499 1.00 94.94 375 LEU A C 1
ATOM 2928 O O . LEU A 1 375 ? -6.840 23.986 -9.299 1.00 94.94 375 LEU A O 1
ATOM 2932 N N . GLU A 1 376 ? -8.889 23.541 -8.458 1.00 93.44 376 GLU A N 1
ATOM 2933 C CA . GLU A 1 376 ? -9.566 24.658 -9.125 1.00 93.44 376 GLU A CA 1
ATOM 2934 C C . GLU A 1 376 ? -9.248 25.987 -8.407 1.00 93.44 376 GLU A C 1
ATOM 2936 O O . GLU A 1 376 ? -8.820 26.008 -7.247 1.00 93.44 376 GLU A O 1
ATOM 2941 N N . ASN A 1 377 ? -9.374 27.106 -9.127 1.00 87.56 377 ASN A N 1
ATOM 2942 C CA . ASN A 1 377 ? -9.023 28.426 -8.601 1.00 87.56 377 ASN A CA 1
ATOM 2943 C C . ASN A 1 377 ? -9.863 28.745 -7.353 1.00 87.56 377 ASN A C 1
ATOM 2945 O O . ASN A 1 377 ? -11.067 28.520 -7.344 1.00 87.56 377 ASN A O 1
ATOM 2949 N N . GLY A 1 378 ? -9.225 29.286 -6.313 1.00 87.12 378 GLY A N 1
ATOM 2950 C CA . GLY A 1 378 ? -9.887 29.683 -5.063 1.00 87.12 378 GLY A CA 1
ATOM 2951 C C . GLY A 1 378 ? -9.636 28.745 -3.881 1.00 87.12 378 GLY A C 1
ATOM 2952 O O . GLY A 1 378 ? -9.753 29.176 -2.736 1.00 87.12 378 GLY A O 1
ATOM 2953 N N . PHE A 1 379 ? -9.195 27.507 -4.113 1.00 91.62 379 PHE A N 1
ATOM 2954 C CA . PHE A 1 379 ? -8.860 26.593 -3.022 1.00 91.62 379 PHE A CA 1
ATOM 2955 C C . PHE A 1 379 ? -7.414 26.773 -2.537 1.00 91.62 379 PHE A C 1
ATOM 2957 O O . PHE A 1 379 ? -6.458 26.616 -3.301 1.00 91.62 379 PHE A O 1
ATOM 2964 N N . ASN A 1 380 ? -7.236 27.050 -1.241 1.00 92.56 380 ASN A N 1
ATOM 2965 C CA . ASN A 1 380 ? -5.911 27.117 -0.628 1.00 92.56 380 ASN A CA 1
ATOM 2966 C C . ASN A 1 380 ? -5.425 25.698 -0.271 1.00 92.56 380 ASN A C 1
ATOM 2968 O O . ASN A 1 380 ? -6.053 25.060 0.575 1.00 92.56 380 ASN A O 1
ATOM 2972 N N . PRO A 1 381 ? -4.310 25.198 -0.849 1.00 93.69 381 PRO A N 1
ATOM 2973 C CA . PRO A 1 381 ? -3.847 23.827 -0.639 1.00 93.69 381 PRO A CA 1
ATOM 2974 C C . PRO A 1 381 ? -3.626 23.477 0.833 1.00 93.69 381 PRO A C 1
ATOM 2976 O O . PRO A 1 381 ? -3.886 22.337 1.213 1.00 93.69 381 PRO A O 1
ATOM 2979 N N . ASP A 1 382 ? -3.189 24.433 1.654 1.00 92.38 382 ASP A N 1
ATOM 2980 C CA . ASP A 1 382 ? -2.837 24.184 3.052 1.00 92.38 382 ASP A CA 1
ATOM 2981 C C . ASP A 1 382 ? -4.082 23.929 3.926 1.00 92.38 382 ASP A C 1
ATOM 2983 O O . ASP A 1 382 ? -4.016 23.158 4.880 1.00 92.38 382 ASP A O 1
ATOM 2987 N N . GLN A 1 383 ? -5.249 24.475 3.556 1.00 92.56 383 GLN A N 1
ATOM 2988 C CA . GLN A 1 383 ? -6.515 24.268 4.282 1.00 92.56 383 GLN A CA 1
ATOM 2989 C C . GLN A 1 383 ? -7.148 22.890 4.033 1.00 92.56 383 GLN A C 1
ATOM 2991 O O . GLN A 1 383 ? -7.991 22.432 4.807 1.00 92.56 383 GLN A O 1
ATOM 2996 N N . ILE A 1 384 ? -6.763 22.229 2.940 1.00 93.81 384 ILE A N 1
ATOM 2997 C CA . ILE A 1 384 ? -7.379 20.975 2.481 1.00 93.81 384 ILE A CA 1
ATOM 2998 C C . ILE A 1 384 ? -6.540 19.754 2.870 1.00 93.81 384 ILE A C 1
ATOM 3000 O O . ILE A 1 384 ? -7.017 18.621 2.787 1.00 93.81 384 ILE A O 1
ATOM 3004 N N . VAL A 1 385 ? -5.293 19.951 3.310 1.00 95.50 385 VAL A N 1
ATOM 3005 C CA . VAL A 1 385 ? -4.443 18.856 3.795 1.00 95.50 385 VAL A CA 1
ATOM 3006 C C . VAL A 1 385 ? -5.143 18.130 4.950 1.00 95.50 385 VAL A C 1
ATOM 3008 O O . VAL A 1 385 ? -5.674 18.744 5.869 1.00 95.50 385 VAL A O 1
ATOM 3011 N N . GLY A 1 386 ? -5.178 16.798 4.887 1.00 95.31 386 GLY A N 1
ATOM 3012 C CA . GLY A 1 386 ? -5.853 15.945 5.867 1.00 95.31 386 GLY A CA 1
ATOM 3013 C C . GLY A 1 386 ? -7.346 15.713 5.606 1.00 95.31 386 GLY A C 1
ATOM 3014 O O . GLY A 1 386 ? -7.937 14.831 6.237 1.00 95.31 386 GLY A O 1
ATOM 3015 N N . LYS A 1 387 ? -7.973 16.428 4.661 1.00 96.31 387 LYS A N 1
ATOM 3016 C CA . LYS A 1 387 ? -9.377 16.185 4.299 1.00 96.31 387 LYS A CA 1
ATOM 3017 C C . LYS A 1 387 ? -9.535 14.864 3.543 1.00 96.31 387 LYS A C 1
ATOM 3019 O O . LYS A 1 387 ? -8.657 14.426 2.790 1.00 96.31 387 LYS A O 1
ATOM 3024 N N . LYS A 1 388 ? -10.682 14.217 3.769 1.00 97.25 388 LYS A N 1
ATOM 3025 C CA . LYS A 1 388 ? -11.093 13.008 3.052 1.00 97.25 388 LYS A CA 1
ATOM 3026 C C . LYS A 1 388 ? -11.696 13.421 1.720 1.00 97.25 388 LYS A C 1
ATOM 3028 O O . LYS A 1 388 ? -12.495 14.348 1.657 1.00 97.25 388 LYS A O 1
ATOM 3033 N N . VAL A 1 389 ? -11.306 12.714 0.676 1.00 97.19 389 VAL A N 1
ATOM 3034 C CA . VAL A 1 389 ? -11.798 12.934 -0.680 1.00 97.19 389 VAL A CA 1
ATOM 3035 C C . VAL A 1 389 ? -12.262 11.614 -1.258 1.00 97.19 389 VAL A C 1
ATOM 3037 O O . VAL A 1 389 ? -11.920 10.541 -0.748 1.00 97.19 389 VAL A O 1
ATOM 3040 N N . TYR A 1 390 ? -13.040 11.674 -2.323 1.00 96.62 390 TYR A N 1
ATOM 3041 C CA . TYR A 1 390 ? -13.381 10.490 -3.083 1.00 96.62 390 TYR A CA 1
ATOM 3042 C C . TYR A 1 390 ? -13.375 10.774 -4.580 1.00 96.62 390 TYR A C 1
ATOM 3044 O O . TYR A 1 390 ? -13.461 11.912 -5.042 1.00 96.62 390 TYR A O 1
ATOM 3052 N N . PHE A 1 391 ? -13.217 9.690 -5.320 1.00 94.50 391 PHE A N 1
ATOM 3053 C CA . PHE A 1 391 ? -13.155 9.649 -6.767 1.00 94.50 391 PHE A CA 1
ATOM 3054 C C . PHE A 1 391 ? -14.294 8.769 -7.288 1.00 94.50 391 PHE A C 1
ATOM 3056 O O . PHE A 1 391 ? -14.529 7.720 -6.694 1.00 94.50 391 PHE A O 1
ATOM 3063 N N . ILE A 1 392 ? -14.990 9.164 -8.356 1.00 93.56 392 ILE A N 1
ATOM 3064 C CA . ILE A 1 392 ? -16.042 8.350 -8.989 1.00 93.56 392 ILE A CA 1
ATOM 3065 C C . ILE A 1 392 ? -15.524 7.860 -10.342 1.00 93.56 392 ILE A C 1
ATOM 3067 O O . ILE A 1 392 ? -15.150 8.674 -11.184 1.00 93.56 392 ILE A O 1
ATOM 3071 N N . TYR A 1 393 ? -15.515 6.544 -10.564 1.00 91.19 393 TYR A N 1
ATOM 3072 C CA . TYR A 1 393 ? -15.265 5.998 -11.900 1.00 91.19 393 TYR A CA 1
ATOM 3073 C C . TYR A 1 393 ? -16.494 6.217 -12.795 1.00 91.19 393 TYR A C 1
ATOM 3075 O O . TYR A 1 393 ? -17.581 5.804 -12.393 1.00 91.19 393 TYR A O 1
ATOM 3083 N N . PRO A 1 394 ? -16.345 6.791 -14.003 1.00 87.81 394 PRO A N 1
ATOM 3084 C CA . PRO A 1 394 ? -17.483 7.040 -14.889 1.00 87.81 394 PRO A CA 1
ATOM 3085 C C . PRO A 1 394 ? -18.157 5.740 -15.350 1.00 87.81 394 PRO A C 1
ATOM 3087 O O . PRO A 1 394 ? -19.372 5.685 -15.433 1.00 87.81 394 PRO A O 1
ATOM 3090 N N . GLU A 1 395 ? -17.377 4.679 -15.573 1.00 91.25 395 GLU A N 1
ATOM 3091 C CA . GLU A 1 395 ? -17.877 3.391 -16.079 1.00 91.25 395 GLU A CA 1
ATOM 3092 C C . GLU A 1 395 ? -18.683 2.607 -15.037 1.00 91.25 395 GLU A C 1
ATOM 3094 O O . GLU A 1 395 ? -19.665 1.956 -15.360 1.00 91.25 395 GLU A O 1
ATOM 3099 N N . THR A 1 396 ? -18.248 2.633 -13.775 1.00 92.00 396 THR A N 1
ATOM 3100 C CA . THR A 1 396 ? -18.786 1.739 -12.735 1.00 92.00 396 THR A CA 1
ATOM 3101 C C . THR A 1 396 ? -19.538 2.480 -11.640 1.00 92.00 396 THR A C 1
ATOM 3103 O O . THR A 1 396 ? -20.065 1.844 -10.734 1.00 92.00 396 THR A O 1
ATOM 3106 N N . THR A 1 397 ? -19.542 3.819 -11.653 1.00 92.94 397 THR A N 1
ATOM 3107 C CA . THR A 1 397 ? -20.049 4.706 -10.581 1.00 92.94 397 THR A CA 1
ATOM 3108 C C . THR A 1 397 ? -19.450 4.447 -9.189 1.00 92.94 397 THR A C 1
ATOM 3110 O O . THR A 1 397 ? -19.865 5.025 -8.183 1.00 92.94 397 THR A O 1
ATOM 3113 N N . THR A 1 398 ? -18.415 3.605 -9.105 1.00 94.19 398 THR A N 1
ATOM 3114 C CA . THR A 1 398 ? -17.817 3.209 -7.832 1.00 94.19 398 THR A CA 1
ATOM 3115 C C . THR A 1 398 ? -17.032 4.363 -7.211 1.00 94.19 398 THR A C 1
ATOM 3117 O O . THR A 1 398 ? -16.175 4.983 -7.846 1.00 94.19 398 THR A O 1
ATOM 3120 N N . LYS A 1 399 ? -17.312 4.641 -5.929 1.00 95.56 399 LYS A N 1
ATOM 3121 C CA . LYS A 1 399 ? -16.619 5.668 -5.140 1.00 95.56 399 LYS A CA 1
ATOM 3122 C C . LYS A 1 399 ? -15.336 5.101 -4.529 1.00 95.56 399 LYS A C 1
ATOM 3124 O O . LYS A 1 399 ? -15.385 4.260 -3.630 1.00 95.56 399 LYS A O 1
ATOM 3129 N N . VAL A 1 400 ? -14.176 5.598 -4.952 1.00 95.62 400 VAL A N 1
ATOM 3130 C CA . VAL A 1 400 ? -12.876 5.262 -4.354 1.00 95.62 400 VAL A CA 1
ATOM 3131 C C . VAL A 1 400 ? -12.507 6.298 -3.294 1.00 95.62 400 VAL A C 1
ATOM 3133 O O . VAL A 1 400 ? -12.269 7.459 -3.629 1.00 95.62 400 VAL A O 1
ATOM 3136 N N . PRO A 1 401 ? -12.420 5.914 -2.009 1.00 97.06 401 PRO A N 1
ATOM 3137 C CA . PRO A 1 401 ? -12.032 6.836 -0.952 1.00 97.06 401 PRO A CA 1
ATOM 3138 C C . PRO A 1 401 ? -10.521 7.112 -0.959 1.00 97.06 401 PRO A C 1
ATOM 3140 O O . PRO A 1 401 ? -9.697 6.206 -1.137 1.00 97.06 401 PRO A O 1
ATOM 3143 N N . GLY A 1 402 ? -10.166 8.357 -0.659 1.00 96.94 402 GLY A N 1
ATOM 3144 C CA . GLY A 1 402 ? -8.798 8.824 -0.480 1.00 96.94 402 GLY A CA 1
ATOM 3145 C C . GLY A 1 402 ? -8.679 9.930 0.569 1.00 96.94 402 GLY A C 1
ATOM 3146 O O . GLY A 1 402 ? -9.646 10.322 1.228 1.00 96.94 402 GLY A O 1
ATOM 3147 N N . SER A 1 403 ? -7.461 10.422 0.749 1.00 97.19 403 SER A N 1
ATOM 3148 C CA . SER A 1 403 ? -7.142 11.525 1.657 1.00 97.19 403 SER A CA 1
ATOM 3149 C C . SER A 1 403 ? -6.026 12.389 1.091 1.00 97.19 403 SER A C 1
ATOM 3151 O O . SER A 1 403 ? -5.068 11.873 0.506 1.00 97.19 403 SER A O 1
ATOM 3153 N N . ILE A 1 404 ? -6.122 13.699 1.303 1.00 96.88 404 ILE A N 1
ATOM 3154 C CA . ILE A 1 404 ? -5.091 14.651 0.888 1.00 96.88 404 ILE A CA 1
ATOM 3155 C C . ILE A 1 404 ? -3.935 14.578 1.884 1.00 96.88 404 ILE A C 1
ATOM 3157 O O . ILE A 1 404 ? -4.100 14.885 3.061 1.00 96.88 404 ILE A O 1
ATOM 3161 N N . SER A 1 405 ? -2.763 14.149 1.418 1.00 95.75 405 SER A N 1
ATOM 3162 C CA . SER A 1 405 ? -1.604 13.905 2.281 1.00 95.75 405 SER A CA 1
ATOM 3163 C C . SER A 1 405 ? -0.795 15.170 2.542 1.00 95.75 405 SER A C 1
ATOM 3165 O O . SER A 1 405 ? -0.447 15.441 3.686 1.00 95.75 405 SER A O 1
ATOM 3167 N N . LYS A 1 406 ? -0.447 15.916 1.489 1.00 96.06 406 LYS A N 1
ATOM 3168 C CA . LYS A 1 406 ? 0.407 17.109 1.586 1.00 96.06 406 LYS A CA 1
ATOM 3169 C C . LYS A 1 406 ? 0.317 17.974 0.337 1.00 96.06 406 LYS A C 1
ATOM 3171 O O . LYS A 1 406 ? -0.091 17.496 -0.723 1.00 96.06 406 LYS A O 1
ATOM 3176 N N . ARG A 1 407 ? 0.795 19.215 0.430 1.00 95.19 407 ARG A N 1
ATOM 3177 C CA . ARG A 1 407 ? 1.039 20.064 -0.742 1.00 95.19 407 ARG A CA 1
ATOM 3178 C C . ARG A 1 407 ? 2.097 19.440 -1.657 1.00 95.19 407 ARG A C 1
ATOM 3180 O O . ARG A 1 407 ? 3.065 18.835 -1.190 1.00 95.19 407 ARG A O 1
ATOM 3187 N N . PHE A 1 408 ? 1.928 19.599 -2.967 1.00 92.56 408 PHE A N 1
ATOM 3188 C CA . PHE A 1 408 ? 2.879 19.129 -3.969 1.00 92.56 408 PHE A CA 1
ATOM 3189 C C . PHE A 1 408 ? 3.431 20.309 -4.779 1.00 92.56 408 PHE A C 1
ATOM 3191 O O . PHE A 1 408 ? 2.747 20.854 -5.633 1.00 92.56 408 PHE A O 1
ATOM 3198 N N . GLY A 1 409 ? 4.688 20.691 -4.538 1.00 91.31 409 GLY A N 1
ATOM 3199 C CA . GLY A 1 409 ? 5.346 21.805 -5.235 1.00 91.31 409 GLY A CA 1
ATOM 3200 C C . GLY A 1 409 ? 5.262 23.154 -4.503 1.00 91.31 409 GLY A C 1
ATOM 3201 O O . GLY A 1 409 ? 5.089 23.222 -3.280 1.00 91.31 409 GLY A O 1
ATOM 3202 N N . LYS A 1 410 ? 5.448 24.249 -5.257 1.00 91.69 410 LYS A N 1
ATOM 3203 C CA . LYS A 1 410 ? 5.429 25.634 -4.742 1.00 91.69 410 LYS A CA 1
ATOM 3204 C C . LYS A 1 410 ? 4.023 26.029 -4.263 1.00 91.69 410 LYS A C 1
ATOM 3206 O O . LYS A 1 410 ? 3.042 25.475 -4.753 1.00 91.69 410 LYS A O 1
ATOM 3211 N N . ALA A 1 411 ? 3.924 27.002 -3.355 1.00 83.75 411 ALA A N 1
ATOM 3212 C CA . ALA A 1 411 ? 2.642 27.479 -2.815 1.00 83.75 411 ALA A CA 1
ATOM 3213 C C . ALA A 1 411 ? 1.682 27.951 -3.921 1.00 83.75 411 ALA A C 1
ATOM 3215 O O . ALA A 1 411 ? 0.511 27.593 -3.923 1.00 83.75 411 ALA A O 1
ATOM 3216 N N . SER A 1 412 ? 2.220 28.628 -4.937 1.00 88.69 412 SER A N 1
ATOM 3217 C CA . SER A 1 412 ? 1.475 29.118 -6.101 1.00 88.69 412 SER A CA 1
ATOM 3218 C C . SER A 1 412 ? 1.012 28.034 -7.078 1.00 88.69 412 SER A C 1
ATOM 3220 O O . SER A 1 412 ? 0.268 28.325 -8.005 1.00 88.69 412 SER A O 1
ATOM 3222 N N . SER A 1 413 ? 1.458 26.782 -6.925 1.00 90.88 413 SER A N 1
ATOM 3223 C CA . SER A 1 413 ? 1.172 25.745 -7.923 1.00 90.88 413 SER A CA 1
ATOM 3224 C C . SER A 1 413 ? -0.243 25.171 -7.843 1.00 90.88 413 SER A C 1
ATOM 3226 O O . SER A 1 413 ? -0.650 24.492 -8.786 1.00 90.88 413 SER A O 1
ATOM 3228 N N . GLY A 1 414 ? -0.967 25.401 -6.739 1.00 94.00 414 GLY A N 1
ATOM 3229 C CA . GLY A 1 414 ? -2.316 24.862 -6.531 1.00 94.00 414 GLY A CA 1
ATOM 3230 C C . GLY A 1 414 ? -2.374 23.332 -6.617 1.00 94.00 414 GLY A C 1
ATOM 3231 O O . GLY A 1 414 ? -3.374 22.773 -7.052 1.00 94.00 414 GLY A O 1
ATOM 3232 N N . LYS A 1 415 ? -1.279 22.633 -6.289 1.00 96.06 415 LYS A N 1
ATOM 3233 C CA . LYS A 1 415 ? -1.172 21.175 -6.413 1.00 96.06 415 LYS A CA 1
ATOM 3234 C C . LYS A 1 415 ? -1.075 20.508 -5.051 1.00 96.06 415 LYS A C 1
ATOM 3236 O O . LYS A 1 415 ? -0.307 20.929 -4.181 1.00 96.06 415 LYS A O 1
ATOM 3241 N N . VAL A 1 416 ? -1.801 19.409 -4.895 1.00 96.56 416 VAL A N 1
ATOM 3242 C CA . VAL A 1 416 ? -1.785 18.577 -3.688 1.00 96.56 416 VAL A CA 1
ATOM 3243 C C . VAL A 1 416 ? -1.582 17.112 -4.050 1.00 96.56 416 VAL A C 1
ATOM 3245 O O . VAL A 1 416 ? -1.951 16.658 -5.133 1.00 96.56 416 VAL A O 1
ATOM 3248 N N . LEU A 1 417 ? -0.950 16.371 -3.146 1.00 96.38 417 LEU A N 1
ATOM 3249 C CA . LEU A 1 417 ? -0.761 14.935 -3.265 1.00 96.38 417 LEU A CA 1
ATOM 3250 C C . LEU A 1 417 ? -1.901 14.219 -2.546 1.00 96.38 417 LEU A C 1
ATOM 3252 O O . LEU A 1 417 ? -2.078 14.380 -1.336 1.00 96.38 417 LEU A O 1
ATOM 3256 N N . VAL A 1 418 ? -2.634 13.396 -3.285 1.00 96.69 418 VAL A N 1
ATOM 3257 C CA . VAL A 1 418 ? -3.752 12.603 -2.779 1.00 96.69 418 VAL A CA 1
ATOM 3258 C C . VAL A 1 418 ? -3.343 11.137 -2.724 1.00 96.69 418 VAL A C 1
ATOM 3260 O O . VAL A 1 418 ? -2.729 10.623 -3.660 1.00 96.69 418 VAL A O 1
ATOM 3263 N N . TYR A 1 419 ? -3.671 10.479 -1.614 1.00 96.88 419 TYR A N 1
ATOM 3264 C CA . TYR A 1 419 ? -3.484 9.045 -1.424 1.00 96.88 419 TYR A CA 1
ATOM 3265 C C . TYR A 1 419 ? -4.840 8.343 -1.458 1.00 96.88 419 TYR A C 1
ATOM 3267 O O . TYR A 1 419 ? -5.716 8.653 -0.648 1.00 96.88 419 TYR A O 1
ATOM 3275 N N . PHE A 1 420 ? -5.009 7.393 -2.369 1.00 95.88 420 PHE A N 1
ATOM 3276 C CA . PHE A 1 420 ? -6.213 6.573 -2.474 1.00 95.88 420 PHE A CA 1
ATOM 3277 C C . PHE A 1 420 ? -5.990 5.195 -1.856 1.00 95.88 420 PHE A C 1
ATOM 3279 O O . PHE A 1 420 ? -4.894 4.641 -1.928 1.00 95.88 420 PHE A O 1
ATOM 3286 N N . LYS A 1 421 ? -7.041 4.629 -1.242 1.00 93.19 421 LYS A N 1
ATOM 3287 C CA . LYS A 1 421 ? -6.963 3.287 -0.633 1.00 93.19 421 LYS A CA 1
ATOM 3288 C C . LYS A 1 421 ? -6.766 2.180 -1.668 1.00 93.19 421 LYS A C 1
ATOM 3290 O O . LYS A 1 421 ? -6.132 1.176 -1.368 1.00 93.19 421 LYS A O 1
ATOM 3295 N N . LYS A 1 422 ? -7.348 2.357 -2.853 1.00 92.56 422 LYS A N 1
ATOM 3296 C CA . LYS A 1 422 ? -7.169 1.485 -4.017 1.00 92.56 422 LYS A CA 1
ATOM 3297 C C . LYS A 1 422 ? -6.434 2.282 -5.094 1.00 92.56 422 LYS A C 1
ATOM 3299 O O . LYS A 1 422 ? -6.599 3.500 -5.155 1.00 92.56 422 LYS A O 1
ATOM 3304 N N . GLY A 1 423 ? -5.616 1.610 -5.903 1.00 88.94 423 GLY A N 1
ATOM 3305 C CA . GLY A 1 423 ? -4.943 2.240 -7.037 1.00 88.94 423 GLY A CA 1
ATOM 3306 C C . GLY A 1 423 ? -5.951 2.873 -7.997 1.00 88.94 423 GLY A C 1
ATOM 3307 O O . GLY A 1 423 ? -7.055 2.353 -8.186 1.00 88.94 423 GLY A O 1
ATOM 3308 N N . ILE A 1 424 ? -5.583 4.015 -8.570 1.00 88.88 424 ILE A N 1
ATOM 3309 C CA . ILE A 1 424 ? -6.356 4.666 -9.623 1.00 88.88 424 ILE A CA 1
ATOM 3310 C C . ILE A 1 424 ? -5.847 4.163 -10.975 1.00 88.88 424 ILE A C 1
ATOM 3312 O O . ILE A 1 424 ? -4.644 4.151 -11.227 1.00 88.88 424 ILE A O 1
ATOM 3316 N N . ARG A 1 425 ? -6.766 3.728 -11.846 1.00 86.38 425 ARG A N 1
ATOM 3317 C CA . ARG A 1 425 ? -6.424 3.303 -13.212 1.00 86.38 425 ARG A CA 1
ATOM 3318 C C . ARG A 1 425 ? -5.918 4.492 -14.033 1.00 86.38 425 ARG A C 1
ATOM 3320 O O . ARG A 1 425 ? -6.382 5.616 -13.864 1.00 86.38 425 ARG A O 1
ATOM 3327 N N . VAL A 1 426 ? -5.026 4.242 -14.991 1.00 78.06 426 VAL A N 1
ATOM 3328 C CA . VAL A 1 426 ? -4.434 5.293 -15.844 1.00 78.06 426 VAL A CA 1
ATOM 3329 C C . VAL A 1 426 ? -5.501 6.096 -16.607 1.00 78.06 426 VAL A C 1
ATOM 3331 O O . VAL A 1 426 ? -5.345 7.301 -16.786 1.00 78.06 426 VAL A O 1
ATOM 3334 N N . ASN A 1 427 ? -6.628 5.469 -16.954 1.00 82.88 427 ASN A N 1
ATOM 3335 C CA . ASN A 1 427 ? -7.738 6.103 -17.677 1.00 82.88 427 ASN A CA 1
ATOM 3336 C C . ASN A 1 427 ? -8.503 7.152 -16.847 1.00 82.88 427 ASN A C 1
ATOM 3338 O O . ASN A 1 427 ? -9.269 7.934 -17.396 1.00 82.88 427 ASN A O 1
ATOM 3342 N N . ALA A 1 428 ? -8.286 7.212 -15.531 1.00 79.38 428 ALA A N 1
ATOM 3343 C CA . ALA A 1 428 ? -8.929 8.183 -14.645 1.00 79.38 428 ALA A CA 1
ATOM 3344 C C . ALA A 1 428 ? -8.202 9.541 -14.578 1.00 79.38 428 ALA A C 1
ATOM 3346 O O . ALA A 1 428 ? -8.552 10.402 -13.769 1.00 79.38 428 ALA A O 1
ATOM 3347 N N . ILE A 1 429 ? -7.179 9.769 -15.405 1.00 83.19 429 ILE A N 1
ATOM 3348 C CA . ILE A 1 429 ? -6.547 11.090 -15.518 1.00 83.19 429 ILE A CA 1
ATOM 3349 C C . ILE A 1 429 ? -7.594 12.108 -16.017 1.00 83.19 429 ILE A C 1
ATOM 3351 O O . ILE A 1 429 ? -8.437 11.780 -16.843 1.00 83.19 429 ILE A O 1
ATOM 3355 N N . ASN A 1 430 ? -7.557 13.345 -15.506 1.00 85.56 430 ASN A N 1
ATOM 3356 C CA . ASN A 1 430 ? -8.508 14.446 -15.764 1.00 85.56 430 ASN A CA 1
ATOM 3357 C C . ASN A 1 430 ? -9.902 14.345 -15.132 1.00 85.56 430 ASN A C 1
ATOM 3359 O O . ASN A 1 430 ? -10.659 15.316 -15.199 1.00 85.56 430 ASN A O 1
ATOM 3363 N N . GLN A 1 431 ? -10.230 13.239 -14.479 1.00 89.25 431 GLN A N 1
ATOM 3364 C CA . GLN A 1 431 ? -11.514 13.088 -13.805 1.00 89.25 431 GLN A CA 1
ATOM 3365 C C . GLN A 1 431 ? -11.582 13.952 -12.519 1.00 89.25 431 GLN A C 1
ATOM 3367 O O . GLN A 1 431 ? -10.541 14.208 -11.887 1.00 89.25 431 GLN A O 1
ATOM 3372 N N . PRO A 1 432 ? -12.777 14.458 -12.148 1.00 93.69 432 PRO A N 1
ATOM 3373 C CA . PRO A 1 432 ? -12.956 15.314 -10.983 1.00 93.69 432 PRO A CA 1
ATOM 3374 C C . PRO A 1 432 ? -12.833 14.529 -9.671 1.00 93.69 432 PRO A C 1
ATOM 3376 O O . PRO A 1 432 ? -13.195 13.357 -9.581 1.00 93.69 432 PRO A O 1
ATOM 3379 N N . ILE A 1 433 ? -12.324 15.194 -8.636 1.00 93.75 433 ILE A N 1
ATOM 3380 C CA . ILE A 1 433 ? -12.269 14.669 -7.266 1.00 93.75 433 ILE A CA 1
ATOM 3381 C C . ILE A 1 433 ? -13.146 15.542 -6.373 1.00 93.75 433 ILE A C 1
ATOM 3383 O O . ILE A 1 433 ? -13.127 16.769 -6.493 1.00 93.75 433 ILE A O 1
ATOM 3387 N N . PHE A 1 434 ? -13.870 14.901 -5.459 1.00 95.69 434 PHE A N 1
ATOM 3388 C CA . PHE A 1 434 ? -14.843 15.539 -4.578 1.00 95.69 434 PHE A CA 1
ATOM 3389 C C . PHE A 1 434 ? -14.437 15.411 -3.108 1.00 95.69 434 PHE A C 1
ATOM 3391 O O . PHE A 1 434 ? -13.774 14.441 -2.713 1.00 95.69 434 PHE A O 1
ATOM 3398 N N . ILE A 1 435 ? -14.821 16.388 -2.288 1.00 95.00 435 ILE A N 1
ATOM 3399 C CA . ILE A 1 435 ? -14.649 16.332 -0.829 1.00 95.00 435 ILE A CA 1
ATOM 3400 C C . ILE A 1 435 ? -15.712 15.414 -0.225 1.00 95.00 435 ILE A C 1
ATOM 3402 O O . ILE A 1 435 ? -16.881 15.497 -0.585 1.00 95.00 435 ILE A O 1
ATOM 3406 N N . LYS A 1 436 ? -15.295 14.535 0.693 1.00 89.69 436 LYS A N 1
ATOM 3407 C CA . LYS A 1 436 ? -16.199 13.628 1.409 1.00 89.69 436 LYS A CA 1
ATOM 3408 C C . LYS A 1 436 ? -16.873 14.287 2.609 1.00 89.69 436 LYS A C 1
ATOM 3410 O O . LYS A 1 436 ? -16.154 14.965 3.379 1.00 89.69 436 LYS A O 1
#

pLDDT: mean 73.18, std 22.92, range [35.06, 98.19]

Foldseek 3Di:
DALCVQPLDDPVLQVLCVVLVNGDLVSLLVDDLVS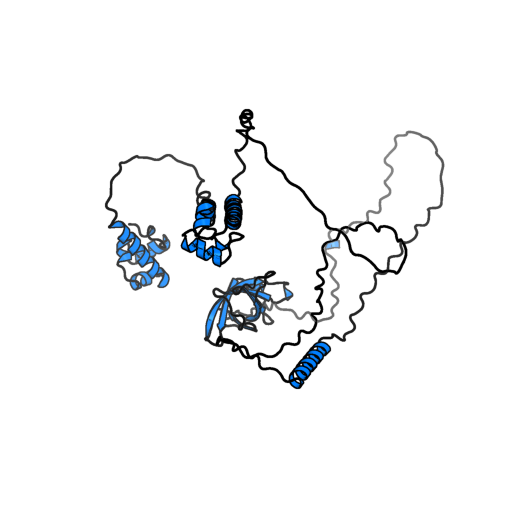SVVSVDDSVSSVSSNVSSCVVVVVVVPDPDDDDDDDDDDDDDDDDDPVVVVVVVVLWADFLVPQPLCDPVNNVLCVVVVNTGLVSLLPDDLVVSVVSPDDSVSSVSSNVSSCCSSVPPPPPPDDDPPPPPDDDDDDDDDDDDDDDDDDDDDDDDDDDDDDDDDDDDDDDDDPPDDDDPDDPDPPDDPDPDDPDDDDDDDDDDDPDPPDPPDDPVVVVVVVVVVVVVVVVPPPPPDDPDDPDDDPPDPDDDDDDDDDDDDDDDDDDDDDDDDDDPDDPPPPDDDPVNVPPPPDPPPDDDDPPPPPPVPLPPPQDFFDWFAFFAAFDDDPHDGDQQKTKGQGDPSDQQVVQAFFKKWFADPVPRDIWIKGFHAADDDRVRSITIIGTPDGDDPVRGGGIMTTD